Protein 3HN7 (pdb70)

B-factor: mean 16.06, std 9.06, range [2.63, 58.62]

Solvent-accessible surface area: 19377 Å² total

Organism: Psychrobacter arcticus (strain DSM 17307 / VKM B-2377 / 273-4) (NCBI:txid259536)

Structure (mmCIF, N/CA/C/O backbone):
data_3HN7
#
_entry.id   3HN7
#
_cell.length_a   105.452
_cell.length_b   52.755
_cell.length_c   89.986
_cell.angle_alpha   90.000
_cell.angle_beta   98.470
_cell.angle_gamma   90.000
#
_symmetry.space_group_name_H-M   'C 1 2 1'
#
loop_
_entity.id
_entity.type
_entity.pdbx_description
1 polymer 'UDP-N-acetylmuramate-L-alanine ligase'
2 water water
#
loop_
_atom_site.group_PDB
_atom_site.id
_atom_site.type_symbol
_atom_site.label_atom_id
_atom_site.label_alt_id
_atom_site.label_comp_id
_atom_site.label_asym_id
_atom_site.label_entity_id
_atom_site.label_seq_id
_atom_site.pdbx_PDB_ins_code
_atom_site.Cartn_x
_atom_site.Cartn_y
_atom_site.Cartn_z
_atom_site.occupancy
_atom_site.B_iso_or_equiv
_atom_site.auth_seq_id
_atom_site.auth_comp_id
_atom_site.auth_asym_id
_atom_site.auth_atom_id
_atom_site.pdbx_PDB_model_num
ATOM 1 N N . GLY A 1 19 ? 0.528 72.178 38.536 1.00 30.70 0 GLY A N 1
ATOM 2 C CA . GLY A 1 19 ? 1.821 71.670 37.939 1.00 29.19 0 GLY A CA 1
ATOM 3 C C . GLY A 1 19 ? 2.788 70.991 38.931 1.00 28.16 0 GLY A C 1
ATOM 4 O O . GLY A 1 19 ? 3.844 71.543 39.295 1.00 30.33 0 GLY A O 1
ATOM 13 N N . HIS A 1 21 ? 5.463 68.140 40.569 1.00 11.31 2 HIS A N 1
ATOM 14 C CA . HIS A 1 21 ? 6.699 67.494 40.206 1.00 9.76 2 HIS A CA 1
ATOM 15 C C . HIS A 1 21 ? 6.469 65.989 40.448 1.00 9.20 2 HIS A C 1
ATOM 16 O O . HIS A 1 21 ? 6.285 65.546 41.592 1.00 7.62 2 HIS A O 1
ATOM 23 N N . ILE A 1 22 ? 6.488 65.244 39.352 1.00 8.73 3 ILE A N 1
ATOM 24 C CA . ILE A 1 22 ? 6.269 63.825 39.361 1.00 9.70 3 ILE A CA 1
ATOM 25 C C . ILE A 1 22 ? 7.608 63.178 39.060 1.00 9.60 3 ILE A C 1
ATOM 26 O O . ILE A 1 22 ? 8.314 63.596 38.143 1.00 10.03 3 ILE A O 1
ATOM 31 N N . HIS A 1 23 ? 7.961 62.148 39.819 1.00 9.35 4 HIS A N 1
ATOM 32 C CA . HIS A 1 23 ? 9.153 61.355 39.489 1.00 10.49 4 HIS A CA 1
ATOM 33 C C . HIS A 1 23 ? 8.726 59.930 39.125 1.00 10.09 4 HIS A C 1
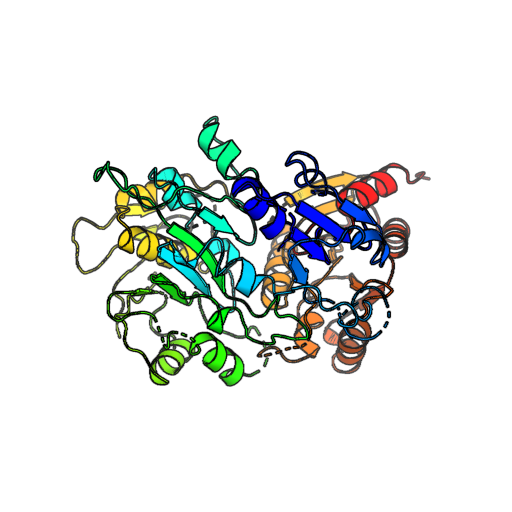ATOM 34 O O . HIS A 1 23 ? 8.014 59.281 39.871 1.00 11.09 4 HIS A O 1
ATOM 41 N N . ILE A 1 24 ? 9.225 59.450 37.989 1.00 8.56 5 ILE A N 1
ATOM 42 C CA . ILE A 1 24 ? 8.851 58.128 37.482 1.00 8.63 5 ILE A CA 1
ATOM 43 C C . ILE A 1 24 ? 10.038 57.192 37.540 1.00 10.71 5 ILE A C 1
ATOM 44 O O . ILE A 1 24 ? 11.072 57.453 36.965 1.00 11.44 5 ILE A O 1
ATOM 49 N N . LEU A 1 25 ? 9.841 56.054 38.210 1.00 9.56 6 LEU A N 1
ATOM 50 C CA . LEU A 1 25 ? 10.821 54.990 38.322 1.00 10.51 6 LEU A CA 1
ATOM 51 C C . LEU A 1 25 ? 10.599 54.000 37.186 1.00 12.52 6 LEU A C 1
ATOM 52 O O . LEU A 1 25 ? 9.494 53.430 37.049 1.00 14.88 6 LEU A O 1
ATOM 57 N N . GLY A 1 26 ? 11.633 53.852 36.370 1.00 8.62 7 GLY A N 1
ATOM 58 C CA . GLY A 1 26 ? 11.610 52.984 35.173 1.00 10.56 7 GLY A CA 1
ATOM 59 C C . GLY A 1 26 ? 11.194 53.750 33.929 1.00 12.29 7 GLY A C 1
ATOM 60 O O . GLY A 1 26 ? 10.553 53.217 33.057 1.00 10.22 7 GLY A O 1
ATOM 61 N N . ILE A 1 27 ? 11.579 55.016 33.864 1.00 9.82 8 ILE A N 1
ATOM 62 C CA . ILE A 1 27 ? 10.968 55.945 32.922 1.00 9.26 8 ILE A CA 1
ATOM 63 C C . ILE A 1 27 ? 11.297 55.721 31.448 1.00 9.34 8 ILE A C 1
ATOM 64 O O . ILE A 1 27 ? 10.586 56.231 30.593 1.00 8.46 8 ILE A O 1
ATOM 69 N N . CYS A 1 28 ? 12.363 54.978 31.121 1.00 11.18 9 CYS A N 1
ATOM 70 C CA A CYS A 1 28 ? 12.715 54.738 29.711 0.50 10.51 9 CYS A CA 1
ATOM 71 C CA B CYS A 1 28 ? 12.721 54.768 29.717 0.50 11.12 9 CYS A CA 1
ATOM 72 C C . CYS A 1 28 ? 11.943 53.606 29.057 1.00 10.46 9 CYS A C 1
ATOM 73 O O . CYS A 1 28 ? 11.974 53.434 27.830 1.00 10.57 9 CYS A O 1
ATOM 78 N N . GLY A 1 29 ? 11.237 52.821 29.837 1.00 10.39 10 GLY A N 1
ATOM 79 C CA . GLY A 1 29 ? 10.415 51.774 29.281 1.00 10.43 10 GLY A CA 1
ATOM 80 C C . GLY A 1 29 ? 9.202 52.383 28.592 1.00 10.48 10 GLY A C 1
ATOM 81 O O . GLY A 1 29 ? 8.774 53.520 28.860 1.00 10.00 10 GLY A O 1
ATOM 82 N N . THR A 1 30 ? 8.619 51.644 27.672 1.00 10.79 11 THR A N 1
ATOM 83 C CA . THR A 1 30 ? 7.526 52.202 26.864 1.00 8.27 11 THR A CA 1
ATOM 84 C C . THR A 1 30 ? 6.335 52.702 27.668 1.00 10.39 11 THR A C 1
ATOM 85 O O . THR A 1 30 ? 5.865 53.837 27.462 1.00 10.42 11 THR A O 1
ATOM 89 N N . PHE A 1 31 ? 5.802 51.860 28.569 1.00 9.03 12 PHE A N 1
ATOM 90 C CA . PHE A 1 31 ? 4.627 52.253 29.312 1.00 10.28 12 PHE A CA 1
ATOM 91 C C . PHE A 1 31 ? 4.891 53.457 30.242 1.00 9.18 12 PHE A C 1
ATOM 92 O O . PHE A 1 31 ? 4.186 54.461 30.204 1.00 7.81 12 PHE A O 1
ATOM 108 N N . GLY A 1 33 ? 7.432 55.575 30.224 1.00 8.76 14 GLY A N 1
ATOM 109 C CA . GLY A 1 33 ? 7.788 56.725 29.401 1.00 7.94 14 GLY A CA 1
ATOM 110 C C . GLY A 1 33 ? 6.577 57.387 28.780 1.00 8.57 14 GLY A C 1
ATOM 111 O O . GLY A 1 33 ? 6.481 58.620 28.708 1.00 7.31 14 GLY A O 1
ATOM 112 N N . SER A 1 34 ? 5.604 56.569 28.362 1.00 8.77 15 SER A N 1
ATOM 113 C CA . SER A 1 34 ? 4.345 57.117 27.854 1.00 9.38 15 SER A CA 1
ATOM 114 C C . SER A 1 34 ? 3.654 57.938 28.921 1.00 9.51 15 SER A C 1
ATOM 115 O O . SER A 1 34 ? 3.155 59.033 28.615 1.00 10.37 15 SER A O 1
ATOM 118 N N . LEU A 1 35 ? 3.669 57.496 30.168 1.00 8.58 16 LEU A N 1
ATOM 119 C CA . LEU A 1 35 ? 3.035 58.264 31.241 1.00 9.65 16 LEU A CA 1
ATOM 120 C C . LEU A 1 35 ? 3.750 59.573 31.443 1.00 9.45 16 LEU A C 1
ATOM 121 O O . LEU A 1 35 ? 3.112 60.610 31.663 1.00 9.34 16 LEU A O 1
ATOM 126 N N . ALA A 1 36 ? 5.091 59.545 31.353 1.00 10.07 17 ALA A N 1
ATOM 127 C CA . ALA A 1 36 ? 5.913 60.734 31.483 1.00 9.25 17 ALA A CA 1
ATOM 128 C C . ALA A 1 36 ? 5.511 61.754 30.416 1.00 11.11 17 ALA A C 1
ATOM 129 O O . ALA A 1 36 ? 5.312 62.943 30.724 1.00 9.38 17 ALA A O 1
ATOM 131 N N . LEU A 1 37 ? 5.404 61.299 29.160 1.00 6.88 18 LEU A N 1
ATOM 132 C CA . LEU A 1 37 ? 4.996 62.202 28.070 1.00 8.44 18 LEU A CA 1
ATOM 133 C C . LEU A 1 37 ? 3.591 62.800 28.264 1.00 9.38 18 LEU A C 1
ATOM 134 O O . LEU A 1 37 ? 3.365 63.986 28.007 1.00 10.41 18 LEU A O 1
ATOM 139 N N . LEU A 1 38 ? 2.642 61.968 28.710 1.00 9.25 19 LEU A N 1
ATOM 140 C CA . LEU A 1 38 ? 1.319 62.451 28.969 1.00 8.08 19 LEU A CA 1
ATOM 141 C C . LEU A 1 38 ? 1.320 63.474 30.124 1.00 9.63 19 LEU A C 1
ATOM 142 O O . LEU A 1 38 ? 0.640 64.486 30.059 1.00 9.83 19 LEU A O 1
ATOM 147 N N . ALA A 1 39 ? 2.120 63.187 31.165 1.00 10.23 20 ALA A N 1
ATOM 148 C CA . ALA A 1 39 ? 2.269 64.065 32.307 1.00 9.57 20 ALA A CA 1
ATOM 149 C C . ALA A 1 39 ? 2.795 65.439 31.900 1.00 8.93 20 ALA A C 1
ATOM 150 O O . ALA A 1 39 ? 2.317 66.503 32.380 1.00 9.78 20 ALA A O 1
ATOM 152 N N . ARG A 1 40 ? 3.789 65.443 31.031 1.00 6.51 21 ARG A N 1
ATOM 153 C CA . ARG A 1 40 ? 4.298 66.718 30.479 1.00 10.24 21 ARG A CA 1
ATOM 154 C C . ARG A 1 40 ? 3.225 67.474 29.714 1.00 9.93 21 ARG A C 1
ATOM 155 O O . ARG A 1 40 ? 3.069 68.714 29.884 1.00 11.62 21 ARG A O 1
ATOM 163 N N . ALA A 1 41 ? 2.465 66.749 28.896 1.00 9.66 22 ALA A N 1
ATOM 164 C CA . ALA A 1 41 ? 1.352 67.359 28.115 1.00 11.34 22 ALA A CA 1
ATOM 165 C C . ALA A 1 41 ? 0.302 67.961 29.053 1.00 12.01 22 ALA A C 1
ATOM 166 O O . ALA A 1 41 ? -0.389 68.939 28.714 1.00 11.10 22 ALA A O 1
ATOM 168 N N . LEU A 1 42 ? 0.175 67.393 30.250 1.00 11.06 23 LEU A N 1
ATOM 169 C CA . LEU A 1 42 ? -0.723 67.926 31.258 1.00 12.30 23 LEU A CA 1
ATOM 170 C C . LEU A 1 42 ? -0.178 69.164 31.951 1.00 12.48 23 LEU A C 1
ATOM 171 O O . LEU A 1 42 ? -0.907 69.832 32.660 1.00 17.91 23 LEU A O 1
ATOM 176 N N . GLY A 1 43 ? 1.109 69.435 31.778 1.00 11.57 24 GLY A N 1
ATOM 177 C CA . GLY A 1 43 ? 1.742 70.580 32.401 1.00 12.50 24 GLY A CA 1
ATOM 178 C C . GLY A 1 43 ? 2.571 70.248 33.623 1.00 10.48 24 GLY A C 1
ATOM 179 O O . GLY A 1 43 ? 3.130 71.157 34.266 1.00 11.27 24 GLY A O 1
ATOM 180 N N . HIS A 1 44 ? 2.704 68.959 33.955 1.00 9.27 25 HIS A N 1
ATOM 181 C CA . HIS A 1 44 ? 3.486 68.586 35.128 1.00 9.22 25 HIS A CA 1
ATOM 182 C C . HIS A 1 44 ? 4.995 68.671 34.834 1.00 11.12 25 HIS A C 1
ATOM 183 O O . HIS A 1 44 ? 5.417 68.481 33.709 1.00 13.68 25 HIS A O 1
ATOM 190 N N . THR A 1 45 ? 5.791 68.916 35.866 1.00 10.58 26 THR A N 1
ATOM 191 C CA . THR A 1 45 ? 7.244 68.778 35.778 1.00 10.99 26 THR A CA 1
ATOM 192 C C . THR A 1 45 ? 7.562 67.294 36.015 1.00 10.11 26 THR A C 1
ATOM 193 O O . THR A 1 45 ? 7.031 66.687 36.959 1.00 11.39 26 THR A O 1
ATOM 197 N N . VAL A 1 46 ? 8.397 66.718 35.164 1.00 9.94 27 VAL A N 1
ATOM 198 C CA . VAL A 1 46 ? 8.616 65.262 35.176 1.00 9.68 27 VAL A CA 1
ATOM 199 C C . VAL A 1 46 ? 10.106 64.931 35.182 1.00 11.01 27 VAL A C 1
ATOM 200 O O . VAL A 1 46 ? 10.897 65.410 34.329 1.00 11.77 27 VAL A O 1
ATOM 204 N N . THR A 1 47 ? 10.504 64.171 36.196 1.00 9.44 28 THR A N 1
ATOM 205 C CA . THR A 1 47 ? 11.853 63.648 36.288 1.00 10.58 28 THR A CA 1
ATOM 206 C C . THR A 1 47 ? 11.731 62.129 36.349 1.00 11.30 28 THR A C 1
ATOM 207 O O . THR A 1 47 ? 10.655 61.581 36.568 1.00 10.51 28 THR A O 1
ATOM 211 N N . GLY A 1 48 ? 12.833 61.437 36.160 1.00 9.94 29 GLY A N 1
ATOM 212 C CA . GLY A 1 48 ? 12.777 59.993 36.234 1.00 10.03 29 GLY A CA 1
ATOM 213 C C . GLY A 1 48 ? 14.109 59.317 36.378 1.00 9.72 29 GLY A C 1
ATOM 214 O O . GLY A 1 48 ? 15.146 59.963 36.240 1.00 11.19 29 GLY A O 1
ATOM 215 N N . SER A 1 49 ? 14.043 58.044 36.760 1.00 8.48 30 SER A N 1
ATOM 216 C CA . SER A 1 49 ? 15.176 57.189 36.903 1.00 8.44 30 SER A CA 1
ATOM 217 C C . SER A 1 49 ? 15.026 55.945 36.017 1.00 10.01 30 SER A C 1
ATOM 218 O O . SER A 1 49 ? 13.927 55.411 35.829 1.00 12.20 30 SER A O 1
ATOM 221 N N . ASP A 1 50 ? 16.145 55.488 35.486 1.00 9.29 31 ASP A N 1
ATOM 222 C CA . ASP A 1 50 ? 16.185 54.198 34.812 1.00 11.00 31 ASP A CA 1
ATOM 223 C C . ASP A 1 50 ? 17.597 53.675 34.888 1.00 12.20 31 ASP A C 1
ATOM 224 O O . ASP A 1 50 ? 18.520 54.432 34.943 1.00 9.24 31 ASP A O 1
ATOM 229 N N . ALA A 1 51 ? 17.778 52.353 34.860 1.00 11.58 32 ALA A N 1
ATOM 230 C CA . ALA A 1 51 ? 19.151 51.836 34.872 1.00 12.87 32 ALA A CA 1
ATOM 231 C C . ALA A 1 51 ? 19.919 52.273 33.666 1.00 12.51 32 ALA A C 1
ATOM 232 O O . ALA A 1 51 ? 21.155 52.412 33.711 1.00 12.98 32 ALA A O 1
ATOM 234 N N . ASN A 1 52 ? 19.217 52.506 32.564 1.00 11.49 33 ASN A N 1
ATOM 235 C CA . ASN A 1 52 ? 19.844 52.981 31.336 1.00 11.02 33 ASN A CA 1
ATOM 236 C C . ASN A 1 52 ? 18.990 54.029 30.679 1.00 10.59 33 ASN A C 1
ATOM 237 O O . ASN A 1 52 ? 17.770 54.039 30.842 1.00 14.71 33 ASN A O 1
ATOM 242 N N . ILE A 1 53 ? 19.654 54.919 29.949 1.00 13.42 34 ILE A N 1
ATOM 243 C CA . ILE A 1 53 ? 18.972 55.953 29.192 1.00 11.40 34 ILE A CA 1
ATOM 244 C C . ILE A 1 53 ? 19.164 55.617 27.722 1.00 12.07 34 ILE A C 1
ATOM 245 O O . ILE A 1 53 ? 20.289 55.694 27.189 1.00 14.76 34 ILE A O 1
ATOM 250 N N . TYR A 1 54 ? 18.092 55.215 27.042 1.00 8.87 35 TYR A N 1
ATOM 251 C CA . TYR A 1 54 ? 18.252 54.670 25.727 1.00 9.85 35 TYR A CA 1
ATOM 252 C C . TYR A 1 54 ? 17.109 55.017 24.769 1.00 9.08 35 TYR A C 1
ATOM 253 O O . TYR A 1 54 ? 15.959 55.248 25.184 1.00 8.78 35 TYR A O 1
ATOM 262 N N . PRO A 1 55 ? 17.446 55.168 23.493 1.00 11.58 36 PRO A N 1
ATOM 263 C CA . PRO A 1 55 ? 16.489 55.526 22.464 1.00 10.10 36 PRO A CA 1
ATOM 264 C C . PRO A 1 55 ? 15.652 54.349 22.077 1.00 9.02 36 PRO A C 1
ATOM 265 O O . PRO A 1 55 ? 16.078 53.205 22.240 1.00 10.03 36 PRO A O 1
ATOM 269 N N . PRO A 1 56 ? 14.464 54.579 21.506 1.00 10.15 37 PRO A N 1
ATOM 270 C CA . PRO A 1 56 ? 13.972 55.884 21.109 1.00 12.20 37 PRO A CA 1
ATOM 271 C C . PRO A 1 56 ? 13.302 56.684 22.197 1.00 14.47 37 PRO A C 1
ATOM 272 O O . PRO A 1 56 ? 13.086 57.907 21.988 1.00 10.83 37 PRO A O 1
ATOM 284 N N . SER A 1 58 ? 14.323 57.698 25.259 1.00 10.85 39 SER A N 1
ATOM 285 C CA . SER A 1 58 ? 15.120 58.780 25.850 1.00 11.41 39 SER A CA 1
ATOM 286 C C . SER A 1 58 ? 14.980 60.062 25.061 1.00 9.69 39 SER A C 1
ATOM 287 O O . SER A 1 58 ? 14.754 61.122 25.628 1.00 12.30 39 SER A O 1
ATOM 290 N N . THR A 1 59 ? 15.045 59.957 23.748 1.00 12.22 40 THR A N 1
ATOM 291 C CA . THR A 1 59 ? 15.005 61.110 22.872 1.00 12.19 40 THR A CA 1
ATOM 292 C C . THR A 1 59 ? 13.664 61.813 22.932 1.00 10.37 40 THR A C 1
ATOM 293 O O . THR A 1 59 ? 13.590 63.068 22.968 1.00 12.21 40 THR A O 1
ATOM 297 N N . GLN A 1 60 ? 12.606 61.008 22.958 1.00 11.16 41 GLN A N 1
ATOM 298 C CA . GLN A 1 60 ? 11.252 61.562 23.060 1.00 11.66 41 GLN A CA 1
ATOM 299 C C . GLN A 1 60 ? 11.078 62.288 24.404 1.00 8.81 41 GLN A C 1
ATOM 300 O O . GLN A 1 60 ? 10.507 63.375 24.482 1.00 11.47 41 GLN A O 1
ATOM 306 N N . LEU A 1 61 ? 11.557 61.672 25.470 1.00 7.66 42 LEU A N 1
ATOM 307 C CA . LEU A 1 61 ? 11.500 62.287 26.805 1.00 8.63 42 LEU A CA 1
ATOM 308 C C . LEU A 1 61 ? 12.266 63.608 26.851 1.00 9.80 42 LEU A C 1
ATOM 309 O O . LEU A 1 61 ? 11.763 64.590 27.373 1.00 10.80 42 LEU A O 1
ATOM 314 N N . GLU A 1 62 ? 13.483 63.602 26.325 1.00 10.58 43 GLU A N 1
ATOM 315 C CA . GLU A 1 62 ? 14.322 64.812 26.338 1.00 14.98 43 GLU A CA 1
ATOM 316 C C . GLU A 1 62 ? 13.662 65.960 25.575 1.00 13.29 43 GLU A C 1
ATOM 317 O O . GLU A 1 62 ? 13.630 67.074 26.060 1.00 13.16 43 GLU A O 1
ATOM 323 N N . GLN A 1 63 ? 13.106 65.658 24.408 1.00 13.79 44 GLN A N 1
ATOM 324 C CA A GLN A 1 63 ? 12.457 66.668 23.574 0.50 13.25 44 GLN A CA 1
ATOM 325 C CA B GLN A 1 63 ? 12.423 66.630 23.548 0.50 13.98 44 GLN A CA 1
ATOM 326 C C . GLN A 1 63 ? 11.213 67.239 24.255 1.00 11.44 44 GLN A C 1
ATOM 327 O O . GLN A 1 63 ? 10.830 68.381 24.000 1.00 12.91 44 GLN A O 1
ATOM 332 N N . ALA A 1 64 ? 10.617 66.461 25.164 1.00 9.80 45 ALA A N 1
ATOM 333 C CA . ALA A 1 64 ? 9.430 66.887 25.882 1.00 9.14 45 ALA A CA 1
ATOM 334 C C . ALA A 1 64 ? 9.790 67.628 27.144 1.00 8.30 45 ALA A C 1
ATOM 335 O O . ALA A 1 64 ? 8.898 68.042 27.860 1.00 12.77 45 ALA A O 1
ATOM 337 N N . GLY A 1 65 ? 11.087 67.743 27.436 1.00 9.42 46 GLY A N 1
ATOM 338 C CA . GLY A 1 65 ? 11.570 68.432 28.598 1.00 13.60 46 GLY A CA 1
ATOM 339 C C . GLY A 1 65 ? 11.557 67.567 29.839 1.00 12.48 46 GLY A C 1
ATOM 340 O O . GLY A 1 65 ? 11.559 68.076 30.942 1.00 11.84 46 GLY A O 1
ATOM 341 N N . VAL A 1 66 ? 11.576 66.237 29.690 1.00 11.43 47 VAL A N 1
ATOM 342 C CA . VAL A 1 66 ? 11.736 65.389 30.836 1.00 13.22 47 VAL A CA 1
ATOM 343 C C . VAL A 1 66 ? 13.230 65.214 31.136 1.00 12.86 47 VAL A C 1
ATOM 344 O O . VAL A 1 66 ? 14.027 65.028 30.229 1.00 19.22 47 VAL A O 1
ATOM 348 N N . THR A 1 67 ? 13.592 65.238 32.406 1.00 14.19 48 THR A N 1
ATOM 349 C CA A THR A 1 67 ? 14.957 65.022 32.911 0.50 14.24 48 THR A CA 1
ATOM 350 C CA B THR A 1 67 ? 14.976 64.959 32.770 0.50 14.29 48 THR A CA 1
ATOM 351 C C . THR A 1 67 ? 15.087 63.571 33.391 1.00 14.47 48 THR A C 1
ATOM 352 O O . THR A 1 67 ? 14.382 63.192 34.318 1.00 17.43 48 THR A O 1
ATOM 359 N N . ILE A 1 68 ? 15.996 62.805 32.826 1.00 12.77 49 ILE A N 1
ATOM 360 C CA . ILE A 1 68 ? 16.229 61.407 33.189 1.00 11.31 49 ILE A CA 1
ATOM 361 C C . ILE A 1 68 ? 17.579 61.261 33.859 1.00 12.37 49 ILE A C 1
ATOM 362 O O . ILE A 1 68 ? 18.596 61.836 33.394 1.00 11.62 49 ILE A O 1
ATOM 367 N N . GLU A 1 69 ? 17.594 60.488 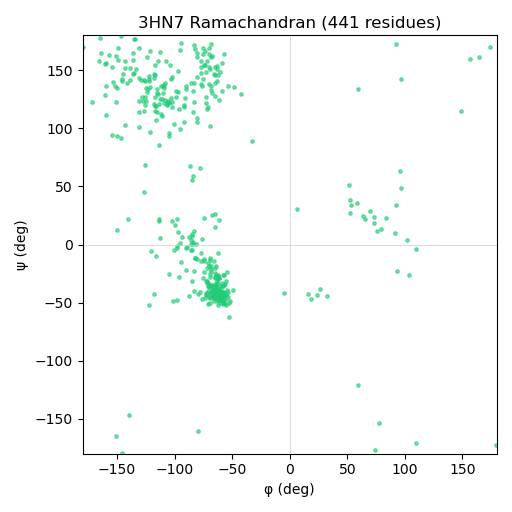34.936 1.00 11.26 50 GLU A N 1
ATOM 368 C CA . GLU A 1 69 ? 18.804 60.122 35.609 1.00 14.02 50 GLU A CA 1
ATOM 369 C C . GLU A 1 69 ? 19.063 58.615 35.618 1.00 13.82 50 GLU A C 1
ATOM 370 O O . GLU A 1 69 ? 18.165 57.822 35.694 1.00 12.24 50 GLU A O 1
ATOM 376 N N . GLU A 1 70 ? 20.334 58.275 35.568 1.00 12.71 51 GLU A N 1
ATOM 377 C CA . GLU A 1 70 ? 20.753 56.911 35.445 1.00 12.00 51 GLU A CA 1
ATOM 378 C C . GLU A 1 70 ? 20.929 56.284 36.818 1.00 9.23 51 GLU A C 1
ATOM 379 O O . GLU A 1 70 ? 21.555 56.873 37.741 1.00 11.82 51 GLU A O 1
ATOM 385 N N . GLY A 1 71 ? 20.439 55.065 36.922 1.00 11.76 52 GLY A N 1
ATOM 386 C CA . GLY A 1 71 ? 20.461 54.308 38.140 1.00 11.15 52 GLY A CA 1
ATOM 387 C C . GLY A 1 71 ? 19.178 54.524 38.913 1.00 13.03 52 GLY A C 1
ATOM 388 O O . GLY A 1 71 ? 18.355 55.348 38.553 1.00 15.32 52 GLY A O 1
ATOM 389 N N . TYR A 1 72 ? 19.013 53.765 39.980 1.00 11.62 53 TYR A N 1
ATOM 390 C CA . TYR A 1 72 ? 17.866 53.903 40.891 1.00 10.46 53 TYR A CA 1
ATOM 391 C C . TYR A 1 72 ? 18.434 54.383 42.213 1.00 12.81 53 TYR A C 1
ATOM 392 O O . TYR A 1 72 ? 18.752 53.590 43.071 1.00 12.75 53 TYR A O 1
ATOM 401 N N . LEU A 1 73 ? 18.603 55.704 42.333 1.00 10.76 54 LEU A N 1
ATOM 402 C CA . LEU A 1 73 ? 19.386 56.271 43.425 1.00 12.21 54 LEU A CA 1
ATOM 403 C C . LEU A 1 73 ? 18.507 57.154 44.280 1.00 10.15 54 LEU A C 1
ATOM 404 O O . LEU A 1 73 ? 17.639 57.878 43.787 1.00 10.85 54 LEU A O 1
ATOM 409 N N . ILE A 1 74 ? 18.771 57.115 45.574 1.00 9.81 55 ILE A N 1
ATOM 410 C CA . ILE A 1 74 ? 18.116 58.024 46.529 1.00 6.39 55 ILE A CA 1
ATOM 411 C C . ILE A 1 74 ? 18.259 59.522 46.116 1.00 9.06 55 ILE A C 1
ATOM 412 O O . ILE A 1 74 ? 17.300 60.276 46.239 1.00 9.01 55 ILE A O 1
ATOM 417 N N . ALA A 1 75 ? 19.428 59.929 45.627 1.00 8.80 56 ALA A N 1
ATOM 418 C CA . ALA A 1 75 ? 19.659 61.303 45.246 1.00 10.56 56 ALA A CA 1
ATOM 419 C C . ALA A 1 75 ? 18.636 61.748 44.210 1.00 12.41 56 ALA A C 1
ATOM 420 O O . ALA A 1 75 ? 18.354 62.918 44.107 1.00 9.35 56 ALA A O 1
ATOM 422 N N . HIS A 1 76 ? 18.077 60.828 43.434 1.00 10.70 57 HIS A N 1
ATOM 423 C CA . HIS A 1 76 ? 17.086 61.240 42.432 1.00 10.63 57 HIS A CA 1
ATOM 424 C C . HIS A 1 76 ? 15.799 61.733 43.056 1.00 12.89 57 HIS A C 1
ATOM 425 O O . HIS A 1 76 ? 15.023 62.402 42.403 1.00 12.63 57 HIS A O 1
ATOM 432 N N . LEU A 1 77 ? 15.546 61.396 44.320 1.00 10.01 58 LEU A N 1
ATOM 433 C CA . LEU A 1 77 ? 14.342 61.830 44.993 1.00 8.01 58 LEU A CA 1
ATOM 434 C C . LEU A 1 77 ? 14.660 62.997 45.938 1.00 8.94 58 LEU A C 1
ATOM 435 O O . LEU A 1 77 ? 13.900 63.254 46.845 1.00 10.62 58 LEU A O 1
ATOM 440 N N . GLN A 1 78 ? 15.775 63.680 45.701 1.00 9.81 59 GLN A N 1
ATOM 441 C CA . GLN A 1 78 ? 16.196 64.869 46.476 1.00 9.99 59 GLN A CA 1
ATOM 442 C C . GLN A 1 78 ? 16.457 66.007 45.491 1.00 13.66 59 GLN A C 1
ATOM 443 O O . GLN A 1 78 ? 17.384 65.927 44.679 1.00 12.58 59 GLN A O 1
ATOM 449 N N . PRO A 1 79 ? 15.652 67.073 45.551 1.00 10.53 60 PRO A N 1
ATOM 450 C CA . PRO A 1 79 ? 14.560 67.313 46.465 1.00 13.83 60 PRO A CA 1
ATOM 451 C C . PRO A 1 79 ? 13.386 66.372 46.222 1.00 10.67 60 PRO A C 1
ATOM 452 O O . PRO A 1 79 ? 13.247 65.793 45.142 1.00 11.88 60 PRO A O 1
ATOM 456 N N . ALA A 1 80 ? 12.551 66.270 47.236 1.00 9.61 61 ALA A N 1
ATOM 457 C CA . ALA A 1 80 ? 11.350 65.438 47.223 1.00 9.78 61 ALA A CA 1
ATOM 458 C C . ALA A 1 80 ? 10.374 65.870 46.139 1.00 10.16 61 ALA A C 1
ATOM 459 O O . ALA A 1 80 ? 9.981 67.068 46.071 1.00 10.42 61 ALA A O 1
ATOM 461 N N . PRO A 1 81 ? 10.015 64.937 45.272 1.00 10.60 62 PRO A N 1
ATOM 462 C CA . PRO A 1 81 ? 8.940 65.236 44.328 1.00 10.83 62 PRO A CA 1
ATOM 463 C C . PRO A 1 81 ? 7.600 65.186 45.026 1.00 9.84 62 PRO A C 1
ATOM 464 O O . PRO A 1 81 ? 7.468 64.665 46.148 1.00 12.55 62 PRO A O 1
ATOM 468 N N . ASP A 1 82 ? 6.574 65.662 44.338 1.00 9.24 63 ASP A N 1
ATOM 469 C CA . ASP A 1 82 ? 5.212 65.618 44.878 1.00 8.66 63 ASP A CA 1
ATOM 470 C C . ASP A 1 82 ? 4.624 64.240 44.816 1.00 7.62 63 ASP A C 1
ATOM 471 O O . ASP A 1 82 ? 3.765 63.882 45.637 1.00 11.22 63 ASP A O 1
ATOM 476 N N . LEU A 1 83 ? 5.069 63.462 43.828 1.00 9.78 64 LEU A N 1
ATOM 477 C CA . LEU A 1 83 ? 4.555 62.125 43.663 1.00 9.02 64 LEU A CA 1
ATOM 478 C C . LEU A 1 83 ? 5.571 61.227 42.966 1.00 9.69 64 LEU A C 1
ATOM 479 O O . LEU A 1 83 ? 6.249 61.671 42.059 1.00 8.27 64 LEU A O 1
ATOM 484 N N . VAL A 1 84 ? 5.686 59.983 43.423 1.00 8.97 65 VAL A N 1
ATOM 485 C CA . VAL A 1 84 ? 6.513 58.993 42.761 1.00 9.12 65 VAL A CA 1
ATOM 486 C C . VAL A 1 84 ? 5.605 57.983 42.082 1.00 10.47 65 VAL A C 1
ATOM 487 O O . VAL A 1 84 ? 4.746 57.425 42.742 1.00 10.73 65 VAL A O 1
ATOM 491 N N . VAL A 1 85 ? 5.784 57.789 40.778 1.00 9.52 66 VAL A N 1
ATOM 492 C CA . VAL A 1 85 ? 4.998 56.826 39.995 1.00 8.02 66 VAL A CA 1
ATOM 493 C C . VAL A 1 85 ? 5.939 55.613 39.811 1.00 9.33 66 VAL A C 1
ATOM 494 O O . VAL A 1 85 ? 7.008 55.715 39.231 1.00 10.56 66 VAL A O 1
ATOM 498 N N . VAL A 1 86 ? 5.523 54.484 40.330 1.00 8.48 67 VAL A N 1
ATOM 499 C CA . VAL A 1 86 ? 6.399 53.319 40.522 1.00 8.34 67 VAL A CA 1
ATOM 500 C C . VAL A 1 86 ? 6.100 52.223 39.523 1.00 10.80 67 VAL A C 1
ATOM 501 O O . VAL A 1 86 ? 5.005 51.679 39.517 1.00 12.54 67 VAL A O 1
ATOM 505 N N . GLY A 1 87 ? 7.106 51.891 38.749 1.00 11.66 68 GLY A N 1
ATOM 506 C CA . GLY A 1 87 ? 7.031 50.837 37.764 1.00 13.28 68 GLY A CA 1
ATOM 507 C C . GLY A 1 87 ? 7.041 49.430 38.389 1.00 12.49 68 GLY A C 1
ATOM 508 O O . GLY A 1 87 ? 7.415 49.210 39.573 1.00 9.08 68 GLY A O 1
ATOM 509 N N . ASN A 1 88 ? 6.693 48.467 37.570 1.00 10.58 69 ASN A N 1
ATOM 510 C CA . ASN A 1 88 ? 6.510 47.069 38.011 1.00 9.10 69 ASN A CA 1
ATOM 511 C C . ASN A 1 88 ? 7.762 46.377 38.541 1.00 8.61 69 ASN A C 1
ATOM 512 O O . ASN A 1 88 ? 7.645 45.437 39.364 1.00 10.55 69 ASN A O 1
ATOM 517 N N . ALA A 1 89 ? 8.923 46.814 38.092 1.00 9.61 70 ALA A N 1
ATOM 518 C CA . ALA A 1 89 ? 10.198 46.158 38.462 1.00 9.34 70 ALA A CA 1
ATOM 519 C C . ALA A 1 89 ? 10.661 46.539 39.844 1.00 11.18 70 ALA A C 1
ATOM 520 O O . ALA A 1 89 ? 11.527 45.881 40.405 1.00 12.22 70 ALA A O 1
ATOM 530 N N . LYS A 1 91 ? 10.944 46.973 43.754 1.00 9.08 72 LYS A N 1
ATOM 531 C CA . LYS A 1 91 ? 10.628 46.037 44.834 1.00 11.22 72 LYS A CA 1
ATOM 532 C C . LYS A 1 91 ? 11.262 46.505 46.138 1.00 10.54 72 LYS A C 1
ATOM 533 O O . LYS A 1 91 ? 12.220 47.291 46.164 1.00 10.99 72 LYS A O 1
ATOM 539 N N . ARG A 1 92 ? 10.751 45.984 47.231 1.00 10.89 73 ARG A N 1
ATOM 540 C CA . ARG A 1 92 ? 11.393 46.258 48.487 1.00 9.99 73 ARG A CA 1
ATOM 541 C C . ARG A 1 92 ? 12.786 45.706 48.548 1.00 8.61 73 ARG A C 1
ATOM 542 O O . ARG A 1 92 ? 13.143 44.730 47.858 1.00 11.59 73 ARG A O 1
ATOM 550 N N . GLY A 1 93 ? 13.574 46.363 49.382 1.00 10.27 74 GLY A N 1
ATOM 551 C CA . GLY A 1 93 ? 14.997 46.032 49.516 1.00 10.54 74 GLY A CA 1
ATOM 552 C C . GLY A 1 93 ? 15.883 46.926 48.652 1.00 10.83 74 GLY A C 1
ATOM 553 O O . GLY A 1 93 ? 17.091 47.033 48.886 1.00 12.36 74 GLY A O 1
ATOM 562 N N . ASP A 1 95 ? 17.401 50.370 47.594 1.00 9.78 76 ASP A N 1
ATOM 563 C CA . ASP A 1 95 ? 17.641 51.602 48.352 1.00 10.29 76 ASP A CA 1
ATOM 564 C C . ASP A 1 95 ? 16.602 52.709 48.139 1.00 8.10 76 ASP A C 1
ATOM 565 O O . ASP A 1 95 ? 16.118 53.286 49.095 1.00 8.64 76 ASP A O 1
ATOM 570 N N . VAL A 1 96 ? 16.285 53.000 46.888 1.00 7.63 77 VAL A N 1
ATOM 571 C CA . VAL A 1 96 ? 15.411 54.105 46.557 1.00 8.23 77 VAL A CA 1
ATOM 572 C C . VAL A 1 96 ? 14.035 53.818 47.084 1.00 7.73 77 VAL A C 1
ATOM 573 O O . VAL A 1 96 ? 13.381 54.732 47.586 1.00 8.26 77 VAL A O 1
ATOM 577 N N . ILE A 1 97 ? 13.596 52.547 47.033 1.00 6.56 78 ILE A N 1
ATOM 578 C CA . ILE A 1 97 ? 12.265 52.209 47.549 1.00 8.89 78 ILE A CA 1
ATOM 579 C C . ILE A 1 97 ? 12.171 52.280 49.089 1.00 7.06 78 ILE A C 1
ATOM 580 O O . ILE A 1 97 ? 11.182 52.791 49.657 1.00 6.93 78 ILE A O 1
ATOM 585 N N . GLU A 1 98 ? 13.207 51.820 49.760 1.00 5.80 79 GLU A N 1
ATOM 586 C CA . GLU A 1 98 ? 13.230 51.859 51.224 1.00 6.81 79 GLU A CA 1
ATOM 587 C C . GLU A 1 98 ? 13.273 53.299 51.689 1.00 7.45 79 GLU A C 1
ATOM 588 O O . GLU A 1 98 ? 12.620 53.638 52.666 1.00 9.49 79 GLU A O 1
ATOM 594 N N . TYR A 1 99 ? 14.007 54.158 50.960 1.00 7.34 80 TYR A N 1
ATOM 595 C CA . TYR A 1 99 ? 14.044 55.558 51.264 1.00 7.84 80 TYR A CA 1
ATOM 596 C C . TYR A 1 99 ? 12.652 56.190 51.059 1.00 8.81 80 TYR A C 1
ATOM 597 O O . TYR A 1 99 ? 12.164 56.971 51.896 1.00 7.72 80 TYR A O 1
ATOM 614 N N . LEU A 1 101 ? 9.711 54.798 51.210 1.00 8.08 82 LEU A N 1
ATOM 615 C CA . LEU A 1 101 ? 8.817 54.395 52.287 1.00 8.24 82 LEU A CA 1
ATOM 616 C C . LEU A 1 101 ? 9.177 55.025 53.631 1.00 6.79 82 LEU A C 1
ATOM 617 O O . LEU A 1 101 ? 8.288 55.457 54.377 1.00 8.97 82 LEU A O 1
ATOM 622 N N . ASP A 1 102 ? 10.472 55.077 53.964 1.00 6.60 83 ASP A N 1
ATOM 623 C CA . ASP A 1 102 ? 10.874 55.651 55.251 1.00 9.41 83 ASP A CA 1
ATOM 624 C C . ASP A 1 102 ? 10.477 57.108 55.348 1.00 8.98 83 ASP A C 1
ATOM 625 O O . ASP A 1 102 ? 10.006 57.577 56.427 1.00 9.28 83 ASP A O 1
ATOM 630 N N . THR A 1 103 ? 10.659 57.854 54.246 1.00 7.88 84 THR A N 1
ATOM 631 C CA . THR A 1 103 ? 10.411 59.296 54.274 1.00 8.92 84 THR A CA 1
ATOM 632 C C . THR A 1 103 ? 8.965 59.688 54.022 1.00 10.91 84 THR A C 1
ATOM 633 O O . THR A 1 103 ? 8.608 60.841 54.126 1.00 11.79 84 THR A O 1
ATOM 637 N N . GLY A 1 104 ? 8.114 58.719 53.707 1.00 11.39 85 GLY A N 1
ATOM 638 C CA . GLY A 1 104 ? 6.699 59.007 53.547 1.00 10.49 85 GLY A CA 1
ATOM 639 C C . GLY A 1 104 ? 6.350 59.827 52.316 1.00 10.64 85 GLY A C 1
ATOM 640 O O . GLY A 1 104 ? 5.341 60.512 52.301 1.00 11.66 85 GLY A O 1
ATOM 641 N N . LEU A 1 105 ? 7.144 59.713 51.256 1.00 10.15 86 LEU A N 1
ATOM 642 C CA . LEU A 1 105 ? 6.726 60.327 49.989 1.00 11.17 86 LEU A CA 1
ATOM 643 C C . LEU A 1 105 ? 5.439 59.689 49.482 1.00 11.28 86 LEU A C 1
ATOM 644 O O . LEU A 1 105 ? 5.146 58.487 49.746 1.00 11.70 86 LEU A O 1
ATOM 649 N N . ARG A 1 106 ? 4.657 60.475 48.742 1.00 12.21 87 ARG A N 1
ATOM 650 C CA . ARG A 1 106 ? 3.464 59.972 48.091 1.00 9.64 87 ARG A CA 1
ATOM 651 C C . ARG A 1 106 ? 3.879 59.172 46.858 1.00 13.01 87 ARG A C 1
ATOM 652 O O . ARG A 1 106 ? 4.742 59.605 46.081 1.00 8.77 87 ARG A O 1
ATOM 656 N N . TYR A 1 107 ? 3.251 58.009 46.669 1.00 9.11 88 TYR A N 1
ATOM 657 C CA . TYR A 1 107 ? 3.556 57.159 45.538 1.00 9.69 88 TYR A CA 1
ATOM 658 C C . TYR A 1 107 ? 2.280 56.500 45.025 1.00 9.88 88 TYR A C 1
ATOM 659 O O . TYR A 1 107 ? 1.290 56.371 45.751 1.00 11.80 88 TYR A O 1
ATOM 668 N N . THR A 1 108 ? 2.329 56.096 43.777 1.00 9.12 89 THR A N 1
ATOM 669 C CA . THR A 1 108 ? 1.180 55.441 43.143 1.00 9.80 89 THR A CA 1
ATOM 670 C C . THR A 1 108 ? 1.672 54.595 41.978 1.00 11.77 89 THR A C 1
ATOM 671 O O . THR A 1 108 ? 2.799 54.758 41.497 1.00 11.68 89 THR A O 1
ATOM 675 N N . SER A 1 109 ? 0.820 53.687 41.530 1.00 9.54 90 SER A N 1
ATOM 676 C CA . SER A 1 109 ? 1.162 52.859 40.351 1.00 11.75 90 SER A CA 1
ATOM 677 C C . SER A 1 109 ? 0.899 53.648 39.080 1.00 11.05 90 SER A C 1
ATOM 678 O O . SER A 1 109 ? 0.149 54.623 39.071 1.00 12.46 90 SER A O 1
ATOM 681 N N . GLY A 1 110 ? 1.506 53.187 37.998 1.00 10.02 91 GLY A N 1
ATOM 682 C CA . GLY A 1 110 ? 1.281 53.760 36.698 1.00 9.54 91 GLY A CA 1
ATOM 683 C C . GLY A 1 110 ? -0.174 53.777 36.284 1.00 7.81 91 GLY A C 1
ATOM 684 O O . GLY A 1 110 ? -0.712 54.820 35.860 1.00 9.86 91 GLY A O 1
ATOM 685 N N . PRO A 1 111 ? -0.858 52.621 36.396 1.00 8.95 92 PRO A N 1
ATOM 686 C CA . PRO A 1 111 ? -2.261 52.632 35.976 1.00 9.17 92 PRO A CA 1
ATOM 687 C C . PRO A 1 111 ? -3.155 53.547 36.826 1.00 11.16 92 PRO A C 1
ATOM 688 O O . PRO A 1 111 ? -4.077 54.148 36.289 1.00 10.09 92 PRO A O 1
ATOM 692 N N . GLN A 1 112 ? -2.881 53.680 38.137 1.00 9.91 93 GLN A N 1
ATOM 693 C CA . GLN A 1 112 ? -3.712 54.549 38.979 1.00 10.74 93 GLN A CA 1
ATOM 694 C C . GLN A 1 112 ? -3.468 56.021 38.586 1.00 8.98 93 GLN A C 1
ATOM 695 O O . GLN A 1 112 ? -4.392 56.791 38.455 1.00 11.21 93 GLN A O 1
ATOM 701 N N . PHE A 1 113 ? -2.224 56.368 38.352 1.00 10.19 94 PHE A N 1
ATOM 702 C CA . PHE A 1 113 ? -1.866 57.701 37.889 1.00 11.74 94 PHE A CA 1
ATOM 703 C C . PHE A 1 113 ? -2.585 58.058 36.582 1.00 12.19 94 PHE A C 1
ATOM 704 O O . PHE A 1 113 ? -3.138 59.170 36.435 1.00 10.69 94 PHE A O 1
ATOM 712 N N . LEU A 1 114 ? -2.541 57.122 35.644 1.00 10.85 95 LEU A N 1
ATOM 713 C CA . LEU A 1 114 ? -3.164 57.341 34.338 1.00 10.30 95 LEU A CA 1
ATOM 714 C C . LEU A 1 114 ? -4.674 57.457 34.528 1.00 9.66 95 LEU A C 1
ATOM 715 O O . LEU A 1 114 ? -5.308 58.331 33.951 1.00 11.02 95 LEU A O 1
ATOM 720 N N . SER A 1 115 ? -5.254 56.611 35.374 1.00 8.62 96 SER A N 1
ATOM 721 C CA A SER A 1 115 ? -6.677 56.626 35.639 0.50 11.26 96 SER A CA 1
ATOM 722 C CA B SER A 1 115 ? -6.701 56.638 35.608 0.50 11.78 96 SER A CA 1
ATOM 723 C C . SER A 1 115 ? -7.152 57.952 36.224 1.00 13.16 96 SER A C 1
ATOM 724 O O . SER A 1 115 ? -8.187 58.528 35.804 1.00 13.03 96 SER A O 1
ATOM 729 N N . GLU A 1 116 ? -6.399 58.452 37.178 1.00 10.62 97 GLU A N 1
ATOM 730 C CA . GLU A 1 116 ? -6.775 59.693 37.847 1.00 14.13 97 GLU A CA 1
ATOM 731 C C . GLU A 1 116 ? -6.483 60.956 37.062 1.00 11.17 97 GLU A C 1
ATOM 732 O O . GLU A 1 116 ? -7.269 61.863 37.092 1.00 16.31 97 GLU A O 1
ATOM 738 N N . GLN A 1 117 ? -5.350 61.020 36.405 1.00 9.37 98 GLN A N 1
ATOM 739 C CA . GLN A 1 117 ? -4.913 62.203 35.673 1.00 12.81 98 GLN A CA 1
ATOM 740 C C . GLN A 1 117 ? -5.455 62.311 34.257 1.00 12.63 98 GLN A C 1
ATOM 741 O O . GLN A 1 117 ? -5.612 63.414 33.776 1.00 12.66 98 GLN A O 1
ATOM 747 N N . VAL A 1 118 ? -5.694 61.192 33.579 1.00 11.82 99 VAL A N 1
ATOM 748 C CA . VAL A 1 118 ? -6.098 61.256 32.172 1.00 12.68 99 VAL A CA 1
ATOM 749 C C . VAL A 1 118 ? -7.432 60.569 31.934 1.00 12.35 99 VAL A C 1
ATOM 750 O O . VAL A 1 118 ? -8.338 61.166 31.390 1.00 11.25 99 VAL A O 1
ATOM 754 N N . LEU A 1 119 ? -7.587 59.323 32.383 1.00 12.05 100 LEU A N 1
ATOM 755 C CA . LEU A 1 119 ? -8.775 58.573 31.970 1.00 11.41 100 LEU A CA 1
ATOM 756 C C . LEU A 1 119 ? -10.154 58.996 32.536 1.00 11.86 100 LEU A C 1
ATOM 757 O O . LEU A 1 119 ? -11.182 58.798 31.898 1.00 11.45 100 LEU A O 1
ATOM 762 N N . GLN A 1 120 ? -10.182 59.413 33.793 1.00 14.82 101 GLN A N 1
ATOM 763 C CA . GLN A 1 120 ? -11.408 59.679 34.535 1.00 18.15 101 GLN A CA 1
ATOM 764 C C . GLN A 1 120 ? -12.385 60.570 33.756 1.00 17.26 101 GLN A C 1
ATOM 765 O O . GLN A 1 120 ? -13.589 60.367 33.826 1.00 20.15 101 GLN A O 1
ATOM 771 N N . SER A 1 121 ? -11.832 61.550 33.061 1.00 16.84 102 SER A N 1
ATOM 772 C CA . SER A 1 121 ? -12.626 62.535 32.349 1.00 18.72 102 SER A CA 1
ATOM 773 C C . SER A 1 121 ? -12.949 62.143 30.903 1.00 17.42 102 SER A C 1
ATOM 774 O O . SER A 1 121 ? -13.685 62.855 30.239 1.00 20.12 102 SER A O 1
ATOM 777 N N . ARG A 1 122 ? -12.433 61.017 30.436 1.00 13.74 103 ARG A N 1
ATOM 778 C CA . ARG A 1 122 ? -12.611 60.600 29.044 1.00 12.07 103 ARG A CA 1
ATOM 779 C C . ARG A 1 122 ? -13.569 59.440 28.898 1.00 12.89 103 ARG A C 1
ATOM 780 O O . ARG A 1 122 ? -13.767 58.662 29.849 1.00 12.12 103 ARG A O 1
ATOM 788 N N . HIS A 1 123 ? -14.117 59.309 27.686 1.00 9.73 104 HIS A N 1
ATOM 789 C CA . HIS A 1 123 ? -14.771 58.073 27.276 1.00 10.49 104 HIS A CA 1
ATOM 790 C C . HIS A 1 123 ? -13.630 57.128 26.845 1.00 11.23 104 HIS A C 1
ATOM 791 O O . HIS A 1 123 ? -13.022 57.292 25.791 1.00 9.53 104 HIS A O 1
ATOM 798 N N . VAL A 1 124 ? -13.325 56.143 27.666 1.00 10.01 105 VAL A N 1
ATOM 799 C CA . VAL A 1 124 ? -12.227 55.247 27.371 1.00 10.60 105 VAL A CA 1
ATOM 800 C C . VAL A 1 124 ? -12.700 54.042 26.559 1.00 9.97 105 VAL A C 1
ATOM 801 O O . VAL A 1 124 ? -13.775 53.472 26.814 1.00 10.96 105 VAL A O 1
ATOM 805 N N . ILE A 1 125 ? -11.933 53.725 25.510 1.00 9.69 106 ILE A N 1
ATOM 806 C CA . ILE A 1 125 ? -12.126 52.521 24.727 1.00 8.26 106 ILE A CA 1
ATOM 807 C C . ILE A 1 125 ? -10.914 51.634 25.008 1.00 10.54 106 ILE A C 1
ATOM 808 O O . ILE A 1 125 ? -9.784 51.976 24.664 1.00 10.59 106 ILE A O 1
ATOM 813 N N . ALA A 1 126 ? -11.185 50.522 25.687 1.00 9.23 107 ALA A N 1
ATOM 814 C CA . ALA A 1 126 ? -10.153 49.569 26.097 1.00 10.06 107 ALA A CA 1
ATOM 815 C C . ALA A 1 126 ? -10.265 48.326 25.265 1.00 8.88 107 ALA A C 1
ATOM 816 O O . ALA A 1 126 ? -11.380 47.848 24.972 1.00 11.63 107 ALA A O 1
ATOM 818 N N . VAL A 1 127 ? -9.110 47.807 24.867 1.00 8.29 108 VAL A N 1
ATOM 819 C CA . VAL A 1 127 ? -9.015 46.599 24.074 1.00 9.71 108 VAL A CA 1
ATOM 820 C C . VAL A 1 127 ? -8.272 45.540 24.857 1.00 10.52 108 VAL A C 1
ATOM 821 O O . VAL A 1 127 ? -7.105 45.763 25.267 1.00 9.46 108 VAL A O 1
ATOM 825 N N . ALA A 1 128 ? -8.966 44.425 25.106 1.00 10.51 109 ALA A N 1
ATOM 826 C CA . ALA A 1 128 ? -8.405 43.241 25.756 1.00 10.10 109 ALA A CA 1
ATOM 827 C C . ALA A 1 128 ? -8.372 42.115 24.724 1.00 10.60 109 ALA A C 1
ATOM 828 O O . ALA A 1 128 ? -8.991 42.227 23.665 1.00 11.24 109 ALA A O 1
ATOM 830 N N . GLY A 1 129 ? -7.634 41.037 24.992 1.00 9.11 110 GLY A N 1
ATOM 831 C CA . GLY A 1 129 ? -7.566 39.911 24.096 1.00 9.49 110 GLY A CA 1
ATOM 832 C C . GLY A 1 129 ? -6.320 39.133 24.293 1.00 10.99 110 GLY A C 1
ATOM 833 O O . GLY A 1 129 ? -5.313 39.671 24.819 1.00 12.46 110 GLY A O 1
ATOM 834 N N . THR A 1 130 ? -6.324 37.873 23.852 1.00 9.85 111 THR A N 1
ATOM 835 C CA . THR A 1 130 ? -5.088 37.107 23.934 1.00 9.75 111 THR A CA 1
ATOM 836 C C . THR A 1 130 ? -4.151 37.373 22.742 1.00 13.00 111 THR A C 1
ATOM 837 O O . THR A 1 130 ? -2.941 37.118 22.838 1.00 11.90 111 THR A O 1
ATOM 841 N N . HIS A 1 131 ? -4.713 37.836 21.623 1.00 12.44 112 HIS A N 1
ATOM 842 C CA . HIS A 1 131 ? -3.936 38.085 20.418 1.00 12.55 112 HIS A CA 1
ATOM 843 C C . HIS A 1 131 ? -4.323 39.419 19.780 1.00 12.21 112 HIS A C 1
ATOM 844 O O . HIS A 1 131 ? -5.492 39.836 19.778 1.00 12.22 112 HIS A O 1
ATOM 851 N N . GLY A 1 132 ? -3.332 40.062 19.184 1.00 12.44 113 GLY A N 1
ATOM 852 C CA . GLY A 1 132 ? -3.542 41.244 18.364 1.00 13.01 113 GLY A CA 1
ATOM 853 C C . GLY A 1 132 ? -4.082 42.507 18.961 1.00 12.70 113 GLY A C 1
ATOM 854 O O . GLY A 1 132 ? -4.633 43.310 18.250 1.00 12.01 113 GLY A O 1
ATOM 855 N N . LYS A 1 133 ? -3.905 42.723 20.262 1.00 10.81 114 LYS A N 1
ATOM 856 C CA . LYS A 1 133 ? -4.438 43.903 20.861 1.00 12.01 114 LYS A CA 1
ATOM 857 C C . LYS A 1 133 ? -3.894 45.155 20.216 1.00 10.43 114 LYS A C 1
ATOM 858 O O . LYS A 1 133 ? -4.657 46.099 20.042 1.00 12.43 114 LYS A O 1
ATOM 864 N N . THR A 1 134 ? -2.596 45.197 19.928 1.00 9.90 115 THR A N 1
ATOM 865 C CA . THR A 1 134 ? -2.012 46.442 19.379 1.00 11.35 115 THR A CA 1
ATOM 866 C C . THR A 1 134 ? -2.425 46.674 17.923 1.00 10.72 115 THR A C 1
ATOM 867 O O . THR A 1 134 ? -2.470 47.813 17.462 1.00 11.96 115 THR A O 1
ATOM 871 N N . THR A 1 135 ? -2.620 45.577 17.193 1.00 12.56 116 THR A N 1
ATOM 872 C CA . THR A 1 135 ? -3.138 45.682 15.830 1.00 11.68 116 THR A CA 1
ATOM 873 C C . THR A 1 135 ? -4.494 46.420 15.911 1.00 11.05 116 THR A C 1
ATOM 874 O O . THR A 1 135 ? -4.709 47.375 15.210 1.00 11.06 116 THR A O 1
ATOM 878 N N . THR A 1 136 ? -5.387 45.989 16.785 1.00 10.80 117 THR A N 1
ATOM 879 C CA . THR A 1 136 ? -6.686 46.577 16.905 1.00 10.18 117 THR A CA 1
ATOM 880 C C . THR A 1 136 ? -6.632 48.013 17.393 1.00 9.38 117 THR A C 1
ATOM 881 O O . THR A 1 136 ? -7.324 48.876 16.834 1.00 10.40 117 THR A O 1
ATOM 885 N N . THR A 1 137 ? -5.805 48.317 18.419 1.00 10.61 118 THR A N 1
ATOM 886 C CA . THR A 1 137 ? -5.733 49.686 18.900 1.00 8.39 118 THR A CA 1
ATOM 887 C C . THR A 1 137 ? -5.097 50.643 17.890 1.00 9.99 118 THR A C 1
ATOM 888 O O . THR A 1 137 ? -5.539 51.755 17.802 1.00 9.83 118 THR A O 1
ATOM 892 N N . THR A 1 138 ? -4.101 50.212 17.100 1.00 8.21 119 THR A N 1
ATOM 893 C CA . THR A 1 138 ? -3.512 51.097 16.106 1.00 10.76 119 THR A CA 1
ATOM 894 C C . THR A 1 138 ? -4.526 51.402 14.991 1.00 10.80 119 THR A C 1
ATOM 895 O O . THR A 1 138 ? -4.679 52.544 14.543 1.00 11.18 119 THR A O 1
ATOM 907 N N . LEU A 1 140 ? -7.817 51.280 15.383 1.00 9.87 121 LEU A N 1
ATOM 908 C CA . LEU A 1 140 ? -8.864 52.130 15.924 1.00 8.25 121 LEU A CA 1
ATOM 909 C C . LEU A 1 140 ? -8.390 53.557 16.033 1.00 12.23 121 LEU A C 1
ATOM 910 O O . LEU A 1 140 ? -9.114 54.467 15.648 1.00 11.58 121 LEU A O 1
ATOM 915 N N . ALA A 1 141 ? -7.190 53.794 16.576 1.00 8.48 122 ALA A N 1
ATOM 916 C CA . ALA A 1 141 ? -6.722 55.170 16.723 1.00 10.00 122 ALA A CA 1
ATOM 917 C C . ALA A 1 141 ? -6.607 55.826 15.352 1.00 10.44 122 ALA A C 1
ATOM 918 O O . ALA A 1 141 ? -6.913 57.001 15.219 1.00 10.38 122 ALA A O 1
ATOM 920 N N . TRP A 1 142 ? -6.145 55.061 14.354 1.00 7.81 123 TRP A N 1
ATOM 921 C CA . TRP A 1 142 ? -6.074 55.543 12.974 1.00 7.97 123 TRP A CA 1
ATOM 922 C C . TRP A 1 142 ? -7.452 55.976 12.439 1.00 10.47 123 TRP A C 1
ATOM 923 O O . TRP A 1 142 ? -7.577 57.087 11.919 1.00 11.55 123 TRP A O 1
ATOM 934 N N . ILE A 1 143 ? -8.461 55.129 12.636 1.00 9.45 124 ILE A N 1
ATOM 935 C CA . ILE A 1 143 ? -9.808 55.410 12.189 1.00 9.22 124 ILE A CA 1
ATOM 936 C C . ILE A 1 143 ? -10.264 56.700 12.853 1.00 11.81 124 ILE A C 1
ATOM 937 O O . ILE A 1 143 ? -10.802 57.571 12.180 1.00 9.57 124 ILE A O 1
ATOM 942 N N . LEU A 1 144 ? -10.058 56.837 14.164 1.00 10.51 125 LEU A N 1
ATOM 943 C CA . LEU A 1 144 ? -10.603 58.013 14.844 1.00 8.06 125 LEU A CA 1
ATOM 944 C C . LEU A 1 144 ? -9.998 59.299 14.307 1.00 9.14 125 LEU A C 1
ATOM 945 O O . LEU A 1 144 ? -10.744 60.243 14.022 1.00 9.98 125 LEU A O 1
ATOM 950 N N . HIS A 1 145 ? -8.665 59.324 14.155 1.00 8.38 126 HIS A N 1
ATOM 951 C CA . HIS A 1 145 ? -7.993 60.528 13.694 1.00 11.52 126 HIS A CA 1
ATOM 952 C C . HIS A 1 145 ? -8.274 60.813 12.223 1.00 11.04 126 HIS A C 1
ATOM 953 O O . HIS A 1 145 ? -8.460 61.976 11.836 1.00 11.63 126 HIS A O 1
ATOM 960 N N . TYR A 1 146 ? -8.378 59.762 11.409 1.00 11.82 127 TYR A N 1
ATOM 961 C CA . TYR A 1 146 ? -8.792 59.910 10.027 1.00 12.62 127 TYR A CA 1
ATOM 962 C C . TYR A 1 146 ? -10.174 60.576 9.964 1.00 12.88 127 TYR A C 1
ATOM 963 O O . TYR A 1 146 ? -10.415 61.405 9.093 1.00 14.31 127 TYR A O 1
ATOM 972 N N . ALA A 1 147 ? -11.039 60.258 10.922 1.00 10.94 128 ALA A N 1
ATOM 973 C CA . ALA A 1 147 ? -12.412 60.738 10.964 1.00 12.52 128 ALA A CA 1
ATOM 974 C C . ALA A 1 147 ? -12.493 62.111 11.646 1.00 13.46 128 ALA A C 1
ATOM 975 O O . ALA A 1 147 ? -13.587 62.640 11.814 1.00 16.03 128 ALA A O 1
ATOM 977 N N . GLY A 1 148 ? -11.342 62.689 12.021 1.00 10.69 129 GLY A N 1
ATOM 978 C CA . GLY A 1 148 ? -11.283 63.993 12.665 1.00 11.93 129 GLY A CA 1
ATOM 979 C C . GLY A 1 148 ? -11.600 64.026 14.157 1.00 14.24 129 GLY A C 1
ATOM 980 O O . GLY A 1 148 ? -11.857 65.106 14.691 1.00 14.95 129 GLY A O 1
ATOM 981 N N . ILE A 1 149 ? -11.628 62.864 14.815 1.00 11.48 130 ILE A N 1
ATOM 982 C CA . ILE A 1 149 ? -11.892 62.749 16.262 1.00 12.92 130 ILE A CA 1
ATOM 983 C C . ILE A 1 149 ? -10.519 62.793 16.958 1.00 14.07 130 ILE A C 1
ATOM 984 O O . ILE A 1 149 ? -9.674 61.927 16.733 1.00 12.59 130 ILE A O 1
ATOM 989 N N . ASP A 1 150 ? -10.318 63.805 17.807 1.00 13.24 131 ASP A N 1
ATOM 990 C CA . ASP A 1 150 ? -9.010 64.045 18.440 1.00 11.56 131 ASP A CA 1
ATOM 991 C C . ASP A 1 150 ? -8.810 63.183 19.691 1.00 12.26 131 ASP A C 1
ATOM 992 O O . ASP A 1 150 ? -8.621 63.692 20.800 1.00 10.70 131 ASP A O 1
ATOM 997 N N . ALA A 1 151 ? -8.879 61.874 19.490 1.00 11.80 132 ALA A N 1
ATOM 998 C CA . ALA A 1 151 ? -8.820 60.923 20.552 1.00 11.15 132 ALA A CA 1
ATOM 999 C C . ALA A 1 151 ? -7.411 60.861 21.157 1.00 9.94 132 ALA A C 1
ATOM 1000 O O . ALA A 1 151 ? -6.444 60.797 20.436 1.00 11.63 132 ALA A O 1
ATOM 1002 N N . GLY A 1 152 ? -7.335 60.789 22.483 1.00 10.05 133 GLY A N 1
ATOM 1003 C CA . GLY A 1 152 ? -6.068 60.436 23.159 1.00 7.82 133 GLY A CA 1
ATOM 1004 C C . GLY A 1 152 ? -5.849 58.939 23.005 1.00 8.98 133 GLY A C 1
ATOM 1005 O O . GLY A 1 152 ? -6.767 58.181 22.702 1.00 10.04 133 GLY A O 1
ATOM 1006 N N . PHE A 1 153 ? -4.598 58.527 23.256 1.00 8.09 134 PHE A N 1
ATOM 1007 C CA . PHE A 1 153 ? -4.256 57.120 23.290 1.00 7.42 134 PHE A CA 1
ATOM 1008 C C . PHE A 1 153 ? -2.957 56.838 24.022 1.00 9.24 134 PHE A C 1
ATOM 1009 O O . PHE A 1 153 ? -2.106 57.713 24.164 1.00 10.44 134 PHE A O 1
ATOM 1017 N N . LEU A 1 154 ? -2.856 55.602 24.523 1.00 10.43 135 LEU A N 1
ATOM 1018 C CA . LEU A 1 154 ? -1.601 55.043 25.040 1.00 7.34 135 LEU A CA 1
ATOM 1019 C C . LEU A 1 154 ? -1.711 53.596 24.600 1.00 10.76 135 LEU A C 1
ATOM 1020 O O . LEU A 1 154 ? -2.471 52.857 25.184 1.00 10.46 135 LEU A O 1
ATOM 1025 N N . ILE A 1 155 ? -0.986 53.254 23.533 1.00 9.90 136 ILE A N 1
ATOM 1026 C CA . ILE A 1 155 ? -1.090 51.969 22.893 1.00 11.42 136 ILE A CA 1
ATOM 1027 C C . ILE A 1 155 ? 0.301 51.415 22.619 1.00 11.25 136 ILE A C 1
ATOM 1028 O O . ILE A 1 155 ? 1.335 52.075 22.878 1.00 12.33 136 ILE A O 1
ATOM 1033 N N . GLY A 1 156 ? 0.316 50.196 22.095 1.00 11.38 137 GLY A N 1
ATOM 1034 C CA . GLY A 1 156 ? 1.510 49.433 21.994 1.00 10.99 137 GLY A CA 1
ATOM 1035 C C . GLY A 1 156 ? 2.398 49.685 20.794 1.00 14.16 137 GLY A C 1
ATOM 1036 O O . GLY A 1 156 ? 3.457 49.028 20.625 1.00 13.38 137 GLY A O 1
ATOM 1037 N N . GLY A 1 157 ? 1.970 50.603 19.947 1.00 10.62 138 GLY A N 1
ATOM 1038 C CA . GLY A 1 157 ? 2.677 50.984 18.750 1.00 11.86 138 GLY A CA 1
ATOM 1039 C C . GLY A 1 157 ? 1.952 52.043 17.962 1.00 12.38 138 GLY A C 1
ATOM 1040 O O . GLY A 1 157 ? 0.964 52.616 18.425 1.00 11.33 138 GLY A O 1
ATOM 1041 N N . VAL A 1 158 ? 2.457 52.339 16.775 1.00 11.96 139 VAL A N 1
ATOM 1042 C CA . VAL A 1 158 ? 1.842 53.363 15.943 1.00 11.80 139 VAL A CA 1
ATOM 1043 C C . VAL A 1 158 ? 1.677 52.918 14.499 1.00 13.71 139 VAL A C 1
ATOM 1044 O O . VAL A 1 158 ? 2.467 52.110 13.998 1.00 11.24 139 VAL A O 1
ATOM 1048 N N . PRO A 1 159 ? 0.655 53.464 13.832 1.00 14.37 140 PRO A N 1
ATOM 1049 C CA . PRO A 1 159 ? 0.566 53.177 12.399 1.00 15.20 140 PRO A CA 1
ATOM 1050 C C . PRO A 1 159 ? 1.674 53.871 11.625 1.00 15.46 140 PRO A C 1
ATOM 1051 O O . PRO A 1 159 ? 2.176 54.932 12.020 1.00 15.95 140 PRO A O 1
ATOM 1055 N N . LEU A 1 160 ? 2.049 53.284 10.489 1.00 15.36 141 LEU A N 1
ATOM 1056 C CA . LEU A 1 160 ? 2.904 53.977 9.522 1.00 15.90 141 LEU A CA 1
ATOM 1057 C C . LEU A 1 160 ? 2.056 55.096 8.951 1.00 17.72 141 LEU A C 1
ATOM 1058 O O . LEU A 1 160 ? 0.859 54.889 8.679 1.00 16.38 141 LEU A O 1
ATOM 1063 N N . VAL A 1 161 ? 2.623 56.287 8.811 1.00 17.57 142 VAL A N 1
ATOM 1064 C CA . VAL A 1 161 ? 1.917 57.393 8.172 1.00 18.93 142 VAL A CA 1
ATOM 1065 C C . VAL A 1 161 ? 2.669 57.778 6.889 1.00 23.10 142 VAL A C 1
ATOM 1066 O O . VAL A 1 161 ? 3.742 58.366 6.956 1.00 22.97 142 VAL A O 1
ATOM 1070 N N . ASN A 1 162 ? 2.068 57.416 5.749 1.00 28.07 143 ASN A N 1
ATOM 1071 C CA . ASN A 1 162 ? 2.659 57.589 4.408 1.00 34.49 143 ASN A CA 1
ATOM 1072 C C . ASN A 1 162 ? 2.231 58.862 3.730 1.00 37.03 143 ASN A C 1
ATOM 1073 O O . ASN A 1 162 ? 2.822 59.259 2.725 1.00 41.53 143 ASN A O 1
ATOM 1078 N N . THR A 1 163 ? 1.179 59.488 4.243 1.00 40.59 144 THR A N 1
ATOM 1079 C CA . THR A 1 163 ? 0.653 60.687 3.615 1.00 43.00 144 THR A CA 1
ATOM 1080 C C . THR A 1 163 ? 1.505 61.870 4.022 1.00 43.40 144 THR A C 1
ATOM 1081 O O . THR A 1 163 ? 2.289 61.807 4.977 1.00 44.45 144 THR A O 1
ATOM 1085 N N . THR A 1 164 ? 1.321 62.948 3.274 1.00 42.30 145 THR A N 1
ATOM 1086 C CA . THR A 1 164 ? 1.961 64.217 3.534 1.00 41.62 145 THR A CA 1
ATOM 1087 C C . THR A 1 164 ? 1.134 65.009 4.575 1.00 41.53 145 THR A C 1
ATOM 1088 O O . THR A 1 164 ? 1.415 66.176 4.823 1.00 40.27 145 THR A O 1
ATOM 1092 N N . ASP A 1 165 ? 0.108 64.374 5.160 1.00 40.88 146 ASP A N 1
ATOM 1093 C CA . ASP A 1 165 ? -0.713 64.985 6.221 1.00 39.30 146 ASP A CA 1
ATOM 1094 C C . ASP A 1 165 ? 0.124 65.136 7.488 1.00 38.33 146 ASP A C 1
ATOM 1095 O O . ASP A 1 165 ? 0.327 64.174 8.232 1.00 35.27 146 ASP A O 1
ATOM 1100 N N . THR A 1 166 ? 0.582 66.358 7.739 1.00 35.43 147 THR A N 1
ATOM 1101 C CA . THR A 1 166 ? 1.464 66.627 8.851 1.00 33.90 147 THR A CA 1
ATOM 1102 C C . THR A 1 166 ? 0.745 66.538 10.201 1.00 31.10 147 THR A C 1
ATOM 1103 O O . THR A 1 166 ? 1.404 66.366 11.213 1.00 32.47 147 THR A O 1
ATOM 1107 N N . ASN A 1 167 ? -0.586 66.644 10.220 1.00 30.67 148 ASN A N 1
ATOM 1108 C CA . ASN A 1 167 ? -1.322 66.454 11.474 1.00 27.05 148 ASN A CA 1
ATOM 1109 C C . ASN A 1 167 ? -1.244 64.974 11.879 1.00 25.36 148 ASN A C 1
ATOM 1110 O O . ASN A 1 167 ? -0.912 64.661 13.028 1.00 20.34 148 ASN A O 1
ATOM 1115 N N . LEU A 1 168 ? -1.561 64.079 10.950 1.00 22.69 149 LEU A N 1
ATOM 1116 C CA . LEU A 1 168 ? -1.528 62.660 11.268 1.00 20.24 149 LEU A CA 1
ATOM 1117 C C . LEU A 1 168 ? -0.086 62.237 11.605 1.00 18.29 149 LEU A C 1
ATOM 1118 O O . LEU A 1 168 ? 0.112 61.448 12.529 1.00 17.34 149 LEU A O 1
ATOM 1123 N N . GLN A 1 169 ? 0.902 62.794 10.898 1.00 18.97 150 GLN A N 1
ATOM 1124 C CA . GLN A 1 169 ? 2.324 62.558 11.200 1.00 21.00 150 GLN A CA 1
ATOM 1125 C C . GLN A 1 169 ? 2.675 62.889 12.638 1.00 20.55 150 GLN A C 1
ATOM 1126 O O . GLN A 1 169 ? 3.345 62.103 13.308 1.00 18.48 150 GLN A O 1
ATOM 1132 N N . GLN A 1 170 ? 2.219 64.052 13.114 1.00 17.80 151 GLN A N 1
ATOM 1133 C CA . GLN A 1 170 ? 2.509 64.489 14.474 1.00 18.03 151 GLN A CA 1
ATOM 1134 C C . GLN A 1 170 ? 1.729 63.662 15.515 1.00 15.28 151 GLN A C 1
ATOM 1135 O O . GLN A 1 170 ? 2.268 63.248 16.559 1.00 14.49 151 GLN A O 1
ATOM 1138 N N . VAL A 1 171 ? 0.463 63.407 15.235 1.00 13.94 152 VAL A N 1
ATOM 1139 C CA . VAL A 1 171 ? -0.349 62.627 16.182 1.00 11.98 152 VAL A CA 1
ATOM 1140 C C . VAL A 1 171 ? 0.291 61.267 16.455 1.00 14.14 152 VAL A C 1
ATOM 1141 O O . VAL A 1 171 ? 0.322 60.777 17.612 1.00 13.20 152 VAL A O 1
ATOM 1145 N N . PHE A 1 172 ? 0.804 60.656 15.392 1.00 10.18 153 PHE A N 1
ATOM 1146 C CA . PHE A 1 172 ? 1.401 59.308 15.483 1.00 11.40 153 PHE A CA 1
ATOM 1147 C C . PHE A 1 172 ? 2.925 59.297 15.595 1.00 14.55 153 PHE A C 1
ATOM 1148 O O . PHE A 1 172 ? 3.576 58.302 15.323 1.00 14.32 153 PHE A O 1
ATOM 1156 N N . ALA A 1 173 ? 3.471 60.422 16.039 1.00 14.91 154 ALA A N 1
ATOM 1157 C CA . ALA A 1 173 ? 4.912 60.497 16.300 1.00 15.78 154 ALA A CA 1
ATOM 1158 C C . ALA A 1 173 ? 5.304 59.658 17.490 1.00 17.03 154 ALA A C 1
ATOM 1159 O O . ALA A 1 173 ? 6.458 59.244 17.576 1.00 17.75 154 ALA A O 1
ATOM 1161 N N . HIS A 1 174 ? 4.357 59.419 18.404 1.00 14.37 155 HIS A N 1
ATOM 1162 C CA . HIS A 1 174 ? 4.575 58.637 19.628 1.00 15.69 155 HIS A CA 1
ATOM 1163 C C . HIS A 1 174 ? 3.394 57.701 19.822 1.00 11.75 155 HIS A C 1
ATOM 1164 O O . HIS A 1 174 ? 2.317 57.937 19.294 1.00 9.95 155 HIS A O 1
ATOM 1171 N N . SER A 1 175 ? 3.609 56.646 20.596 1.00 11.85 156 SER A N 1
ATOM 1172 C CA . SER A 1 175 ? 2.554 55.692 20.922 1.00 14.24 156 SER A CA 1
ATOM 1173 C C . SER A 1 175 ? 1.659 56.157 22.102 1.00 11.94 156 SER A C 1
ATOM 1174 O O . SER A 1 175 ? 0.872 55.394 22.615 1.00 10.99 156 SER A O 1
ATOM 1177 N N . SER A 1 176 ? 1.818 57.423 22.474 1.00 9.93 157 SER A N 1
ATOM 1178 C CA . SER A 1 176 ? 0.960 58.124 23.438 1.00 10.37 157 SER A CA 1
ATOM 1179 C C . SER A 1 176 ? 0.657 59.494 22.844 1.00 11.89 157 SER A C 1
ATOM 1180 O O . SER A 1 176 ? 1.465 60.062 22.096 1.00 12.07 157 SER A O 1
ATOM 1183 N N . TYR A 1 177 ? -0.533 59.966 23.165 1.00 9.40 158 TYR A N 1
ATOM 1184 C CA . TYR A 1 177 ? -1.056 61.246 22.688 1.00 11.07 158 TYR A CA 1
ATOM 1185 C C . TYR A 1 177 ? -2.180 61.672 23.617 1.00 10.49 158 TY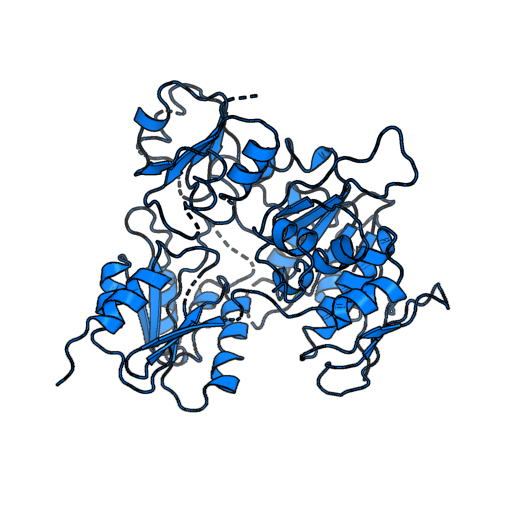R A C 1
ATOM 1186 O O . TYR A 1 177 ? -3.090 60.912 23.914 1.00 10.29 158 TYR A O 1
ATOM 1195 N N . LEU A 1 178 ? -2.131 62.892 24.114 1.00 10.02 159 LEU A N 1
ATOM 1196 C CA . LEU A 1 178 ? -3.126 63.271 25.128 1.00 9.70 159 LEU A CA 1
ATOM 1197 C C . LEU A 1 178 ? -4.540 63.474 24.551 1.00 10.83 159 LEU A C 1
ATOM 1198 O O . LEU A 1 178 ? -5.511 63.041 25.131 1.00 10.46 159 LEU A O 1
ATOM 1203 N N . GLY A 1 179 ? -4.624 64.146 23.422 1.00 11.27 160 GLY A N 1
ATOM 1204 C CA . GLY A 1 179 ? -5.909 64.440 22.813 1.00 12.26 160 GLY A CA 1
ATOM 1205 C C . GLY A 1 179 ? -6.588 65.532 23.626 1.00 15.52 160 GLY A C 1
ATOM 1206 O O . GLY A 1 179 ? -6.030 66.017 24.633 1.00 14.29 160 GLY A O 1
ATOM 1207 N N . THR A 1 180 ? -7.814 65.876 23.227 1.00 15.31 161 THR A N 1
ATOM 1208 C CA . THR A 1 180 ? -8.599 66.911 23.886 1.00 14.06 161 THR A CA 1
ATOM 1209 C C . THR A 1 180 ? -9.711 66.400 24.765 1.00 14.04 161 THR A C 1
ATOM 1210 O O . THR A 1 180 ? -10.212 65.308 24.578 1.00 15.74 161 THR A O 1
ATOM 1214 N N . GLU A 1 181 ? -10.078 67.222 25.765 1.00 15.61 162 GLU A N 1
ATOM 1215 C CA . GLU A 1 181 ? -11.252 66.978 26.601 1.00 16.68 162 GLU A CA 1
ATOM 1216 C C . GLU A 1 181 ? -12.571 67.257 25.893 1.00 16.20 162 GLU A C 1
ATOM 1217 O O . GLU A 1 181 ? -12.642 68.137 25.046 1.00 20.66 162 GLU A O 1
ATOM 1223 N N . LYS A 1 182 ? -13.641 66.604 26.334 1.00 15.65 163 LYS A N 1
ATOM 1224 C CA . LYS A 1 182 ? -14.978 66.849 25.812 1.00 19.39 163 LYS A CA 1
ATOM 1225 C C . LYS A 1 182 ? -15.176 68.372 25.820 1.00 24.67 163 LYS A C 1
ATOM 1226 O O . LYS A 1 182 ? -14.817 69.055 26.789 1.00 21.74 163 LYS A O 1
ATOM 1232 N N . ASP A 1 183 ? -15.724 68.891 24.727 1.00 26.75 164 ASP A N 1
ATOM 1233 C CA . ASP A 1 183 ? -15.765 70.332 24.498 1.00 28.93 164 ASP A CA 1
ATOM 1234 C C . ASP A 1 183 ? -16.992 70.919 25.217 1.00 32.39 164 ASP A C 1
ATOM 1235 O O . ASP A 1 183 ? -18.143 70.617 24.852 1.00 30.51 164 ASP A O 1
ATOM 1240 N N . ASP A 1 184 ? -16.721 71.751 26.233 1.00 34.46 165 ASP A N 1
ATOM 1241 C CA . ASP A 1 184 ? -17.754 72.363 27.096 1.00 34.29 165 ASP A CA 1
ATOM 1242 C C . ASP A 1 184 ? -18.711 73.337 26.395 1.00 35.84 165 ASP A C 1
ATOM 1243 O O . ASP A 1 184 ? -19.835 73.541 26.872 1.00 37.18 165 ASP A O 1
ATOM 1245 N N . SER A 1 185 ? -18.286 73.932 25.276 1.00 33.89 166 SER A N 1
ATOM 1246 C CA . SER A 1 185 ? -19.084 74.971 24.575 1.00 34.22 166 SER A CA 1
ATOM 1247 C C . SER A 1 185 ? -19.517 74.613 23.122 1.00 31.21 166 SER A C 1
ATOM 1248 O O . SER A 1 185 ? -20.697 74.830 22.734 1.00 32.39 166 SER A O 1
ATOM 1251 N N . ASP A 1 186 ? -18.598 74.028 22.343 1.00 24.23 167 ASP A N 1
ATOM 1252 C CA . ASP A 1 186 ? -18.858 73.749 20.930 1.00 21.75 167 ASP A CA 1
ATOM 1253 C C . ASP A 1 186 ? -19.360 72.298 20.735 1.00 18.75 167 ASP A C 1
ATOM 1254 O O . ASP A 1 186 ? -18.590 71.320 20.684 1.00 14.94 167 ASP A O 1
ATOM 1259 N N . ASN A 1 187 ? -20.676 72.194 20.614 1.00 15.21 168 ASN A N 1
ATOM 1260 C CA . ASN A 1 187 ? -21.348 70.921 20.503 1.00 13.61 168 ASN A CA 1
ATOM 1261 C C . ASN A 1 187 ? -21.079 70.208 19.172 1.00 14.02 168 ASN A C 1
ATOM 1262 O O . ASN A 1 187 ? -21.385 69.028 19.046 1.00 14.58 168 ASN A O 1
ATOM 1267 N N . SER A 1 188 ? -20.485 70.909 18.192 1.00 13.28 169 SER A N 1
ATOM 1268 C CA . SER A 1 188 ? -20.196 70.309 16.907 1.00 14.30 169 SER A CA 1
ATOM 1269 C C . SER A 1 188 ? -18.932 69.483 16.972 1.00 13.17 169 SER A C 1
ATOM 1270 O O . SER A 1 188 ? -18.669 68.711 16.058 1.00 15.05 169 SER A O 1
ATOM 1273 N N . VAL A 1 189 ? -18.154 69.621 18.052 1.00 9.37 170 VAL A N 1
ATOM 1274 C CA . VAL A 1 189 ? -16.907 68.863 18.201 1.00 12.86 170 VAL A CA 1
ATOM 1275 C C . VAL A 1 189 ? -17.174 67.528 18.930 1.00 12.77 170 VAL A C 1
ATOM 1276 O O . VAL A 1 189 ? -17.792 67.520 19.985 1.00 14.89 170 VAL A O 1
ATOM 1280 N N . ASN A 1 190 ? -16.755 66.416 18.333 1.00 11.12 171 ASN A N 1
ATOM 1281 C CA . ASN A 1 190 ? -16.877 65.093 18.928 1.00 10.42 171 ASN A CA 1
ATOM 1282 C C . ASN A 1 190 ? -15.512 64.658 19.415 1.00 13.34 171 ASN A C 1
ATOM 1283 O O . ASN A 1 190 ? -14.683 64.194 18.642 1.00 14.53 171 ASN A O 1
ATOM 1288 N N . THR A 1 191 ? -15.267 64.890 20.693 1.00 10.65 172 THR A N 1
ATOM 1289 C CA . THR A 1 191 ? -13.969 64.567 21.289 1.00 11.86 172 THR A CA 1
ATOM 1290 C C . THR A 1 191 ? -14.129 64.112 22.742 1.00 12.87 172 THR A C 1
ATOM 1291 O O . THR A 1 191 ? -15.262 64.030 23.262 1.00 14.22 172 THR A O 1
ATOM 1295 N N . GLY A 1 192 ? -13.011 63.809 23.387 1.00 13.02 173 GLY A N 1
ATOM 1296 C CA . GLY A 1 192 ? -12.972 63.389 24.781 1.00 12.32 173 GLY A CA 1
ATOM 1297 C C . GLY A 1 192 ? -12.921 61.872 24.906 1.00 12.26 173 GLY A C 1
ATOM 1298 O O . GLY A 1 192 ? -13.670 61.289 25.710 1.00 12.18 173 GLY A O 1
ATOM 1299 N N . TYR A 1 193 ? -12.017 61.260 24.143 1.00 10.23 174 TYR A N 1
ATOM 1300 C CA . TYR A 1 193 ? -11.870 59.788 24.116 1.00 9.23 174 TYR A CA 1
ATOM 1301 C C . TYR A 1 193 ? -10.458 59.412 24.461 1.00 9.71 174 TYR A C 1
ATOM 1302 O O . TYR A 1 193 ? -9.540 60.209 24.358 1.00 11.53 174 TYR A O 1
ATOM 1311 N N . PHE A 1 194 ? -10.237 58.159 24.845 1.00 9.95 175 PHE A N 1
ATOM 1312 C CA . PHE A 1 194 ? -8.881 57.715 25.095 1.00 8.38 175 PHE A CA 1
ATOM 1313 C C . PHE A 1 194 ? -8.853 56.218 24.777 1.00 10.32 175 PHE A C 1
ATOM 1314 O O . PHE A 1 194 ? -9.619 55.450 25.370 1.00 12.29 175 PHE A O 1
ATOM 1322 N N . VAL A 1 195 ? -7.981 55.798 23.856 1.00 9.19 176 VAL A N 1
ATOM 1323 C CA . VAL A 1 195 ? -7.822 54.401 23.450 1.00 9.81 176 VAL A CA 1
ATOM 1324 C C . VAL A 1 195 ? -6.682 53.763 24.195 1.00 7.95 176 VAL A C 1
ATOM 1325 O O . VAL A 1 195 ? -5.600 54.323 24.299 1.00 8.80 176 VAL A O 1
ATOM 1329 N N . ILE A 1 196 ? -6.926 52.585 24.768 1.00 9.38 177 ILE A N 1
ATOM 1330 C CA . ILE A 1 196 ? -5.911 51.966 25.623 1.00 8.90 177 ILE A CA 1
ATOM 1331 C C . ILE A 1 196 ? -6.007 50.438 25.549 1.00 9.30 177 ILE A C 1
ATOM 1332 O O . ILE A 1 196 ? -7.030 49.894 25.140 1.00 9.00 177 ILE A O 1
ATOM 1337 N N . GLU A 1 197 ? -4.915 49.774 25.898 1.00 10.70 178 GLU A N 1
ATOM 1338 C CA . GLU A 1 197 ? -4.854 48.302 25.954 1.00 10.17 178 GLU A CA 1
ATOM 1339 C C . GLU A 1 197 ? -5.032 47.849 27.394 1.00 11.19 178 GLU A C 1
ATOM 1340 O O . GLU A 1 197 ? -4.377 48.357 28.312 1.00 11.09 178 GLU A O 1
ATOM 1346 N N . ALA A 1 198 ? -5.908 46.877 27.591 1.00 9.67 179 ALA A N 1
ATOM 1347 C CA . ALA A 1 198 ? -6.067 46.224 28.880 1.00 11.41 179 ALA A CA 1
ATOM 1348 C C . ALA A 1 198 ? -5.231 44.953 28.824 1.00 12.84 179 ALA A C 1
ATOM 1349 O O . ALA A 1 198 ? -5.476 44.083 28.042 1.00 12.71 179 ALA A O 1
ATOM 1351 N N . ASP A 1 199 ? -4.220 44.882 29.687 1.00 12.12 180 ASP A N 1
ATOM 1352 C CA . ASP A 1 199 ? -3.335 43.772 29.765 1.00 10.61 180 ASP A CA 1
ATOM 1353 C C . ASP A 1 199 ? -2.885 43.571 31.216 1.00 11.61 180 ASP A C 1
ATOM 1354 O O . ASP A 1 199 ? -3.299 44.311 32.149 1.00 11.92 180 ASP A O 1
ATOM 1359 N N . GLU A 1 200 ? -2.067 42.557 31.400 1.00 10.74 181 GLU A N 1
ATOM 1360 C CA . GLU A 1 200 ? -1.652 42.125 32.718 1.00 10.26 181 GLU A CA 1
ATOM 1361 C C . GLU A 1 200 ? -0.414 42.824 33.320 1.00 12.14 181 GLU A C 1
ATOM 1362 O O . GLU A 1 200 ? 0.095 42.433 34.387 1.00 12.89 181 GLU A O 1
ATOM 1368 N N . TYR A 1 201 ? 0.073 43.837 32.629 1.00 8.83 182 TYR A N 1
ATOM 1369 C CA . TYR A 1 201 ? 1.320 44.506 33.011 1.00 8.65 182 TYR A CA 1
ATOM 1370 C C . TYR A 1 201 ? 1.111 45.750 33.862 1.00 11.24 182 TYR A C 1
ATOM 1371 O O . TYR A 1 201 ? 0.004 46.269 33.984 1.00 10.29 182 TYR A O 1
ATOM 1380 N N . ASP A 1 202 ? 2.223 46.197 34.433 1.00 8.66 183 ASP A N 1
ATOM 1381 C CA . ASP A 1 202 ? 2.365 47.512 35.076 1.00 10.29 183 ASP A CA 1
ATOM 1382 C C . ASP A 1 202 ? 1.701 47.723 36.419 1.00 11.70 183 ASP A C 1
ATOM 1383 O O . ASP A 1 202 ? 1.535 48.880 36.821 1.00 10.04 183 ASP A O 1
ATOM 1388 N N . SER A 1 203 ? 1.361 46.630 37.100 1.00 10.31 184 SER A N 1
ATOM 1389 C CA . SER A 1 203 ? 0.956 46.743 38.532 1.00 10.86 184 SER A CA 1
ATOM 1390 C C . SER A 1 203 ? 2.261 47.157 39.311 1.00 8.84 184 SER A C 1
ATOM 1391 O O . SER A 1 203 ? 3.354 47.107 38.759 1.00 9.18 184 SER A O 1
ATOM 1394 N N . ALA A 1 204 ? 2.152 47.472 40.596 1.00 9.36 185 ALA A N 1
ATOM 1395 C CA . ALA A 1 204 ? 3.303 47.764 41.407 1.00 8.17 185 ALA A CA 1
ATOM 1396 C C . ALA A 1 204 ? 3.256 46.976 42.699 1.00 7.08 185 ALA A C 1
ATOM 1397 O O . ALA A 1 204 ? 2.234 46.395 43.057 1.00 9.16 185 ALA A O 1
ATOM 1399 N N . PHE A 1 205 ? 4.359 46.994 43.426 1.00 7.40 186 PHE A N 1
ATOM 1400 C CA . PHE A 1 205 ? 4.519 46.124 44.540 1.00 7.25 186 PHE A CA 1
ATOM 1401 C C . PHE A 1 205 ? 3.519 46.339 45.658 1.00 8.88 186 PHE A C 1
ATOM 1402 O O . PHE A 1 205 ? 3.143 45.377 46.328 1.00 9.86 186 PHE A O 1
ATOM 1410 N N . PHE A 1 206 ? 3.016 47.576 45.746 1.00 8.14 187 PHE A N 1
ATOM 1411 C CA . PHE A 1 206 ? 2.071 48.030 46.784 1.00 9.20 187 PHE A CA 1
ATOM 1412 C C . PHE A 1 206 ? 0.627 48.074 46.261 1.00 10.28 187 PHE A C 1
ATOM 1413 O O . PHE A 1 206 ? -0.306 48.347 47.017 1.00 11.53 187 PHE A O 1
ATOM 1421 N N . ASP A 1 207 ? 0.434 47.814 44.974 1.00 9.82 188 ASP A N 1
ATOM 1422 C CA . ASP A 1 207 ? -0.936 47.860 44.357 1.00 7.80 188 ASP A CA 1
ATOM 1423 C C . ASP A 1 207 ? -0.972 46.874 43.218 1.00 9.42 188 ASP A C 1
ATOM 1424 O O . ASP A 1 207 ? -0.561 47.182 42.094 1.00 12.09 188 ASP A O 1
ATOM 1429 N N . LYS A 1 208 ? -1.417 45.671 43.546 1.00 8.44 189 LYS A N 1
ATOM 1430 C CA . LYS A 1 208 ? -1.415 44.545 42.607 1.00 11.20 189 LYS A CA 1
ATOM 1431 C C . LYS A 1 208 ? -2.640 44.509 41.699 1.00 10.18 189 LYS A C 1
ATOM 1432 O O . LYS A 1 208 ? -2.816 43.553 40.960 1.00 12.93 189 LYS A O 1
ATOM 1438 N N . ARG A 1 209 ? -3.464 45.563 41.717 1.00 11.37 190 ARG A N 1
ATOM 1439 C CA . ARG A 1 209 ? -4.643 45.581 40.869 1.00 10.08 190 ARG A CA 1
ATOM 1440 C C . ARG A 1 209 ? -4.200 45.597 39.408 1.00 11.42 190 ARG A C 1
ATOM 1441 O O . ARG A 1 209 ? -3.286 46.324 39.033 1.00 12.69 190 ARG A O 1
ATOM 1449 N N . SER A 1 210 ? -4.898 44.834 38.587 1.00 10.06 191 SER A N 1
ATOM 1450 C CA . SER A 1 210 ? -4.604 44.817 37.179 1.00 10.96 191 SER A CA 1
ATOM 1451 C C . SER A 1 210 ? -5.292 46.007 36.494 1.00 11.88 191 SER A C 1
ATOM 1452 O O . SER A 1 210 ? -6.195 46.683 37.039 1.00 9.88 191 SER A O 1
ATOM 1455 N N . LYS A 1 211 ? -4.906 46.247 35.245 1.00 11.45 192 LYS A N 1
ATOM 1456 C CA . LYS A 1 211 ? -5.546 47.249 34.411 1.00 9.92 192 LYS A CA 1
ATOM 1457 C C . LYS A 1 211 ? -7.028 46.900 34.178 1.00 8.49 192 LYS A C 1
ATOM 1458 O O . LYS A 1 211 ? -7.862 47.799 33.973 1.00 9.24 192 LYS A O 1
ATOM 1464 N N . PHE A 1 212 ? -7.372 45.616 34.233 1.00 9.39 193 PHE A N 1
ATOM 1465 C CA . PHE A 1 212 ? -8.770 45.205 34.054 1.00 9.53 193 PHE A CA 1
ATOM 1466 C C . PHE A 1 212 ? -9.637 45.787 35.184 1.00 10.96 193 PHE A C 1
ATOM 1467 O O . PHE A 1 212 ? -10.837 45.980 35.026 1.00 11.66 193 PHE A O 1
ATOM 1475 N N . VAL A 1 213 ? -9.033 45.986 36.350 1.00 10.46 194 VAL A N 1
ATOM 1476 C CA . VAL A 1 213 ? -9.701 46.611 37.486 1.00 10.73 194 VAL A CA 1
ATOM 1477 C C . VAL A 1 213 ? -9.607 48.136 37.484 1.00 13.68 194 VAL A C 1
ATOM 1478 O O . VAL A 1 213 ? -10.607 48.823 37.801 1.00 12.07 194 VAL A O 1
ATOM 1482 N N . HIS A 1 214 ? -8.414 48.663 37.188 1.00 10.77 195 HIS A N 1
ATOM 1483 C CA . HIS A 1 214 ? -8.178 50.112 37.145 1.00 11.16 195 HIS A CA 1
ATOM 1484 C C . HIS A 1 214 ? -9.005 50.871 36.084 1.00 14.34 195 HIS A C 1
ATOM 1485 O O . HIS A 1 214 ? -9.632 51.878 36.410 1.00 14.19 195 HIS A O 1
ATOM 1492 N N . TYR A 1 215 ? -8.950 50.395 34.847 1.00 11.83 196 TYR A N 1
ATOM 1493 C CA . TYR A 1 215 ? -9.577 51.070 33.723 1.00 11.72 196 TYR A CA 1
ATOM 1494 C C . TYR A 1 215 ? -11.087 50.879 33.735 1.00 11.57 196 TYR A C 1
ATOM 1495 O O . TYR A 1 215 ? -11.596 49.871 34.167 1.00 13.73 196 TYR A O 1
ATOM 1504 N N . ARG A 1 216 ? -11.791 51.943 33.353 1.00 10.34 197 ARG A N 1
ATOM 1505 C CA . ARG A 1 216 ? -13.266 51.921 33.342 1.00 10.33 197 ARG A CA 1
ATOM 1506 C C . ARG A 1 216 ? -13.779 52.332 31.951 1.00 7.99 197 ARG A C 1
ATOM 1507 O O . ARG A 1 216 ? -14.443 53.406 31.797 1.00 10.00 197 ARG A O 1
ATOM 1515 N N . PRO A 1 217 ? -13.549 51.468 30.934 1.00 9.81 198 PRO A N 1
ATOM 1516 C CA . PRO A 1 217 ? -13.982 51.846 29.620 1.00 8.27 198 PRO A CA 1
ATOM 1517 C C . PRO A 1 217 ? -15.498 51.948 29.515 1.00 10.17 198 PRO A C 1
ATOM 1518 O O . PRO A 1 217 ? -16.246 51.161 30.152 1.00 11.15 198 PRO A O 1
ATOM 1522 N N . ARG A 1 218 ? -15.957 52.871 28.686 1.00 10.65 199 ARG A N 1
ATOM 1523 C CA . ARG A 1 218 ? -17.370 52.856 28.250 1.00 9.33 199 ARG A CA 1
ATOM 1524 C C . ARG A 1 218 ? -17.570 52.027 26.973 1.00 12.53 199 ARG A C 1
ATOM 1525 O O . ARG A 1 218 ? -18.694 51.627 26.685 1.00 13.92 199 ARG A O 1
ATOM 1533 N N . THR A 1 219 ? -16.517 51.824 26.183 1.00 11.13 200 THR A N 1
ATOM 1534 C CA . THR A 1 219 ? -16.571 50.893 25.047 1.00 10.20 200 THR A CA 1
ATOM 1535 C C . THR A 1 219 ? -15.417 49.920 25.265 1.00 10.97 200 THR A C 1
ATOM 1536 O O . THR A 1 219 ? -14.278 50.345 25.428 1.00 12.88 200 THR A O 1
ATOM 1540 N N . ALA A 1 220 ? -15.701 48.622 25.314 1.00 10.09 201 ALA A N 1
ATOM 1541 C CA . ALA A 1 220 ? -14.649 47.627 25.474 1.00 10.66 201 ALA A CA 1
ATOM 1542 C C . ALA A 1 220 ? -14.688 46.624 24.327 1.00 11.81 201 ALA A C 1
ATOM 1543 O O . ALA A 1 220 ? -15.741 46.084 24.020 1.00 12.15 201 ALA A O 1
ATOM 1545 N N . ILE A 1 221 ? -13.523 46.327 23.764 1.00 10.90 202 ILE A N 1
ATOM 1546 C CA . ILE A 1 221 ? -13.344 45.271 22.811 1.00 10.32 202 ILE A CA 1
ATOM 1547 C C . ILE A 1 221 ? -12.700 44.087 23.491 1.00 10.23 202 ILE A C 1
ATOM 1548 O O . ILE A 1 221 ? -11.664 44.235 24.118 1.00 10.43 202 ILE A O 1
ATOM 1553 N N . LEU A 1 222 ? -13.309 42.906 23.390 1.00 9.27 203 LEU A N 1
ATOM 1554 C CA . LEU A 1 222 ? -12.658 41.624 23.736 1.00 9.26 203 LEU A CA 1
ATOM 1555 C C . LEU A 1 222 ? -12.245 41.047 22.369 1.00 13.15 203 LEU A C 1
ATOM 1556 O O . LEU A 1 222 ? -13.067 40.543 21.635 1.00 11.61 203 LEU A O 1
ATOM 1561 N N . ASN A 1 223 ? -10.965 41.125 22.031 1.00 11.32 204 ASN A N 1
ATOM 1562 C CA . ASN A 1 223 ? -10.521 40.857 20.642 1.00 12.39 204 ASN A CA 1
ATOM 1563 C C . ASN A 1 223 ? -10.691 39.392 20.287 1.00 12.24 204 ASN A C 1
ATOM 1564 O O . ASN A 1 223 ? -11.031 39.027 19.128 1.00 16.10 204 ASN A O 1
ATOM 1569 N N . ASN A 1 224 ? -10.471 38.539 21.285 1.00 12.20 205 ASN A N 1
ATOM 1570 C CA . ASN A 1 224 ? -10.432 37.088 21.140 1.00 10.81 205 ASN A CA 1
ATOM 1571 C C . ASN A 1 224 ? -10.007 36.513 22.481 1.00 12.11 205 ASN A C 1
ATOM 1572 O O . ASN A 1 224 ? -9.645 37.262 23.413 1.00 12.73 205 ASN A O 1
ATOM 1577 N N . LEU A 1 225 ? -10.107 35.209 22.627 1.00 13.28 206 LEU A N 1
ATOM 1578 C CA . LEU A 1 225 ? -9.648 34.543 23.827 1.00 13.45 206 LEU A CA 1
ATOM 1579 C C . LEU A 1 225 ? -9.303 33.113 23.429 1.00 16.53 206 LEU A C 1
ATOM 1580 O O . LEU A 1 225 ? -10.152 32.219 23.423 1.00 15.55 206 LEU A O 1
ATOM 1585 N N . GLU A 1 226 ? -8.030 32.901 23.123 1.00 19.20 207 GLU A N 1
ATOM 1586 C CA . GLU A 1 226 ? -7.562 31.542 22.740 1.00 22.79 207 GLU A CA 1
ATOM 1587 C C . GLU A 1 226 ? -6.122 31.279 23.144 1.00 25.93 207 GLU A C 1
ATOM 1588 O O . GLU A 1 226 ? -5.390 32.183 23.559 1.00 25.50 207 GLU A O 1
ATOM 1594 N N . PHE A 1 227 ? -5.722 30.019 23.030 1.00 29.26 208 PHE A N 1
ATOM 1595 C CA . PHE A 1 227 ? -4.378 29.574 23.433 1.00 31.06 208 PHE A CA 1
ATOM 1596 C C . PHE A 1 227 ? -3.694 28.948 22.223 1.00 30.57 208 PHE A C 1
ATOM 1597 O O . PHE A 1 227 ? -4.332 28.238 21.440 1.00 30.02 208 PHE A O 1
ATOM 1599 N N . ASP A 1 228 ? -2.401 29.209 22.069 1.00 32.42 209 ASP A N 1
ATOM 1600 C CA . ASP A 1 228 ? -1.638 28.579 20.997 1.00 33.04 209 ASP A CA 1
ATOM 1601 C C . ASP A 1 228 ? -1.402 27.111 21.409 1.00 34.66 209 ASP A C 1
ATOM 1602 O O . ASP A 1 228 ? -0.746 26.377 20.696 1.00 39.02 209 ASP A O 1
ATOM 1607 N N . ASP A 1 235 ? -4.336 28.262 31.402 1.00 31.05 216 ASP A N 1
ATOM 1608 C CA . ASP A 1 235 ? -5.385 28.521 32.380 1.00 28.90 216 ASP A CA 1
ATOM 1609 C C . ASP A 1 235 ? -6.436 29.499 31.792 1.00 25.18 216 ASP A C 1
ATOM 1610 O O . ASP A 1 235 ? -6.337 30.758 31.882 1.00 22.24 216 ASP A O 1
ATOM 1615 N N . LEU A 1 236 ? -7.419 28.886 31.152 1.00 23.39 217 LEU A N 1
ATOM 1616 C CA . LEU A 1 236 ? -8.556 29.603 30.567 1.00 22.70 217 LEU A CA 1
ATOM 1617 C C . LEU A 1 236 ? -9.274 30.427 31.625 1.00 20.49 217 LEU A C 1
ATOM 1618 O O . LEU A 1 236 ? -9.654 31.598 31.387 1.00 16.97 217 LEU A O 1
ATOM 1623 N N . ASP A 1 237 ? -9.496 29.827 32.797 1.00 23.09 218 ASP A N 1
ATOM 1624 C CA . ASP A 1 237 ? -10.244 30.534 33.824 1.00 23.30 218 ASP A CA 1
ATOM 1625 C C . ASP A 1 237 ? -9.555 31.785 34.319 1.00 21.36 218 ASP A C 1
ATOM 1626 O O . ASP A 1 237 ? -10.229 32.789 34.639 1.00 18.12 218 ASP A O 1
ATOM 1631 N N . ALA A 1 238 ? -8.235 31.764 34.402 1.00 18.43 219 ALA A N 1
ATOM 1632 C CA . ALA A 1 238 ? -7.529 32.954 34.843 1.00 19.70 219 ALA A CA 1
ATOM 1633 C C . ALA A 1 238 ? -7.743 34.104 33.866 1.00 16.96 219 ALA A C 1
ATOM 1634 O O . ALA A 1 238 ? -7.905 35.249 34.289 1.00 16.75 219 ALA A O 1
ATOM 1636 N N . ILE A 1 239 ? -7.724 33.806 32.568 1.00 15.06 220 ILE A N 1
ATOM 1637 C CA . ILE A 1 239 ? -7.908 34.851 31.534 1.00 12.82 220 ILE A CA 1
ATOM 1638 C C . ILE A 1 239 ? -9.363 35.362 31.531 1.00 13.05 220 ILE A C 1
ATOM 1639 O O . ILE A 1 239 ? -9.619 36.581 31.582 1.00 10.60 220 ILE A O 1
ATOM 1644 N N . GLN A 1 240 ? -10.301 34.426 31.587 1.00 11.50 221 GLN A N 1
ATOM 1645 C CA . GLN A 1 240 ? -11.719 34.779 31.673 1.00 13.31 221 GLN A CA 1
ATOM 1646 C C . GLN A 1 240 ? -12.008 35.634 32.902 1.00 13.26 221 GLN A C 1
ATOM 1647 O O . GLN A 1 240 ? -12.759 36.574 32.801 1.00 11.00 221 GLN A O 1
ATOM 1653 N N . THR A 1 241 ? -11.403 35.311 34.047 1.00 12.87 222 THR A N 1
ATOM 1654 C CA . THR A 1 241 ? -11.585 36.099 35.261 1.00 11.57 222 THR A CA 1
ATOM 1655 C C . THR A 1 241 ? -11.086 37.489 35.085 1.00 15.24 222 THR A C 1
ATOM 1656 O O . THR A 1 241 ? -11.784 38.425 35.445 1.00 13.45 222 THR A O 1
ATOM 1660 N N . GLN A 1 242 ? -9.928 37.660 34.463 1.00 13.19 223 GLN A N 1
ATOM 1661 C CA . GLN A 1 242 ? -9.403 38.984 34.298 1.00 16.89 223 GLN A CA 1
ATOM 1662 C C . GLN A 1 242 ? -10.289 39.795 33.354 1.00 14.64 223 GLN A C 1
ATOM 1663 O O . GLN A 1 242 ? -10.600 40.955 33.625 1.00 14.10 223 GLN A O 1
ATOM 1669 N N . PHE A 1 243 ? -10.680 39.204 32.226 1.00 13.20 224 PHE A N 1
ATOM 1670 C CA . PHE A 1 243 ? -11.567 39.915 31.296 1.00 12.32 224 PHE A CA 1
ATOM 1671 C C . PHE A 1 243 ? -12.884 40.327 32.008 1.00 13.57 224 PHE A C 1
ATOM 1672 O O . PHE A 1 243 ? -13.369 41.457 31.853 1.00 12.43 224 PHE A O 1
ATOM 1680 N N . HIS A 1 244 ? -13.428 39.393 32.791 1.00 12.71 225 HIS A N 1
ATOM 1681 C CA . HIS A 1 244 ? -14.638 39.618 33.626 1.00 12.24 225 HIS A CA 1
ATOM 1682 C C . HIS A 1 244 ? -14.485 40.829 34.559 1.00 12.07 225 HIS A C 1
ATOM 1683 O O . HIS A 1 244 ? -15.434 41.593 34.764 1.00 9.95 225 HIS A O 1
ATOM 1690 N N . HIS A 1 245 ? -13.300 41.038 35.140 1.00 10.24 226 HIS A N 1
ATOM 1691 C CA . HIS A 1 245 ? -13.107 42.161 36.024 1.00 12.00 226 HIS A CA 1
ATOM 1692 C C . HIS A 1 245 ? -13.332 43.491 35.312 1.00 11.32 226 HIS A C 1
ATOM 1693 O O . HIS A 1 245 ? -13.782 44.462 35.941 1.00 10.62 226 HIS A O 1
ATOM 1708 N N . VAL A 1 247 ? -15.281 43.651 32.224 1.00 9.55 228 VAL A N 1
ATOM 1709 C CA . VAL A 1 247 ? -16.655 43.579 31.708 1.00 9.85 228 VAL A CA 1
ATOM 1710 C C . VAL A 1 247 ? -17.725 43.928 32.769 1.00 11.32 228 VAL A C 1
ATOM 1711 O O . VAL A 1 247 ? -18.696 44.705 32.516 1.00 11.29 228 VAL A O 1
ATOM 1715 N N . ARG A 1 248 ? -17.522 43.389 33.964 1.00 12.09 229 ARG A N 1
ATOM 1716 C CA A ARG A 1 248 ? -18.482 43.524 35.057 0.50 11.31 229 ARG A CA 1
ATOM 1717 C CA B ARG A 1 248 ? -18.454 43.521 35.088 0.50 11.13 229 ARG A CA 1
ATOM 1718 C C . ARG A 1 248 ? -18.657 44.948 35.568 1.00 12.49 229 ARG A C 1
ATOM 1719 O O . ARG A 1 248 ? -19.577 45.207 36.349 1.00 11.62 229 ARG A O 1
ATOM 1742 N N . ILE A 1 250 ? -18.579 47.829 33.309 1.00 8.66 231 ILE A N 1
ATOM 1743 C CA . ILE A 1 250 ? -18.928 48.748 32.237 1.00 10.65 231 ILE A CA 1
ATOM 1744 C C . ILE A 1 250 ? -20.370 49.260 32.489 1.00 9.63 231 ILE A C 1
ATOM 1745 O O . ILE A 1 250 ? -21.240 48.493 32.859 1.00 9.27 231 ILE A O 1
ATOM 1750 N N . PRO A 1 251 ? -20.606 50.577 32.368 1.00 7.23 232 PRO A N 1
ATOM 1751 C CA . PRO A 1 251 ? -21.961 51.032 32.584 1.00 8.98 232 PRO A CA 1
ATOM 1752 C C . PRO A 1 251 ? -22.983 50.369 31.680 1.00 12.17 232 PRO A C 1
ATOM 1753 O O . PRO A 1 251 ? -22.650 49.836 30.582 1.00 8.45 232 PRO A O 1
ATOM 1757 N N . SER A 1 252 ? -24.229 50.532 32.089 1.00 10.90 233 SER A N 1
ATOM 1758 C CA . SER A 1 252 ? -25.348 49.898 31.374 1.00 10.30 233 SER A CA 1
ATOM 1759 C C . SER A 1 252 ? -25.548 50.516 29.983 1.00 9.41 233 SER A C 1
ATOM 1760 O O . SER A 1 252 ? -26.106 49.861 29.116 1.00 11.02 233 SER A O 1
ATOM 1763 N N . THR A 1 253 ? -25.071 51.747 29.797 1.00 9.74 234 THR A N 1
ATOM 1764 C CA . THR A 1 253 ? -25.169 52.484 28.556 1.00 8.70 234 THR A CA 1
ATOM 1765 C C . THR A 1 253 ? -23.915 52.356 27.692 1.00 12.43 234 THR A C 1
ATOM 1766 O O . THR A 1 253 ? -23.829 52.970 26.625 1.00 13.94 234 THR A O 1
ATOM 1770 N N . GLY A 1 254 ? -22.919 51.574 28.153 1.00 11.49 235 GLY A N 1
ATOM 1771 C CA . GLY A 1 254 ? -21.731 51.318 27.351 1.00 11.75 235 GLY A CA 1
ATOM 1772 C C . GLY A 1 254 ? -21.922 50.248 26.284 1.00 11.34 235 GLY A C 1
ATOM 1773 O O . GLY A 1 254 ? -23.041 49.912 25.907 1.00 12.06 235 GLY A O 1
ATOM 1774 N N . LYS A 1 255 ? -20.805 49.695 25.799 1.00 9.33 236 LYS A N 1
ATOM 1775 C CA . LYS A 1 255 ? -20.823 48.677 24.750 1.00 8.38 236 LYS A CA 1
ATOM 1776 C C . LYS A 1 255 ? -19.633 47.749 24.893 1.00 9.14 236 LYS A C 1
ATOM 1777 O O . LYS A 1 255 ? -18.526 48.200 25.142 1.00 11.33 236 LYS A O 1
ATOM 1783 N N . ILE A 1 256 ? -19.914 46.471 24.766 1.00 8.26 237 ILE A N 1
ATOM 1784 C CA . ILE A 1 256 ? -18.904 45.387 24.676 1.00 8.22 237 ILE A CA 1
ATOM 1785 C C . ILE A 1 256 ? -18.981 44.874 23.226 1.00 10.81 237 ILE A C 1
ATOM 1786 O O . ILE A 1 256 ? -20.046 44.603 22.691 1.00 11.59 237 ILE A O 1
ATOM 1791 N N . ILE A 1 257 ? -17.821 44.781 22.612 1.00 9.08 238 ILE A N 1
ATOM 1792 C CA . ILE A 1 257 ? -17.685 44.378 21.203 1.00 8.83 238 ILE A CA 1
ATOM 1793 C C . ILE A 1 257 ? -16.718 43.218 21.164 1.00 9.89 238 ILE A C 1
ATOM 1794 O O . ILE A 1 257 ? -15.625 43.294 21.726 1.00 10.05 238 ILE A O 1
ATOM 1807 N N . PRO A 1 259 ? -15.942 39.048 19.014 1.00 10.20 240 PRO A N 1
ATOM 1808 C CA . PRO A 1 259 ? -16.401 38.061 18.018 1.00 11.86 240 PRO A CA 1
ATOM 1809 C C . PRO A 1 259 ? -17.508 37.134 18.517 1.00 13.43 240 PRO A C 1
ATOM 1810 O O . PRO A 1 259 ? -17.577 36.759 19.713 1.00 12.09 240 PRO A O 1
ATOM 1814 N N . ALA A 1 260 ? -18.401 36.807 17.583 1.00 10.79 241 ALA A N 1
ATOM 1815 C CA . ALA A 1 260 ? -19.435 35.797 17.768 1.00 11.32 241 ALA A CA 1
ATOM 1816 C C . ALA A 1 260 ? -18.842 34.387 17.831 1.00 11.22 241 ALA A C 1
ATOM 1817 O O . ALA A 1 260 ? -17.671 34.180 17.558 1.00 14.30 241 ALA A O 1
ATOM 1819 N N . ALA A 1 261 ? -19.689 33.427 18.216 1.00 13.75 242 ALA A N 1
ATOM 1820 C CA . ALA A 1 261 ? -19.388 31.998 18.185 1.00 16.42 242 ALA A CA 1
ATOM 1821 C C . ALA A 1 261 ? -18.108 31.616 18.896 1.00 16.50 242 ALA A C 1
ATOM 1822 O O . ALA A 1 261 ? -17.409 30.695 18.450 1.00 16.47 242 ALA A O 1
ATOM 1824 N N . THR A 1 262 ? -17.782 32.337 19.985 1.00 14.91 243 THR A N 1
ATOM 1825 C CA . THR A 1 262 ? -16.533 32.085 20.693 1.00 16.13 243 THR A CA 1
ATOM 1826 C C . THR A 1 262 ? -16.905 31.731 22.106 1.00 12.98 243 THR A C 1
ATOM 1827 O O . THR A 1 262 ? -17.144 32.619 22.950 1.00 12.31 243 THR A O 1
ATOM 1831 N N . ILE A 1 263 ? -16.973 30.437 22.373 1.00 12.83 244 ILE A N 1
ATOM 1832 C CA . ILE A 1 263 ? -17.470 30.021 23.682 1.00 13.22 244 ILE A CA 1
ATOM 1833 C C . ILE A 1 263 ? -16.668 30.557 24.859 1.00 12.08 244 ILE A C 1
ATOM 1834 O O . ILE A 1 263 ? -17.222 30.844 25.917 1.00 12.31 244 ILE A O 1
ATOM 1839 N N . SER A 1 264 ? -15.359 30.709 24.681 1.00 10.59 245 SER A N 1
ATOM 1840 C CA . SER A 1 264 ? -14.530 31.206 25.769 1.00 11.41 245 SER A CA 1
ATOM 1841 C C . SER A 1 264 ? -14.945 32.643 26.141 1.00 11.75 245 SER A C 1
ATOM 1842 O O . SER A 1 264 ? -14.790 33.064 27.294 1.00 11.77 245 SER A O 1
ATOM 1845 N N . LEU A 1 265 ? -15.424 33.409 25.151 1.00 12.61 246 LEU A N 1
ATOM 1846 C CA . LEU A 1 265 ? -15.892 34.776 25.417 1.00 10.72 246 LEU A CA 1
ATOM 1847 C C . LEU A 1 265 ? -17.350 34.761 25.931 1.00 12.69 246 LEU A C 1
ATOM 1848 O O . LEU A 1 265 ? -17.689 35.502 26.832 1.00 10.68 246 LEU A O 1
ATOM 1853 N N . GLU A 1 266 ? -18.215 33.919 25.378 1.00 11.75 247 GLU A N 1
ATOM 1854 C CA . GLU A 1 266 ? -19.577 33.843 25.908 1.00 12.11 247 GLU A CA 1
ATOM 1855 C C . GLU A 1 266 ? -19.566 33.465 27.392 1.00 13.43 247 GLU A C 1
ATOM 1856 O O . GLU A 1 266 ? -20.282 34.059 28.190 1.00 12.36 247 GLU A O 1
ATOM 1862 N N . ASP A 1 267 ? -18.699 32.511 27.754 1.00 12.21 248 ASP A N 1
ATOM 1863 C CA . ASP A 1 267 ? -18.535 32.112 29.143 1.00 14.99 248 ASP A CA 1
ATOM 1864 C C . ASP A 1 267 ? -17.969 33.212 30.047 1.00 13.55 248 ASP A C 1
ATOM 1865 O O . ASP A 1 267 ? -18.241 33.226 31.258 1.00 15.51 248 ASP A O 1
ATOM 1870 N N . THR A 1 268 ? -17.181 34.135 29.472 1.00 12.70 249 THR A N 1
ATOM 1871 C CA . THR A 1 268 ? -16.675 35.302 30.186 1.00 12.11 249 THR A CA 1
ATOM 1872 C C . THR A 1 268 ? -17.838 36.219 30.568 1.00 11.14 249 THR A C 1
ATOM 1873 O O . THR A 1 268 ? -18.014 36.575 31.734 1.00 11.65 249 THR A O 1
ATOM 1877 N N . LEU A 1 269 ? -18.698 36.502 29.589 1.00 13.60 250 LEU A N 1
ATOM 1878 C CA . LEU A 1 269 ? -19.909 37.333 29.820 1.00 12.59 250 LEU A CA 1
ATOM 1879 C C . LEU A 1 269 ? -20.829 36.719 30.850 1.00 14.18 250 LEU A C 1
ATOM 1880 O O . LEU A 1 269 ? -21.438 37.424 31.670 1.00 13.41 250 LEU A O 1
ATOM 1885 N N . ALA A 1 270 ? -20.945 35.402 30.838 1.00 12.20 251 ALA A N 1
ATOM 1886 C CA . ALA A 1 270 ? -21.855 34.692 31.729 1.00 12.79 251 ALA A CA 1
ATOM 1887 C C . ALA A 1 270 ? -21.496 34.837 33.205 1.00 13.70 251 ALA A C 1
ATOM 1888 O O . ALA A 1 270 ? -22.342 34.635 34.060 1.00 14.95 251 ALA A O 1
ATOM 1890 N N . LYS A 1 271 ? -20.267 35.224 33.491 1.00 15.17 252 LYS A N 1
ATOM 1891 C CA . LYS A 1 271 ? -19.876 35.499 34.857 1.00 16.12 252 LYS A CA 1
ATOM 1892 C C . LYS A 1 271 ? -20.544 36.730 35.411 1.00 17.08 252 LYS A C 1
ATOM 1893 O O . LYS A 1 271 ? -20.618 36.904 36.628 1.00 15.62 252 LYS A O 1
ATOM 1899 N N . GLY A 1 272 ? -21.014 37.611 34.538 1.00 18.45 253 GLY A N 1
ATOM 1900 C CA . GLY A 1 272 ? -21.712 38.831 35.016 1.00 18.00 253 GLY A CA 1
ATOM 1901 C C . GLY A 1 272 ? -21.510 39.987 34.074 1.00 14.57 253 GLY A C 1
ATOM 1902 O O . GLY A 1 272 ? -20.378 40.448 33.868 1.00 17.89 253 GLY A O 1
ATOM 1903 N N . VAL A 1 273 ? -22.616 40.418 33.457 1.00 13.14 254 VAL A N 1
ATOM 1904 C CA . VAL A 1 273 ? -22.604 41.491 32.499 1.00 10.41 254 VAL A CA 1
ATOM 1905 C C . VAL A 1 273 ? -23.911 42.306 32.597 1.00 12.10 254 VAL A C 1
ATOM 1906 O O . VAL A 1 273 ? -24.974 41.749 32.846 1.00 11.11 254 VAL A O 1
ATOM 1910 N N . TRP A 1 274 ? -23.766 43.622 32.434 1.00 10.21 255 TRP A N 1
ATOM 1911 C CA A TRP A 1 274 ? -24.817 44.592 32.559 0.50 12.00 255 TRP A CA 1
ATOM 1912 C CA B TRP A 1 274 ? -24.874 44.569 32.528 0.50 12.30 255 TRP A CA 1
ATOM 1913 C C . TRP A 1 274 ? -24.916 45.516 31.331 1.00 11.85 255 TRP A C 1
ATOM 1914 O O . TRP A 1 274 ? -25.640 46.542 31.360 1.00 12.46 255 TRP A O 1
ATOM 1935 N N . THR A 1 275 ? -24.185 45.183 30.272 1.00 9.82 256 THR A N 1
ATOM 1936 C CA . THR A 1 275 ? -23.980 46.086 29.154 1.00 10.80 256 THR A CA 1
ATOM 1937 C C . THR A 1 275 ? -24.302 45.401 27.834 1.00 8.73 256 THR A C 1
ATOM 1938 O O . THR A 1 275 ? -24.027 44.204 27.682 1.00 11.17 256 THR A O 1
ATOM 1942 N N . PRO A 1 276 ? -24.919 46.122 26.893 1.00 9.35 257 PRO A N 1
ATOM 1943 C CA . PRO A 1 276 ? -25.226 45.521 25.589 1.00 11.01 257 PRO A CA 1
ATOM 1944 C C . PRO A 1 276 ? -23.965 45.098 24.826 1.00 12.03 257 PRO A C 1
ATOM 1945 O O . PRO A 1 276 ? -22.927 45.774 24.921 1.00 10.15 257 PRO A O 1
ATOM 1949 N N . ILE A 1 277 ? -24.093 43.997 24.084 1.00 10.68 258 ILE A N 1
ATOM 1950 C CA . ILE A 1 277 ? -23.022 43.390 23.308 1.00 10.34 258 ILE A CA 1
ATOM 1951 C C . ILE A 1 277 ? -23.263 43.553 21.800 1.00 10.19 258 ILE A C 1
ATOM 1952 O O . ILE A 1 277 ? -24.422 43.424 21.324 1.00 12.74 258 ILE A O 1
ATOM 1957 N N . TRP A 1 278 ? -22.213 43.904 21.081 1.00 9.89 259 TRP A N 1
ATOM 1958 C CA . TRP A 1 278 ? -22.181 43.794 19.613 1.00 9.28 259 TRP A CA 1
ATOM 1959 C C . TRP A 1 278 ? -21.229 42.675 19.281 1.00 12.83 259 TRP A C 1
ATOM 1960 O O . TRP A 1 278 ? -20.049 42.681 19.668 1.00 12.64 259 TRP A O 1
ATOM 1971 N N . ARG A 1 279 ? -21.735 41.683 18.580 1.00 10.16 260 ARG A N 1
ATOM 1972 C CA . ARG A 1 279 ? -20.906 40.545 18.173 1.00 10.88 260 ARG A CA 1
ATOM 1973 C C . ARG A 1 279 ? -20.495 40.629 16.720 1.00 12.32 260 ARG A C 1
ATOM 1974 O O . ARG A 1 279 ? -21.270 41.068 15.885 1.00 12.93 260 ARG A O 1
ATOM 1982 N N . THR A 1 280 ? -19.273 40.192 16.411 1.00 12.92 261 THR A N 1
ATOM 1983 C CA . THR A 1 280 ? -18.698 40.382 15.087 1.00 11.67 261 THR A CA 1
ATOM 1984 C C . THR A 1 280 ? -18.443 39.024 14.437 1.00 12.66 261 THR A C 1
ATOM 1985 O O . THR A 1 280 ? -18.168 38.057 15.122 1.00 14.25 261 THR A O 1
ATOM 1989 N N . SER A 1 281 ? -18.592 38.920 13.107 1.00 13.60 262 SER A N 1
ATOM 1990 C CA A SER A 1 281 ? -18.342 37.668 12.398 0.34 13.62 262 SER A CA 1
ATOM 1991 C CA B SER A 1 281 ? -18.299 37.670 12.410 0.33 14.59 262 SER A CA 1
ATOM 1992 C CA C SER A 1 281 ? -18.331 37.665 12.386 0.33 14.26 262 SER A CA 1
ATOM 1993 C C . SER A 1 281 ? -17.678 37.965 11.055 1.00 14.98 262 SER A C 1
ATOM 1994 O O . SER A 1 281 ? -18.069 38.881 10.380 1.00 13.53 262 SER A O 1
ATOM 2001 N N . VAL A 1 282 ? -16.702 37.158 10.689 1.00 16.86 263 VAL A N 1
ATOM 2002 C CA . VAL A 1 282 ? -16.036 37.244 9.384 1.00 17.67 263 VAL A CA 1
ATOM 2003 C C . VAL A 1 282 ? -16.583 36.067 8.617 1.00 20.82 263 VAL A C 1
ATOM 2004 O O . VAL A 1 282 ? -16.534 34.914 9.092 1.00 23.07 263 VAL A O 1
ATOM 2008 N N . ILE A 1 283 ? -17.174 36.346 7.461 1.00 20.02 264 ILE A N 1
ATOM 2009 C CA . ILE A 1 283 ? -17.785 35.279 6.686 1.00 22.05 264 ILE A CA 1
ATOM 2010 C C . ILE A 1 283 ? -17.171 35.193 5.278 1.00 23.87 264 ILE A C 1
ATOM 2011 O O . ILE A 1 283 ? -16.785 36.216 4.659 1.00 19.25 264 ILE A O 1
ATOM 2016 N N . ASP A 1 284 ? -17.026 33.946 4.836 1.00 26.86 265 ASP A N 1
ATOM 2017 C CA . ASP A 1 284 ? -16.364 33.585 3.568 1.00 31.50 265 ASP A CA 1
ATOM 2018 C C . ASP A 1 284 ? -17.351 32.851 2.698 1.00 32.63 265 ASP A C 1
ATOM 2019 O O . ASP A 1 284 ? -17.967 33.459 1.823 1.00 38.14 265 ASP A O 1
ATOM 2021 N N . ASN A 1 304 ? -27.392 35.256 20.271 1.00 37.26 285 ASN A N 1
ATOM 2022 C CA . ASN A 1 304 ? -25.952 35.480 20.197 1.00 34.50 285 ASN A CA 1
ATOM 2023 C C . ASN A 1 304 ? -25.385 35.396 18.757 1.00 32.45 285 ASN A C 1
ATOM 2024 O O . ASN A 1 304 ? -24.230 35.010 18.565 1.00 27.07 285 ASN A O 1
ATOM 2029 N N . SER A 1 305 ? -26.190 35.749 17.754 1.00 30.48 286 SER A N 1
ATOM 2030 C CA . SER A 1 305 ? -25.702 35.781 16.351 1.00 31.25 286 SER A CA 1
ATOM 2031 C C . SER A 1 305 ? -25.006 37.132 16.144 1.00 26.46 286 SER A C 1
ATOM 2032 O O . SER A 1 305 ? -25.108 38.026 16.992 1.00 25.78 286 SER A O 1
ATOM 2035 N N . SER A 1 306 ? -24.342 37.316 15.014 1.00 22.93 287 SER A N 1
ATOM 2036 C CA . SER A 1 306 ? -23.583 38.542 14.842 1.00 18.96 287 SER A CA 1
ATOM 2037 C C . SER A 1 306 ? -24.429 39.764 14.500 1.00 17.44 287 SER A C 1
ATOM 2038 O O . SER A 1 306 ? -25.452 39.701 13.805 1.00 20.11 287 SER A O 1
ATOM 2041 N N . ASP A 1 307 ? -23.957 40.891 14.986 1.00 15.69 288 ASP A N 1
ATOM 2042 C CA . ASP A 1 307 ? -24.476 42.193 14.663 1.00 13.16 288 ASP A CA 1
ATOM 2043 C C . ASP A 1 307 ? -23.682 42.868 13.549 1.00 14.36 288 ASP A C 1
ATOM 2044 O O . ASP A 1 307 ? -24.204 43.733 12.839 1.00 13.96 288 ASP A O 1
ATOM 2049 N N . TRP A 1 308 ? -22.402 42.518 13.451 1.00 12.86 289 TRP A N 1
ATOM 2050 C CA . TRP A 1 308 ? -21.478 43.099 12.477 1.00 10.45 289 TRP A CA 1
ATOM 2051 C C . TRP A 1 308 ? -20.869 41.948 11.685 1.00 12.58 289 TRP A C 1
ATOM 2052 O O . TRP A 1 308 ? -20.526 40.939 12.281 1.00 13.18 289 TRP A O 1
ATOM 2063 N N . GLN A 1 309 ? -20.794 42.069 10.348 1.00 10.27 290 GLN A N 1
ATOM 2064 C CA . GLN A 1 309 ? -20.167 41.052 9.511 1.00 11.20 290 GLN A CA 1
ATOM 2065 C C . GLN A 1 309 ? -19.177 41.662 8.537 1.00 12.97 290 GLN A C 1
ATOM 2066 O O . GLN A 1 309 ? -19.395 42.738 7.993 1.00 13.78 290 GLN A O 1
ATOM 2072 N N . ALA A 1 310 ? -18.098 40.941 8.313 1.00 11.52 291 ALA A N 1
ATOM 2073 C CA . ALA A 1 310 ? -17.121 41.301 7.263 1.00 14.22 291 ALA A CA 1
ATOM 2074 C C . ALA A 1 310 ? -17.267 40.160 6.282 1.00 12.80 291 ALA A C 1
ATOM 2075 O O . ALA A 1 310 ? -17.119 39.008 6.671 1.00 16.53 291 ALA A O 1
ATOM 2077 N N . GLU A 1 311 ? -17.625 40.432 5.035 1.00 10.89 292 GLU A N 1
ATOM 2078 C CA . GLU A 1 311 ? -17.738 39.359 4.064 1.00 13.11 292 GLU A CA 1
ATOM 2079 C C . GLU A 1 311 ? -16.528 39.437 3.140 1.00 11.88 292 GLU A C 1
ATOM 2080 O O . GLU A 1 311 ? -16.298 40.467 2.496 1.00 11.59 292 GLU A O 1
ATOM 2086 N N . LEU A 1 312 ? -15.748 38.367 3.068 1.00 12.60 293 LEU A N 1
ATOM 2087 C CA . LEU A 1 312 ? -14.536 38.402 2.259 1.00 12.40 293 LEU A CA 1
ATOM 2088 C C . LEU A 1 312 ? -14.860 38.489 0.781 1.00 12.35 293 LEU A C 1
ATOM 2089 O O . LEU A 1 312 ? -15.724 37.763 0.281 1.00 11.61 293 LEU A O 1
ATOM 2094 N N . ILE A 1 313 ? -14.166 39.405 0.107 1.00 12.55 294 ILE A N 1
ATOM 2095 C CA . ILE A 1 313 ? -14.144 39.524 -1.354 1.00 11.93 294 ILE A CA 1
ATOM 2096 C C . ILE A 1 313 ? -12.893 38.828 -1.860 1.00 14.85 294 ILE A C 1
ATOM 2097 O O . ILE A 1 313 ? -12.965 38.090 -2.836 1.00 14.59 294 ILE A O 1
ATOM 2102 N N . SER A 1 314 ? -11.731 39.118 -1.249 1.00 12.17 295 SER A N 1
ATOM 2103 C CA A SER A 1 314 ? -10.499 38.384 -1.542 0.50 11.97 295 SER A CA 1
ATOM 2104 C CA B SER A 1 314 ? -10.482 38.406 -1.536 0.50 11.60 295 SER A CA 1
ATOM 2105 C C . SER A 1 314 ? -10.253 37.421 -0.384 1.00 11.98 295 SER A C 1
ATOM 2106 O O . SER A 1 314 ? -10.319 37.820 0.794 1.00 11.35 295 SER A O 1
ATOM 2111 N N . ALA A 1 315 ? -10.017 36.157 -0.713 1.00 7.94 296 ALA A N 1
ATOM 2112 C CA . ALA A 1 315 ? -9.849 35.080 0.265 1.00 10.91 296 ALA A CA 1
ATOM 2113 C C . ALA A 1 315 ? -8.745 35.379 1.285 1.00 13.37 296 ALA A C 1
ATOM 2114 O O . ALA A 1 315 ? -8.841 34.970 2.458 1.00 13.72 296 ALA A O 1
ATOM 2116 N N . ASP A 1 316 ? -7.725 36.108 0.844 1.00 12.55 297 ASP A N 1
ATOM 2117 C CA . ASP A 1 316 ? -6.619 36.468 1.723 1.00 14.99 297 ASP A CA 1
ATOM 2118 C C . ASP A 1 316 ? -6.925 37.595 2.712 1.00 10.60 297 ASP A C 1
ATOM 2119 O O . ASP A 1 316 ? -6.026 38.050 3.429 1.00 16.06 297 ASP A O 1
ATOM 2124 N N . GLY A 1 317 ? -8.160 38.056 2.752 1.00 10.90 298 GLY A N 1
ATOM 2125 C CA . GLY A 1 317 ? -8.550 39.133 3.694 1.00 12.30 298 GLY A CA 1
ATOM 2126 C C . GLY A 1 317 ? -8.083 40.515 3.269 1.00 10.84 298 GLY A C 1
ATOM 2127 O O . GLY A 1 317 ? -8.186 41.465 4.061 1.00 10.77 298 GLY A O 1
ATOM 2128 N N . SER A 1 318 ? -7.606 40.680 2.027 1.00 12.48 299 SER A N 1
ATOM 2129 C CA . SER A 1 318 ? -7.180 42.027 1.581 1.00 10.10 299 SER A CA 1
ATOM 2130 C C . SER A 1 318 ? -8.323 42.916 1.108 1.00 9.92 299 SER A C 1
ATOM 2131 O O . SER A 1 318 ? -8.134 44.116 0.919 1.00 10.13 299 SER A O 1
ATOM 2134 N N . GLN A 1 319 ? -9.495 42.316 0.923 1.00 9.40 300 GLN A N 1
ATOM 2135 C CA A GLN A 1 319 ? -10.695 43.018 0.464 0.50 8.94 300 GLN A CA 1
ATOM 2136 C CA B GLN A 1 319 ? -10.669 43.030 0.449 0.50 8.87 300 GLN A CA 1
ATOM 2137 C C . GLN A 1 319 ? -11.904 42.386 1.077 1.00 7.03 300 GLN A C 1
ATOM 2138 O O . GLN A 1 319 ? -12.076 41.177 1.009 1.00 10.52 300 GLN A O 1
ATOM 2149 N N . PHE A 1 320 ? -12.751 43.201 1.702 1.00 10.61 301 PHE A N 1
ATOM 2150 C CA . PHE A 1 320 ? -13.941 42.684 2.326 1.00 11.93 301 PHE A CA 1
ATOM 2151 C C . PHE A 1 320 ? -14.974 43.778 2.520 1.00 11.53 301 PHE A C 1
ATOM 2152 O O . PHE A 1 320 ? -14.625 44.940 2.581 1.00 13.49 301 PHE A O 1
ATOM 2160 N N . THR A 1 321 ? -16.243 43.383 2.610 1.00 10.59 302 THR A N 1
ATOM 2161 C CA . THR A 1 321 ? -17.316 44.340 2.847 1.00 11.11 302 THR A CA 1
ATOM 2162 C C . THR A 1 321 ? -17.726 44.235 4.316 1.00 13.81 302 THR A C 1
ATOM 2163 O O . THR A 1 321 ? -17.756 43.152 4.879 1.00 16.60 302 THR A O 1
ATOM 2167 N N . VAL A 1 322 ? -18.034 45.365 4.912 1.00 12.30 303 VAL A N 1
ATOM 2168 C CA . VAL A 1 322 ? -18.438 45.434 6.305 1.00 11.42 303 VAL A CA 1
ATOM 2169 C C . VAL A 1 322 ? -19.871 45.915 6.362 1.00 10.92 303 VAL A C 1
ATOM 2170 O O . VAL A 1 322 ? -20.241 46.854 5.678 1.00 15.61 303 VAL A O 1
ATOM 2174 N N . SER A 1 323 ? -20.668 45.238 7.177 1.00 11.64 304 SER A N 1
ATOM 2175 C CA A SER A 1 323 ? -22.059 45.632 7.387 0.50 10.85 304 SER A CA 1
ATOM 2176 C CA B SER A 1 323 ? -22.081 45.573 7.363 0.50 10.86 304 SER A CA 1
ATOM 2177 C C . SER A 1 323 ? -22.481 45.509 8.848 1.00 11.52 304 SER A C 1
ATOM 2178 O O . SER A 1 323 ? -22.009 44.654 9.582 1.00 11.43 304 SER A O 1
ATOM 2183 N N . PHE A 1 324 ? -23.367 46.427 9.258 1.00 13.30 305 PHE A N 1
ATOM 2184 C CA . PHE A 1 324 ? -23.971 46.426 10.587 1.00 12.99 305 PHE A CA 1
ATOM 2185 C C . PHE A 1 324 ? -25.469 46.154 10.367 1.00 13.17 305 PHE A C 1
ATOM 2186 O O . PHE A 1 324 ? -26.087 46.837 9.593 1.00 14.85 305 PHE A O 1
ATOM 2194 N N . ASN A 1 325 ? -26.035 45.185 11.086 1.00 16.10 306 ASN A N 1
ATOM 2195 C CA . ASN A 1 325 ? -27.414 44.737 10.907 1.00 18.53 306 ASN A CA 1
ATOM 2196 C C . ASN A 1 325 ? -28.494 45.776 11.142 1.00 23.30 306 ASN A C 1
ATOM 2197 O O . ASN A 1 325 ? -29.558 45.687 10.556 1.00 26.92 306 ASN A O 1
ATOM 2202 N N . ASP A 1 326 ? -28.245 46.743 12.002 1.00 24.71 307 ASP A N 1
ATOM 2203 C CA . ASP A 1 326 ? -29.280 47.680 12.421 1.00 29.59 307 ASP A CA 1
ATOM 2204 C C . ASP A 1 326 ? -29.233 49.021 11.695 1.00 33.01 307 ASP A C 1
ATOM 2205 O O . ASP A 1 326 ? -29.833 50.011 12.145 1.00 36.12 307 ASP A O 1
ATOM 2210 N N . ASN A 1 327 ? -28.528 49.067 10.576 1.00 32.43 308 ASN A N 1
ATOM 2211 C CA . ASN A 1 327 ? -28.442 50.297 9.816 1.00 33.33 308 ASN A CA 1
ATOM 2212 C C . ASN A 1 327 ? -28.036 49.943 8.406 1.00 33.72 308 ASN A C 1
ATOM 2213 O O . ASN A 1 327 ? -26.897 49.517 8.184 1.00 33.94 308 ASN A O 1
ATOM 2218 N N . LYS A 1 328 ? -28.967 50.126 7.465 1.00 33.56 309 LYS A N 1
ATOM 2219 C CA . LYS A 1 328 ? -28.780 49.720 6.065 1.00 32.99 309 LYS A CA 1
ATOM 2220 C C . LYS A 1 328 ? -27.665 50.514 5.375 1.00 35.41 309 LYS A C 1
ATOM 2221 O O . LYS A 1 328 ? -27.009 50.007 4.454 1.00 38.25 309 LYS A O 1
ATOM 2223 N N . GLU A 1 329 ? -27.445 51.751 5.819 1.00 33.46 310 GLU A N 1
ATOM 2224 C CA . GLU A 1 329 ? -26.370 52.581 5.266 1.00 31.08 310 GLU A CA 1
ATOM 2225 C C . GLU A 1 329 ? -25.026 52.267 5.883 1.00 29.22 310 GLU A C 1
ATOM 2226 O O . GLU A 1 329 ? -24.008 52.762 5.416 1.00 27.03 310 GLU A O 1
ATOM 2228 N N . ALA A 1 330 ? -25.009 51.488 6.964 1.00 27.12 311 ALA A N 1
ATOM 2229 C CA . ALA A 1 330 ? -23.778 51.235 7.702 1.00 24.93 311 ALA A CA 1
ATOM 2230 C C . ALA A 1 330 ? -23.102 50.032 7.018 1.00 25.15 311 ALA A C 1
ATOM 2231 O O . ALA A 1 330 ? -23.024 48.937 7.602 1.00 19.63 311 ALA A O 1
ATOM 2233 N N . THR A 1 331 ? -22.640 50.266 5.777 1.00 23.94 312 THR A N 1
ATOM 2234 C CA . THR A 1 331 ? -21.993 49.235 4.961 1.00 24.79 312 THR A CA 1
ATOM 2235 C C . THR A 1 331 ? -20.977 49.854 3.976 1.00 23.10 312 THR A C 1
ATOM 2236 O O . THR A 1 331 ? -21.243 50.872 3.362 1.00 25.31 312 THR A O 1
ATOM 2240 N N . ALA A 1 332 ? -19.808 49.250 3.837 1.00 17.45 313 ALA A N 1
ATOM 2241 C CA . ALA A 1 332 ? -18.776 49.810 2.975 1.00 13.93 313 ALA A CA 1
ATOM 2242 C C . ALA A 1 332 ? -17.709 48.770 2.695 1.00 14.75 313 ALA A C 1
ATOM 2243 O O . ALA A 1 332 ? -17.761 47.680 3.229 1.00 14.79 313 ALA A O 1
ATOM 2245 N N . LEU A 1 333 ? -16.741 49.161 1.879 1.00 11.23 314 LEU A N 1
ATOM 2246 C CA . LEU A 1 333 ? -15.687 48.248 1.460 1.00 12.32 314 LEU A CA 1
ATOM 2247 C C . LEU A 1 333 ? -14.355 48.620 2.098 1.00 10.74 314 LEU A C 1
ATOM 2248 O O . LEU A 1 333 ? -13.947 49.787 2.073 1.00 11.98 314 LEU A O 1
ATOM 2253 N N . VAL A 1 334 ? -13.627 47.609 2.556 1.00 11.12 315 VAL A N 1
ATOM 2254 C CA . VAL A 1 334 ? -12.214 47.762 2.887 1.00 9.89 315 VAL A CA 1
ATOM 2255 C C . VAL A 1 334 ? -11.396 47.092 1.802 1.00 12.10 315 VAL A C 1
ATOM 2256 O O . VAL A 1 334 ? -11.609 45.913 1.483 1.00 10.03 315 VAL A O 1
ATOM 2260 N N . ASN A 1 335 ? -10.517 47.882 1.195 1.00 12.88 316 ASN A N 1
ATOM 2261 C CA . ASN A 1 335 ? -9.598 47.435 0.202 1.00 12.05 316 ASN A CA 1
ATOM 2262 C C . ASN A 1 335 ? -8.251 47.979 0.634 1.00 10.56 316 ASN A C 1
ATOM 2263 O O . ASN A 1 335 ? -7.961 49.193 0.468 1.00 12.43 316 ASN A O 1
ATOM 2268 N N . TRP A 1 336 ? -7.442 47.109 1.245 1.00 12.33 317 TRP A N 1
ATOM 2269 C CA . TRP A 1 336 ? -6.187 47.506 1.909 1.00 11.27 317 TRP A CA 1
ATOM 2270 C C . TRP A 1 336 ? -5.002 46.612 1.611 1.00 14.24 317 TRP A C 1
ATOM 2271 O O . TRP A 1 336 ? -5.126 45.616 0.925 1.00 13.52 317 TRP A O 1
ATOM 2282 N N . SER A 1 337 ? -3.840 46.987 2.142 1.00 16.35 318 SER A N 1
ATOM 2283 C CA A SER A 1 337 ? -2.618 46.228 1.892 0.50 17.77 318 SER A CA 1
ATOM 2284 C CA B SER A 1 337 ? -2.604 46.260 1.913 0.50 18.66 318 SER A CA 1
ATOM 2285 C C . SER A 1 337 ? -2.298 45.259 3.021 1.00 19.97 318 SER A C 1
ATOM 2286 O O . SER A 1 337 ? -1.221 44.675 3.052 1.00 21.92 318 SER A O 1
ATOM 2299 N N . SER A 1 339 ? -3.340 41.611 5.112 1.00 16.15 320 SER A N 1
ATOM 2300 C CA . SER A 1 339 ? -3.925 40.317 4.812 1.00 16.25 320 SER A CA 1
ATOM 2301 C C . SER A 1 339 ? -4.036 39.449 6.057 1.00 16.36 320 SER A C 1
ATOM 2302 O O . SER A 1 339 ? -3.481 39.773 7.135 1.00 15.36 320 SER A O 1
ATOM 2305 N N . GLY A 1 340 ? -4.753 38.335 5.907 1.00 14.79 321 GLY A N 1
ATOM 2306 C CA . GLY A 1 340 ? -4.970 37.389 6.992 1.00 14.09 321 GLY A CA 1
ATOM 2307 C C . GLY A 1 340 ? -6.285 37.566 7.727 1.00 12.98 321 GLY A C 1
ATOM 2308 O O . GLY A 1 340 ? -6.755 38.701 7.945 1.00 12.63 321 GLY A O 1
ATOM 2309 N N . LEU A 1 341 ? -6.895 36.437 8.111 1.00 13.20 322 LEU A N 1
ATOM 2310 C CA . LEU A 1 341 ? -8.201 36.445 8.802 1.00 14.69 322 LEU A CA 1
ATOM 2311 C C . LEU A 1 341 ? -8.171 37.218 10.150 1.00 15.54 322 LEU A C 1
ATOM 2312 O O . LEU A 1 341 ? -9.118 37.953 10.488 1.00 14.40 322 LEU A O 1
ATOM 2317 N N . HIS A 1 342 ? -7.049 37.134 10.861 1.00 13.89 323 HIS A N 1
ATOM 2318 C CA A HIS A 1 342 ? -6.869 37.847 12.121 0.40 14.43 323 HIS A CA 1
ATOM 2319 C CA B HIS A 1 342 ? -6.894 37.845 12.149 0.60 15.76 323 HIS A CA 1
ATOM 2320 C C . HIS A 1 342 ? -7.025 39.338 11.912 1.00 12.31 323 HIS A C 1
ATOM 2321 O O . HIS A 1 342 ? -7.707 40.025 12.682 1.00 13.61 323 HIS A O 1
ATOM 2334 N N . ASN A 1 343 ? -6.389 39.848 10.860 1.00 11.85 324 ASN A N 1
ATOM 2335 C CA . ASN A 1 343 ? -6.497 41.290 10.563 1.00 8.70 324 ASN A CA 1
ATOM 2336 C C . ASN A 1 343 ? -7.916 41.739 10.181 1.00 9.16 324 ASN A C 1
ATOM 2337 O O . ASN A 1 343 ? -8.299 42.873 10.529 1.00 11.19 324 ASN A O 1
ATOM 2342 N N . VAL A 1 344 ? -8.674 40.883 9.497 1.00 10.90 325 VAL A N 1
ATOM 2343 C CA . VAL A 1 344 ? -10.065 41.194 9.190 1.00 9.60 325 VAL A CA 1
ATOM 2344 C C . VAL A 1 344 ? -10.851 41.280 10.490 1.00 10.38 325 VAL A C 1
ATOM 2345 O O . VAL A 1 344 ? -11.655 42.218 10.690 1.00 9.76 325 VAL A O 1
ATOM 2349 N N . ASN A 1 345 ? -10.637 40.316 11.364 1.00 10.12 326 ASN A N 1
ATOM 2350 C CA . ASN A 1 345 ? -11.296 40.347 12.688 1.00 10.95 326 ASN A CA 1
ATOM 2351 C C . ASN A 1 345 ? -10.967 41.587 13.491 1.00 10.38 326 ASN A C 1
ATOM 2352 O O . ASN A 1 345 ? -11.876 42.197 14.096 1.00 9.75 326 ASN A O 1
ATOM 2357 N N . ASN A 1 346 ? -9.684 41.965 13.504 1.00 9.29 327 ASN A N 1
ATOM 2358 C CA . ASN A 1 346 ? -9.248 43.185 14.167 1.00 10.66 327 ASN A CA 1
ATOM 2359 C C . ASN A 1 346 ? -9.890 44.430 13.583 1.00 11.30 327 ASN A C 1
ATOM 2360 O O . ASN A 1 346 ? -10.327 45.343 14.314 1.00 11.13 327 ASN A O 1
ATOM 2365 N N . ALA A 1 347 ? -9.976 44.502 12.266 1.00 9.93 328 ALA A N 1
ATOM 2366 C CA . ALA A 1 347 ? -10.622 45.608 11.585 1.00 9.90 328 ALA A CA 1
ATOM 2367 C C . ALA A 1 347 ? -12.087 45.710 11.990 1.00 9.87 328 ALA A C 1
ATOM 2368 O O . ALA A 1 347 ? -12.606 46.792 12.275 1.00 10.47 328 ALA A O 1
ATOM 2370 N N . LEU A 1 348 ? -12.753 44.560 12.044 1.00 8.85 329 LEU A N 1
ATOM 2371 C CA . LEU A 1 348 ? -14.221 44.578 12.285 1.00 10.68 329 LEU A CA 1
ATOM 2372 C C . LEU A 1 348 ? -14.548 45.122 13.704 1.00 9.09 329 LEU A C 1
ATOM 2373 O O . LEU A 1 348 ? -15.452 45.954 13.865 1.00 8.21 329 LEU A O 1
ATOM 2378 N N . VAL A 1 349 ? -13.803 44.684 14.725 1.00 8.96 330 VAL A N 1
ATOM 2379 C CA . VAL A 1 349 ? -14.020 45.191 16.097 1.00 11.24 330 VAL A CA 1
ATOM 2380 C C . VAL A 1 349 ? -13.631 46.669 16.188 1.00 9.63 330 VAL A C 1
ATOM 2381 O O . VAL A 1 349 ? -14.326 47.437 16.874 1.00 12.02 330 VAL A O 1
ATOM 2385 N N . ALA A 1 350 ? -12.584 47.102 15.457 1.00 9.49 331 ALA A N 1
ATOM 2386 C CA . ALA A 1 350 ? -12.193 48.528 15.473 1.00 9.25 331 ALA A CA 1
ATOM 2387 C C . ALA A 1 350 ? -13.296 49.393 14.827 1.00 9.46 331 ALA A C 1
ATOM 2388 O O . ALA A 1 350 ? -13.655 50.456 15.344 1.00 11.09 331 ALA A O 1
ATOM 2390 N N . ILE A 1 351 ? -13.820 48.947 13.693 1.00 9.35 332 ILE A N 1
ATOM 2391 C CA . ILE A 1 351 ? -14.852 49.660 12.977 1.00 8.72 332 ILE A CA 1
ATOM 2392 C C . ILE A 1 351 ? -16.109 49.795 13.858 1.00 10.21 332 ILE A C 1
ATOM 2393 O O . ILE A 1 351 ? -16.683 50.880 13.965 1.00 10.19 332 ILE A O 1
ATOM 2398 N N . ALA A 1 352 ? -16.508 48.689 14.483 1.00 9.41 333 ALA A N 1
ATOM 2399 C CA . ALA A 1 352 ? -17.678 48.689 15.373 1.00 8.54 333 ALA A CA 1
ATOM 2400 C C . ALA A 1 352 ? -17.481 49.670 16.557 1.00 9.63 333 ALA A C 1
ATOM 2401 O O . ALA A 1 352 ? -18.396 50.415 16.913 1.00 9.99 333 ALA A O 1
ATOM 2403 N N . ALA A 1 353 ? -16.272 49.702 17.138 1.00 8.23 334 ALA A N 1
ATOM 2404 C CA . ALA A 1 353 ? -16.000 50.560 18.268 1.00 8.07 334 ALA A CA 1
ATOM 2405 C C . ALA A 1 353 ? -16.064 52.016 17.787 1.00 10.64 334 ALA A C 1
ATOM 2406 O O . ALA A 1 353 ? -16.599 52.882 18.439 1.00 10.04 334 ALA A O 1
ATOM 2408 N N . ALA A 1 354 ? -15.539 52.274 16.613 1.00 9.70 335 ALA A N 1
ATOM 2409 C CA . ALA A 1 354 ? -15.560 53.638 16.096 1.00 7.02 335 ALA A CA 1
ATOM 2410 C C . ALA A 1 354 ? -16.990 54.070 15.788 1.00 8.81 335 ALA A C 1
ATOM 2411 O O . ALA A 1 354 ? -17.348 55.205 16.025 1.00 11.59 335 ALA A O 1
ATOM 2413 N N . TYR A 1 355 ? -17.798 53.148 15.286 1.00 11.66 336 TYR A N 1
ATOM 2414 C CA . TYR A 1 355 ? -19.213 53.441 15.009 1.00 9.96 336 TYR A CA 1
ATOM 2415 C C . TYR A 1 355 ? -19.946 53.788 16.299 1.00 10.46 336 TYR A C 1
ATOM 2416 O O . TYR A 1 355 ? -20.764 54.697 16.324 1.00 9.85 336 TYR A O 1
ATOM 2425 N N . ASN A 1 356 ? -19.598 53.113 17.386 1.00 10.44 337 ASN A N 1
ATOM 2426 C CA . ASN A 1 356 ? -20.198 53.394 18.694 1.00 8.75 337 ASN A CA 1
ATOM 2427 C C . ASN A 1 356 ? -19.993 54.844 19.144 1.00 10.03 337 ASN A C 1
ATOM 2428 O O . ASN A 1 356 ? -20.789 55.378 19.960 1.00 12.20 337 ASN A O 1
ATOM 2433 N N . ILE A 1 357 ? -18.927 55.484 18.660 1.00 10.10 338 ILE A N 1
ATOM 2434 C CA . ILE A 1 357 ? -18.634 56.884 18.999 1.00 9.30 338 ILE A CA 1
ATOM 2435 C C . ILE A 1 357 ? -18.744 57.840 17.832 1.00 10.81 338 ILE A C 1
ATOM 2436 O O . ILE A 1 357 ? -18.207 58.956 17.853 1.00 11.05 338 ILE A O 1
ATOM 2441 N N . GLY A 1 358 ? -19.491 57.431 16.812 1.00 11.22 339 GLY A N 1
ATOM 2442 C CA . GLY A 1 358 ? -19.919 58.357 15.782 1.00 12.15 339 GLY A CA 1
ATOM 2443 C C . GLY A 1 358 ? -19.320 58.243 14.406 1.00 12.51 339 GLY A C 1
ATOM 2444 O O . GLY A 1 358 ? -19.717 58.965 13.511 1.00 13.34 339 GLY A O 1
ATOM 2445 N N . VAL A 1 359 ? -18.363 57.350 14.211 1.00 10.41 340 VAL A N 1
ATOM 2446 C CA . VAL A 1 359 ? -17.723 57.251 12.919 1.00 9.68 340 VAL A CA 1
ATOM 2447 C C . VAL A 1 359 ? -18.569 56.391 11.990 1.00 11.30 340 VAL A C 1
ATOM 2448 O O . VAL A 1 359 ? -18.854 55.223 12.312 1.00 10.11 340 VAL A O 1
ATOM 2452 N N . SER A 1 360 ? -18.975 56.944 10.846 1.00 13.16 341 SER A N 1
ATOM 2453 C CA . SER A 1 360 ? -19.731 56.145 9.859 1.00 13.99 341 SER A CA 1
ATOM 2454 C C . SER A 1 360 ? -18.917 54.943 9.352 1.00 12.37 341 SER A C 1
ATOM 2455 O O . SER A 1 360 ? -17.690 54.964 9.291 1.00 10.89 341 SER A O 1
ATOM 2458 N N . VAL A 1 361 ? -19.624 53.876 9.038 1.00 11.48 342 VAL A N 1
ATOM 2459 C CA . VAL A 1 361 ? -18.958 52.687 8.428 1.00 12.60 342 VAL A CA 1
ATOM 2460 C C . VAL A 1 361 ? -18.201 53.114 7.185 1.00 12.35 342 VAL A C 1
ATOM 2461 O O . VAL A 1 361 ? -17.074 52.691 6.980 1.00 10.84 342 VAL A O 1
ATOM 2465 N N . LYS A 1 362 ? -18.816 53.956 6.350 1.00 12.31 343 LYS A N 1
ATOM 2466 C CA . LYS A 1 362 ? -18.119 54.480 5.161 1.00 14.37 343 LYS A CA 1
ATOM 2467 C C . LYS A 1 362 ? -16.762 55.122 5.504 1.00 13.48 343 LYS A C 1
ATOM 2468 O O . LYS A 1 362 ? -15.736 54.804 4.880 1.00 10.64 343 LYS A O 1
ATOM 2474 N N . THR A 1 363 ? -16.737 56.034 6.488 1.00 12.29 344 THR A N 1
ATOM 2475 C CA . THR A 1 363 ? -15.492 56.700 6.875 1.00 11.48 344 THR A CA 1
ATOM 2476 C C . THR A 1 363 ? -14.470 55.726 7.461 1.00 9.06 344 THR A C 1
ATOM 2477 O O . THR A 1 363 ? -13.315 55.784 7.123 1.00 11.51 344 THR A O 1
ATOM 2481 N N . ALA A 1 364 ? -14.912 54.846 8.352 1.00 10.35 345 ALA A N 1
ATOM 2482 C CA . ALA A 1 364 ? -14.048 53.857 8.971 1.00 9.15 345 ALA A CA 1
ATOM 2483 C C . ALA A 1 364 ? -13.400 52.936 7.933 1.00 7.65 345 ALA A C 1
ATOM 2484 O O . ALA A 1 364 ? -12.199 52.624 8.012 1.00 9.98 345 ALA A O 1
ATOM 2486 N N . CYS A 1 365 ? -14.193 52.518 6.965 1.00 9.26 346 CYS A N 1
ATOM 2487 C CA . CYS A 1 365 ? -13.692 51.679 5.899 1.00 10.60 346 CYS A CA 1
ATOM 2488 C C . CYS A 1 365 ? -12.761 52.459 4.968 1.00 10.04 346 CYS A C 1
ATOM 2489 O O . CYS A 1 365 ? -11.773 51.889 4.484 1.00 13.16 346 CYS A O 1
ATOM 2492 N N . ALA A 1 366 ? -13.034 53.750 4.718 1.00 10.11 347 ALA A N 1
ATOM 2493 C CA . ALA A 1 366 ? -12.080 54.556 3.984 1.00 9.02 347 ALA A CA 1
ATOM 2494 C C . ALA A 1 366 ? -10.738 54.661 4.739 1.00 8.70 347 ALA A C 1
ATOM 2495 O O . ALA A 1 366 ? -9.649 54.585 4.175 1.00 12.93 347 ALA A O 1
ATOM 2497 N N . ALA A 1 367 ? -10.830 54.871 6.040 1.00 11.24 348 ALA A N 1
ATOM 2498 C CA . ALA A 1 367 ? -9.657 54.983 6.888 1.00 8.71 348 ALA A CA 1
ATOM 2499 C C . ALA A 1 367 ? -8.816 53.711 6.801 1.00 10.50 348 ALA A C 1
ATOM 2500 O O . ALA A 1 367 ? -7.616 53.744 6.606 1.00 12.25 348 ALA A O 1
ATOM 2502 N N . LEU A 1 368 ? -9.447 52.573 6.944 1.00 10.42 349 LEU A N 1
ATOM 2503 C CA . LEU A 1 368 ? -8.685 51.302 6.887 1.00 9.01 349 LEU A CA 1
ATOM 2504 C C . LEU A 1 368 ? -8.186 50.977 5.481 1.00 10.48 349 LEU A C 1
ATOM 2505 O O . LEU A 1 368 ? -7.131 50.379 5.331 1.00 10.92 349 LEU A O 1
ATOM 2510 N N . SER A 1 369 ? -8.936 51.348 4.454 1.00 10.20 350 SER A N 1
ATOM 2511 C CA . SER A 1 369 ? -8.385 51.205 3.108 1.00 11.20 350 SER A CA 1
ATOM 2512 C C . SER A 1 369 ? -7.066 51.974 2.943 1.00 12.06 350 SER A C 1
ATOM 2513 O O . SER A 1 369 ? -6.168 51.531 2.196 1.00 12.68 350 SER A O 1
ATOM 2516 N N . ALA A 1 370 ? -6.957 53.128 3.612 1.00 12.44 351 ALA A N 1
ATOM 2517 C CA . ALA A 1 370 ? -5.719 53.938 3.603 1.00 12.73 351 ALA A CA 1
ATOM 2518 C C . ALA A 1 370 ? -4.667 53.530 4.658 1.00 14.85 351 ALA A C 1
ATOM 2519 O O . ALA A 1 370 ? -3.613 54.126 4.725 1.00 16.52 351 ALA A O 1
ATOM 2521 N N . PHE A 1 371 ? -4.929 52.503 5.463 1.00 11.76 352 PHE A N 1
ATOM 2522 C CA . PHE A 1 371 ? -4.028 52.111 6.561 1.00 11.35 352 PHE A CA 1
ATOM 2523 C C . PHE A 1 371 ? -2.764 51.490 5.988 1.00 15.71 352 PHE A C 1
ATOM 2524 O O . PHE A 1 371 ? -2.797 50.476 5.299 1.00 19.14 352 PHE A O 1
ATOM 2532 N N . ALA A 1 372 ? -1.647 52.132 6.275 1.00 12.68 353 ALA A N 1
ATOM 2533 C CA . ALA A 1 372 ? -0.369 51.793 5.654 1.00 16.54 353 ALA A CA 1
ATOM 2534 C C . ALA A 1 372 ? 0.362 50.655 6.352 1.00 17.72 353 ALA A C 1
ATOM 2535 O O . ALA A 1 372 ? 1.410 50.225 5.867 1.00 21.71 353 ALA A O 1
ATOM 2537 N N . GLY A 1 373 ? -0.168 50.172 7.462 1.00 14.81 354 GLY A N 1
ATOM 2538 C CA . GLY A 1 373 ? 0.490 49.146 8.301 1.00 15.07 354 GLY A CA 1
ATOM 2539 C C . GLY A 1 373 ? 0.980 49.724 9.626 1.00 12.86 354 GLY A C 1
ATOM 2540 O O . GLY A 1 373 ? 0.667 50.832 9.976 1.00 11.70 354 GLY A O 1
ATOM 2541 N N . ILE A 1 374 ? 1.751 48.940 10.386 1.00 11.20 355 ILE A N 1
ATOM 2542 C CA . ILE A 1 374 ? 2.183 49.311 11.719 1.00 11.38 355 ILE A CA 1
ATOM 2543 C C . ILE A 1 374 ? 3.692 49.334 11.815 1.00 11.91 355 ILE A C 1
ATOM 2544 O O . ILE A 1 374 ? 4.383 48.439 11.286 1.00 10.44 355 ILE A O 1
ATOM 2549 N N . LYS A 1 375 ? 4.244 50.366 12.442 1.00 10.93 356 LYS A N 1
ATOM 2550 C CA . LYS A 1 375 ? 5.699 50.433 12.668 1.00 12.13 356 LYS A CA 1
ATOM 2551 C C . LYS A 1 375 ? 6.110 49.288 13.610 1.00 9.42 356 LYS A C 1
ATOM 2552 O O . LYS A 1 375 ? 5.339 48.838 14.480 1.00 12.15 356 LYS A O 1
ATOM 2558 N N . ARG A 1 376 ? 7.340 48.858 13.480 1.00 8.68 357 ARG A N 1
ATOM 2559 C CA . ARG A 1 376 ? 7.893 47.786 14.293 1.00 10.03 357 ARG A CA 1
ATOM 2560 C C . ARG A 1 376 ? 7.100 46.476 14.170 1.00 11.86 357 ARG A C 1
ATOM 2561 O O . ARG A 1 376 ? 6.932 45.725 15.130 1.00 8.17 357 ARG A O 1
ATOM 2569 N N . ARG A 1 377 ? 6.592 46.220 12.976 1.00 11.43 358 ARG A N 1
ATOM 2570 C CA . ARG A 1 377 ? 6.034 44.910 12.655 1.00 12.59 358 ARG A CA 1
ATOM 2571 C C . ARG A 1 377 ? 6.935 44.282 11.591 1.00 16.28 358 ARG A C 1
ATOM 2572 O O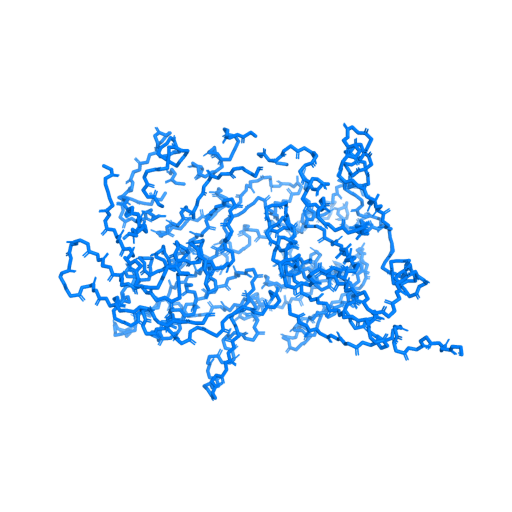 . ARG A 1 377 ? 6.814 44.576 10.373 1.00 12.04 358 ARG A O 1
ATOM 2588 N N . GLU A 1 379 ? 9.919 45.047 10.921 1.00 11.00 360 GLU A N 1
ATOM 2589 C CA . GLU A 1 379 ? 10.428 46.196 10.182 1.00 11.83 360 GLU A CA 1
ATOM 2590 C C . GLU A 1 379 ? 11.904 46.028 9.937 1.00 12.33 360 GLU A C 1
ATOM 2591 O O . GLU A 1 379 ? 12.669 45.908 10.885 1.00 11.55 360 GLU A O 1
ATOM 2597 N N . LEU A 1 380 ? 12.314 46.049 8.665 1.00 10.88 361 LEU A N 1
ATOM 2598 C CA . LEU A 1 380 ? 13.701 45.929 8.311 1.00 9.98 361 LEU A CA 1
ATOM 2599 C C . LEU A 1 380 ? 14.381 47.220 8.681 1.00 13.53 361 LEU A C 1
ATOM 2600 O O . LEU A 1 380 ? 13.989 48.288 8.184 1.00 14.82 361 LEU A O 1
ATOM 2605 N N . ILE A 1 381 ? 15.393 47.124 9.529 1.00 11.34 362 ILE A N 1
ATOM 2606 C CA . ILE A 1 381 ? 16.181 48.280 9.989 1.00 11.74 362 ILE A CA 1
ATOM 2607 C C . ILE A 1 381 ? 17.636 48.228 9.563 1.00 13.65 362 ILE A C 1
ATOM 2608 O O . ILE A 1 381 ? 18.373 49.215 9.711 1.00 13.71 362 ILE A O 1
ATOM 2613 N N . GLY A 1 382 ? 18.067 47.096 9.020 1.00 13.99 363 GLY A N 1
ATOM 2614 C CA . GLY A 1 382 ? 19.434 46.987 8.506 1.00 15.03 363 GLY A CA 1
ATOM 2615 C C . GLY A 1 382 ? 19.701 45.798 7.636 1.00 11.98 363 GLY A C 1
ATOM 2616 O O . GLY A 1 382 ? 19.002 44.777 7.697 1.00 12.25 363 GLY A O 1
ATOM 2617 N N . ASP A 1 383 ? 20.751 45.934 6.809 1.00 11.37 364 ASP A N 1
ATOM 2618 C CA . ASP A 1 383 ? 21.231 44.865 5.961 1.00 12.19 364 ASP A CA 1
ATOM 2619 C C . ASP A 1 383 ? 22.720 45.126 5.922 1.00 15.04 364 ASP A C 1
ATOM 2620 O O . ASP A 1 383 ? 23.182 45.894 5.094 1.00 13.58 364 ASP A O 1
ATOM 2625 N N . VAL A 1 384 ? 23.439 44.501 6.854 1.00 15.01 365 VAL A N 1
ATOM 2626 C CA . VAL A 1 384 ? 24.865 44.757 7.080 1.00 14.14 365 VAL A CA 1
ATOM 2627 C C . VAL A 1 384 ? 25.687 43.501 6.815 1.00 14.96 365 VAL A C 1
ATOM 2628 O O . VAL A 1 384 ? 25.457 42.472 7.403 1.00 14.48 365 VAL A O 1
ATOM 2632 N N . ASN A 1 385 ? 26.625 43.569 5.872 1.00 19.43 366 ASN A N 1
ATOM 2633 C CA . ASN A 1 385 ? 27.425 42.385 5.523 1.00 21.53 366 ASN A CA 1
ATOM 2634 C C . ASN A 1 385 ? 26.489 41.197 5.202 1.00 19.47 366 ASN A C 1
ATOM 2635 O O . ASN A 1 385 ? 26.744 40.050 5.602 1.00 15.89 366 ASN A O 1
ATOM 2640 N N . ASP A 1 386 ? 25.372 41.494 4.534 1.00 16.35 367 ASP A N 1
ATOM 2641 C CA . ASP A 1 386 ? 24.385 40.494 4.150 1.00 16.33 367 ASP A CA 1
ATOM 2642 C C . ASP A 1 386 ? 23.667 39.814 5.331 1.00 15.35 367 ASP A C 1
ATOM 2643 O O . ASP A 1 386 ? 23.111 38.715 5.208 1.00 16.42 367 ASP A O 1
ATOM 2648 N N . ILE A 1 387 ? 23.671 40.483 6.477 1.00 12.02 368 ILE A N 1
ATOM 2649 C CA . ILE A 1 387 ? 22.882 40.039 7.614 1.00 11.62 368 ILE A CA 1
ATOM 2650 C C . ILE A 1 387 ? 21.701 40.974 7.749 1.00 11.59 368 ILE A C 1
ATOM 2651 O O . ILE A 1 387 ? 21.862 42.194 7.882 1.00 10.80 368 ILE A O 1
ATOM 2656 N N . LEU A 1 388 ? 20.512 40.414 7.671 1.00 8.04 369 LEU A N 1
ATOM 2657 C CA . LEU A 1 388 ? 19.271 41.213 7.766 1.00 8.65 369 LEU A CA 1
ATOM 2658 C C . LEU A 1 388 ? 18.931 41.443 9.220 1.00 10.31 369 LEU A C 1
ATOM 2659 O O . LEU A 1 388 ? 19.018 40.517 10.014 1.00 11.23 369 LEU A O 1
ATOM 2664 N N . VAL A 1 389 ? 18.496 42.653 9.561 1.00 8.99 370 VAL A N 1
ATOM 2665 C CA . VAL A 1 389 ? 18.105 42.942 10.960 1.00 9.70 370 VAL A CA 1
ATOM 2666 C C . VAL A 1 389 ? 16.707 43.536 10.965 1.00 8.68 370 VAL A C 1
ATOM 2667 O O . VAL A 1 389 ? 16.477 44.531 10.270 1.00 10.59 370 VAL A O 1
ATOM 2671 N N . PHE A 1 390 ? 15.789 42.915 11.700 1.00 9.25 371 PHE A N 1
ATOM 2672 C CA . PHE A 1 390 ? 14.407 43.360 11.761 1.00 9.63 371 PHE A CA 1
ATOM 2673 C C . PHE A 1 390 ? 14.092 43.774 13.200 1.00 10.18 371 PHE A C 1
ATOM 2674 O O . PHE A 1 390 ? 14.691 43.279 14.176 1.00 9.97 371 PHE A O 1
ATOM 2682 N N . ASP A 1 391 ? 13.109 44.660 13.321 1.00 9.43 372 ASP A N 1
ATOM 2683 C CA . ASP A 1 391 ? 12.647 45.174 14.622 1.00 9.59 372 ASP A CA 1
ATOM 2684 C C . ASP A 1 391 ? 11.145 44.916 14.742 1.00 10.26 372 ASP A C 1
ATOM 2685 O O . ASP A 1 391 ? 10.362 45.221 13.819 1.00 12.40 372 ASP A O 1
ATOM 2690 N N . ASP A 1 392 ? 10.741 44.354 15.872 1.00 9.01 373 ASP A N 1
ATOM 2691 C CA . ASP A 1 392 ? 9.363 43.952 16.070 1.00 7.71 373 ASP A CA 1
ATOM 2692 C C . ASP A 1 392 ? 8.959 44.144 17.538 1.00 7.83 373 ASP A C 1
ATOM 2693 O O . ASP A 1 392 ? 9.806 43.932 18.436 1.00 8.74 373 ASP A O 1
ATOM 2698 N N . PHE A 1 393 ? 7.730 44.601 17.775 1.00 7.33 374 PHE A N 1
ATOM 2699 C CA . PHE A 1 393 ? 7.328 44.921 19.125 1.00 8.27 374 PHE A CA 1
ATOM 2700 C C . PHE A 1 393 ? 6.831 43.739 19.935 1.00 7.71 374 PHE A C 1
ATOM 2701 O O . PHE A 1 393 ? 6.438 43.926 21.094 1.00 10.35 374 PHE A O 1
ATOM 2709 N N . ALA A 1 394 ? 6.842 42.527 19.358 1.00 9.64 375 ALA A N 1
ATOM 2710 C CA . ALA A 1 394 ? 6.378 41.351 20.129 1.00 7.78 375 ALA A CA 1
ATOM 2711 C C . ALA A 1 394 ? 7.103 41.226 21.468 1.00 8.15 375 ALA A C 1
ATOM 2712 O O . ALA A 1 394 ? 8.319 41.381 21.511 1.00 10.19 375 ALA A O 1
ATOM 2714 N N . HIS A 1 395 ? 6.375 40.932 22.549 1.00 9.27 376 HIS A N 1
ATOM 2715 C CA . HIS A 1 395 ? 7.015 40.865 23.873 1.00 8.88 376 HIS A CA 1
ATOM 2716 C C . HIS A 1 395 ? 6.376 39.913 24.836 1.00 9.35 376 HIS A C 1
ATOM 2717 O O . HIS A 1 395 ? 6.655 39.962 26.038 1.00 10.21 376 HIS A O 1
ATOM 2724 N N . HIS A 1 396 ? 5.502 39.068 24.317 1.00 9.99 377 HIS A N 1
ATOM 2725 C CA . HIS A 1 396 ? 4.812 38.059 25.073 1.00 8.05 377 HIS A CA 1
ATOM 2726 C C . HIS A 1 396 ? 4.496 36.880 24.190 1.00 8.28 377 HIS A C 1
ATOM 2727 O O . HIS A 1 396 ? 4.568 36.977 22.981 1.00 6.21 377 HIS A O 1
ATOM 2734 N N . PRO A 1 397 ? 4.203 35.727 24.814 1.00 8.00 378 PRO A N 1
ATOM 2735 C CA . PRO A 1 397 ? 4.168 34.493 24.007 1.00 7.83 378 PRO A CA 1
ATOM 2736 C C . PRO A 1 397 ? 3.312 34.507 22.751 1.00 8.14 378 PRO A C 1
ATOM 2737 O O . PRO A 1 397 ? 3.787 34.125 21.688 1.00 8.65 378 PRO A O 1
ATOM 2741 N N . THR A 1 398 ? 2.058 34.956 22.803 1.00 7.80 379 THR A N 1
ATOM 2742 C CA . THR A 1 398 ? 1.299 34.863 21.557 1.00 8.66 379 THR A CA 1
ATOM 2743 C C . THR A 1 398 ? 1.855 35.761 20.481 1.00 7.14 379 THR A C 1
ATOM 2744 O O . THR A 1 398 ? 1.775 35.434 19.268 1.00 9.37 379 THR A O 1
ATOM 2748 N N . ALA A 1 399 ? 2.363 36.944 20.861 1.00 7.17 380 ALA A N 1
ATOM 2749 C CA . ALA A 1 399 ? 2.957 37.871 19.894 1.00 7.28 380 ALA A CA 1
ATOM 2750 C C . ALA A 1 399 ? 4.276 37.357 19.298 1.00 6.88 380 ALA A C 1
ATOM 2751 O O . ALA A 1 399 ? 4.487 37.495 18.086 1.00 8.15 380 ALA A O 1
ATOM 2753 N N . ILE A 1 400 ? 5.100 36.759 20.143 1.00 8.32 381 ILE A N 1
ATOM 2754 C CA . ILE A 1 400 ? 6.355 36.181 19.668 1.00 7.96 381 ILE A CA 1
ATOM 2755 C C . ILE A 1 400 ? 6.068 35.025 18.671 1.00 7.60 381 ILE A C 1
ATOM 2756 O O . ILE A 1 400 ? 6.699 34.931 17.619 1.00 8.79 381 ILE A O 1
ATOM 2761 N N . THR A 1 401 ? 5.122 34.172 19.015 1.00 7.39 382 THR A N 1
ATOM 2762 C CA . THR A 1 401 ? 4.694 33.103 18.126 1.00 9.68 382 THR A CA 1
ATOM 2763 C C . THR A 1 401 ? 4.266 33.643 16.765 1.00 8.41 382 THR A C 1
ATOM 2764 O O . THR A 1 401 ? 4.726 33.151 15.744 1.00 10.90 382 THR A O 1
ATOM 2768 N N . THR A 1 402 ? 3.379 34.627 16.765 1.00 5.86 383 THR A N 1
ATOM 2769 C CA . THR A 1 402 ? 2.881 35.216 15.542 1.00 9.01 383 THR A CA 1
ATOM 2770 C C . THR A 1 402 ? 3.994 35.855 14.726 1.00 8.67 383 THR A C 1
ATOM 2771 O O . THR A 1 402 ? 4.085 35.652 13.466 1.00 9.60 383 THR A O 1
ATOM 2775 N N . THR A 1 403 ? 4.884 36.566 15.400 1.00 9.30 384 THR A N 1
ATOM 2776 C CA . THR A 1 403 ? 5.975 37.250 14.691 1.00 9.50 384 THR A CA 1
ATOM 2777 C C . THR A 1 403 ? 6.869 36.204 14.051 1.00 7.66 384 THR A C 1
ATOM 2778 O O . THR A 1 403 ? 7.229 36.330 12.886 1.00 7.53 384 THR A O 1
ATOM 2782 N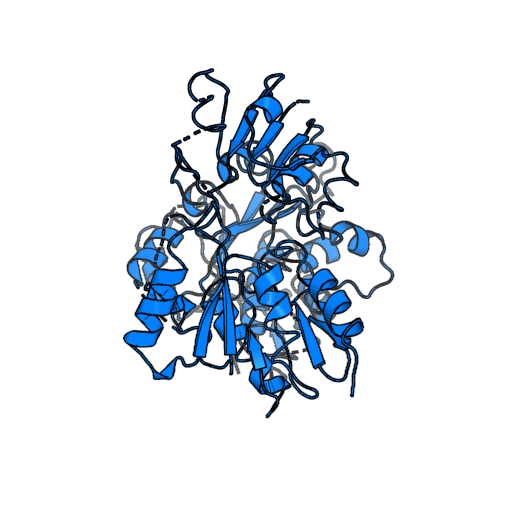 N . LEU A 1 404 ? 7.191 35.144 14.781 1.00 9.07 385 LEU A N 1
ATOM 2783 C CA . LEU A 1 404 ? 8.112 34.131 14.223 1.00 7.87 385 LEU A CA 1
ATOM 2784 C C . LEU A 1 404 ? 7.450 33.318 13.126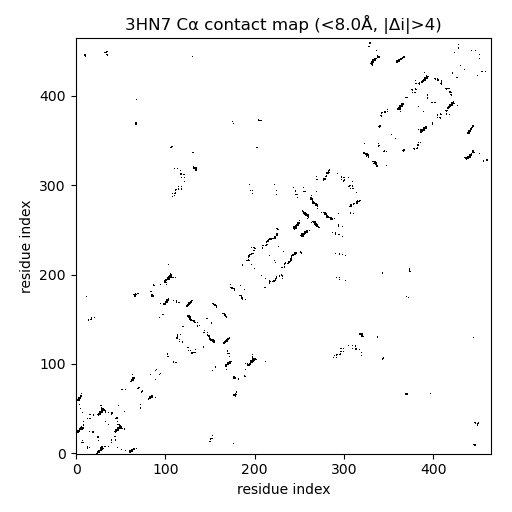 1.00 9.29 385 LEU A C 1
ATOM 2785 O O . LEU A 1 404 ? 8.107 32.905 12.197 1.00 8.76 385 LEU A O 1
ATOM 2790 N N . ASP A 1 405 ? 6.141 33.069 13.222 1.00 9.64 386 ASP A N 1
ATOM 2791 C CA A ASP A 1 405 ? 5.407 32.423 12.123 0.60 10.38 386 ASP A CA 1
ATOM 2792 C CA B ASP A 1 405 ? 5.455 32.407 12.129 0.40 9.92 386 ASP A CA 1
ATOM 2793 C C . ASP A 1 405 ? 5.579 33.230 10.828 1.00 11.84 386 ASP A C 1
ATOM 2794 O O . ASP A 1 405 ? 5.916 32.674 9.748 1.00 11.86 386 ASP A O 1
ATOM 2803 N N . GLY A 1 406 ? 5.334 34.521 10.946 1.00 8.79 387 GLY A N 1
ATOM 2804 C CA . GLY A 1 406 ? 5.467 35.488 9.866 1.00 9.28 387 GLY A CA 1
ATOM 2805 C C . GLY A 1 406 ? 6.893 35.524 9.360 1.00 10.87 387 GLY A C 1
ATOM 2806 O O . GLY A 1 406 ? 7.126 35.481 8.128 1.00 9.48 387 GLY A O 1
ATOM 2807 N N . ALA A 1 407 ? 7.850 35.533 10.287 1.00 8.21 388 ALA A N 1
ATOM 2808 C CA . ALA A 1 407 ? 9.262 35.578 9.882 1.00 8.40 388 ALA A CA 1
ATOM 2809 C C . ALA A 1 407 ? 9.634 34.351 9.072 1.00 10.24 388 ALA A C 1
ATOM 2810 O O . ALA A 1 407 ? 10.300 34.454 8.045 1.00 10.46 388 ALA A O 1
ATOM 2812 N N . LYS A 1 408 ? 9.162 33.181 9.465 1.00 10.94 389 LYS A N 1
ATOM 2813 C CA . LYS A 1 408 ? 9.505 31.980 8.704 1.00 12.48 389 LYS A CA 1
ATOM 2814 C C . LYS A 1 408 ? 8.894 31.984 7.317 1.00 14.63 389 LYS A C 1
ATOM 2815 O O . LYS A 1 408 ? 9.517 31.524 6.351 1.00 16.78 389 LYS A O 1
ATOM 2821 N N . LYS A 1 409 ? 7.674 32.491 7.212 1.00 14.97 390 LYS A N 1
ATOM 2822 C CA . LYS A 1 409 ? 7.013 32.559 5.922 1.00 15.65 390 LYS A CA 1
ATOM 2823 C C . LYS A 1 409 ? 7.784 33.504 4.992 1.00 15.97 390 LYS A C 1
ATOM 2824 O O . LYS A 1 409 ? 7.882 33.257 3.799 1.00 15.59 390 LYS A O 1
ATOM 2830 N N . LYS A 1 410 ? 8.285 34.585 5.561 1.00 12.49 391 LYS A N 1
ATOM 2831 C CA . LYS A 1 410 ? 9.004 35.618 4.832 1.00 11.51 391 LYS A CA 1
ATOM 2832 C C . LYS A 1 410 ? 10.420 35.181 4.419 1.00 9.59 391 LYS A C 1
ATOM 2833 O O . LYS A 1 410 ? 10.801 35.352 3.261 1.00 9.11 391 LYS A O 1
ATOM 2839 N N . LEU A 1 411 ? 11.166 34.577 5.354 1.00 9.56 392 LEU A N 1
ATOM 2840 C CA . LEU A 1 411 ? 12.617 34.400 5.227 1.00 9.26 392 LEU A CA 1
ATOM 2841 C C . LEU A 1 411 ? 13.066 33.012 4.725 1.00 13.35 392 LEU A C 1
ATOM 2842 O O . LEU A 1 411 ? 14.256 32.760 4.601 1.00 16.23 392 LEU A O 1
ATOM 2847 N N . ALA A 1 412 ? 12.122 32.115 4.492 1.00 12.38 393 ALA A N 1
ATOM 2848 C CA . ALA A 1 412 ? 12.404 30.850 3.829 1.00 17.61 393 ALA A CA 1
ATOM 2849 C C . ALA A 1 412 ? 13.443 30.062 4.622 1.00 12.53 393 ALA A C 1
ATOM 2850 O O . ALA A 1 412 ? 13.230 29.816 5.797 1.00 19.61 393 ALA A O 1
ATOM 2852 N N . ASP A 1 413 ? 14.563 29.746 3.990 1.00 13.25 394 ASP A N 1
ATOM 2853 C CA . ASP A 1 413 ? 15.591 28.914 4.629 1.00 18.28 394 ASP A CA 1
ATOM 2854 C C . ASP A 1 413 ? 16.694 29.652 5.344 1.00 17.27 394 ASP A C 1
ATOM 2855 O O . ASP A 1 413 ? 17.618 29.001 5.850 1.00 15.56 394 ASP A O 1
ATOM 2860 N N . ARG A 1 414 ? 16.592 30.980 5.459 1.00 11.86 395 ARG A N 1
ATOM 2861 C CA . ARG A 1 414 ? 17.614 31.723 6.162 1.00 12.78 395 ARG A CA 1
ATOM 2862 C C . ARG A 1 414 ? 17.684 31.324 7.621 1.00 10.89 395 ARG A C 1
ATOM 2863 O O . ARG A 1 414 ? 16.658 31.101 8.236 1.00 11.30 395 ARG A O 1
ATOM 2871 N N . ARG A 1 415 ? 18.900 31.248 8.153 1.00 9.14 396 ARG A N 1
ATOM 2872 C CA . ARG A 1 415 ? 19.060 31.002 9.584 1.00 9.05 396 ARG A CA 1
ATOM 2873 C C . ARG A 1 415 ? 18.544 32.215 10.331 1.00 11.69 396 ARG A C 1
ATOM 2874 O O . ARG A 1 415 ? 18.906 33.342 10.019 1.00 10.30 396 ARG A O 1
ATOM 2882 N N . LEU A 1 416 ? 17.696 31.958 11.324 1.00 11.00 397 LEU A N 1
ATOM 2883 C CA . LEU A 1 416 ? 16.928 32.965 12.029 1.00 9.47 397 LEU A CA 1
ATOM 2884 C C . LEU A 1 416 ? 17.306 33.051 13.501 1.00 10.14 397 LEU A C 1
ATOM 2885 O O . LEU A 1 416 ? 17.174 32.071 14.239 1.00 9.54 397 LEU A O 1
ATOM 2890 N N . TRP A 1 417 ? 17.784 34.221 13.888 1.00 10.52 398 TRP A N 1
ATOM 2891 C CA . TRP A 1 417 ? 18.140 34.543 15.254 1.00 9.56 398 TRP A CA 1
ATOM 2892 C C . TRP A 1 417 ? 17.039 35.379 15.820 1.00 13.15 398 TRP A C 1
ATOM 2893 O O . TRP A 1 417 ? 16.695 36.383 15.238 1.00 13.43 398 TRP A O 1
ATOM 2904 N N . ALA A 1 418 ? 16.450 34.927 16.919 1.00 8.36 399 ALA A N 1
ATOM 2905 C CA . ALA A 1 418 ? 15.492 35.727 17.682 1.00 8.09 399 ALA A CA 1
ATOM 2906 C C . ALA A 1 418 ? 16.232 36.334 18.861 1.00 9.79 399 ALA A C 1
ATOM 2907 O O . ALA A 1 418 ? 16.802 35.604 19.629 1.00 10.44 399 ALA A O 1
ATOM 2909 N N . ILE A 1 419 ? 16.158 37.645 19.036 1.00 9.64 400 ILE A N 1
ATOM 2910 C CA A ILE A 1 419 ? 16.802 38.359 20.126 0.50 9.50 400 ILE A CA 1
ATOM 2911 C CA B ILE A 1 419 ? 16.786 38.340 20.156 0.50 9.58 400 ILE A CA 1
ATOM 2912 C C . ILE A 1 419 ? 15.644 39.022 20.860 1.00 10.17 400 ILE A C 1
ATOM 2913 O O . ILE A 1 419 ? 15.043 39.972 20.312 1.00 10.31 400 ILE A O 1
ATOM 2922 N N . ILE A 1 420 ? 15.316 38.533 22.060 1.00 9.59 401 ILE A N 1
ATOM 2923 C CA . ILE A 1 420 ? 14.071 38.936 22.699 1.00 8.76 401 ILE A CA 1
ATOM 2924 C C . ILE A 1 420 ? 14.222 39.483 24.096 1.00 6.20 401 ILE A C 1
ATOM 2925 O O . ILE A 1 420 ? 14.852 38.877 24.945 1.00 9.05 401 ILE A O 1
ATOM 2930 N N . GLU A 1 421 ? 13.674 40.688 24.318 1.00 6.65 402 GLU A N 1
ATOM 2931 C CA . GLU A 1 421 ? 13.493 41.207 25.655 1.00 9.18 402 GLU A CA 1
ATOM 2932 C C . GLU A 1 421 ? 11.981 41.071 25.962 1.00 9.73 402 GLU A C 1
ATOM 2933 O O . GLU A 1 421 ? 11.175 41.969 25.566 1.00 10.44 402 GLU A O 1
ATOM 2939 N N . PRO A 1 422 ? 11.564 39.965 26.602 1.00 8.52 403 PRO A N 1
ATOM 2940 C CA . PRO A 1 422 ? 10.134 39.849 26.922 1.00 7.36 403 PRO A CA 1
ATOM 2941 C C . PRO A 1 422 ? 9.795 40.865 28.001 1.00 10.64 403 PRO A C 1
ATOM 2942 O O . PRO A 1 422 ? 10.634 41.240 28.813 1.00 10.49 403 PRO A O 1
ATOM 2946 N N . ARG A 1 423 ? 8.557 41.330 28.003 1.00 7.88 404 ARG A N 1
ATOM 2947 C CA . ARG A 1 423 ? 8.112 42.346 28.952 1.00 7.77 404 ARG A CA 1
ATOM 2948 C C . ARG A 1 423 ? 7.991 41.741 30.360 1.00 7.19 404 ARG A C 1
ATOM 2949 O O . ARG A 1 423 ? 7.210 40.803 30.603 1.00 9.58 404 ARG A O 1
ATOM 2957 N N . SER A 1 424 ? 8.808 42.243 31.282 1.00 8.87 405 SER A N 1
ATOM 2958 C CA A SER A 1 424 ? 8.859 41.669 32.629 0.70 9.78 405 SER A CA 1
ATOM 2959 C CA B SER A 1 424 ? 8.890 41.720 32.647 0.30 9.32 405 SER A CA 1
ATOM 2960 C C . SER A 1 424 ? 7.584 41.898 33.397 1.00 9.75 405 SER A C 1
ATOM 2961 O O . SER A 1 424 ? 6.879 42.894 33.200 1.00 10.11 405 SER A O 1
ATOM 2966 N N . ASN A 1 425 ? 7.255 40.972 34.280 1.00 8.30 406 ASN A N 1
ATOM 2967 C CA . ASN A 1 425 ? 6.062 41.091 35.047 1.00 6.30 406 ASN A CA 1
ATOM 2968 C C . ASN A 1 425 ? 6.166 40.211 36.306 1.00 16.90 406 ASN A C 1
ATOM 2969 O O . ASN A 1 425 ? 6.656 39.105 36.275 1.00 15.57 406 ASN A O 1
ATOM 2974 N N . THR A 1 426 ? 5.753 40.769 37.418 1.00 23.28 407 THR A N 1
ATOM 2975 C CA . THR A 1 426 ? 5.698 40.060 38.711 1.00 29.35 407 THR A CA 1
ATOM 2976 C C . THR A 1 426 ? 4.569 39.047 38.861 1.00 37.00 407 THR A C 1
ATOM 2977 O O . THR A 1 426 ? 4.613 38.210 39.756 1.00 42.27 407 THR A O 1
ATOM 2994 N N . LYS A 1 428 ? 1.580 36.306 36.827 1.00 50.71 409 LYS A N 1
ATOM 2995 C CA . LYS A 1 428 ? 1.432 35.435 35.642 1.00 52.14 409 LYS A CA 1
ATOM 2996 C C . LYS A 1 428 ? -0.069 35.441 35.276 1.00 53.82 409 LYS A C 1
ATOM 2997 O O . LYS A 1 428 ? -0.909 35.515 36.186 1.00 54.35 409 LYS A O 1
ATOM 3007 N N . GLY A 1 430 ? -2.763 33.270 32.935 1.00 53.31 411 GLY A N 1
ATOM 3008 C CA . GLY A 1 430 ? -3.221 32.258 31.989 1.00 53.51 411 GLY A CA 1
ATOM 3009 C C . GLY A 1 430 ? -2.138 31.432 31.319 1.00 53.57 411 GLY A C 1
ATOM 3010 O O . GLY A 1 430 ? -2.302 30.221 31.160 1.00 56.23 411 GLY A O 1
ATOM 3011 N N . ILE A 1 431 ? -1.045 32.076 30.911 1.00 51.04 412 ILE A N 1
ATOM 3012 C CA . ILE A 1 431 ? 0.067 31.380 30.265 1.00 50.13 412 ILE A CA 1
ATOM 3013 C C . ILE A 1 431 ? 0.888 30.535 31.250 1.00 48.49 412 ILE A C 1
ATOM 3014 O O . ILE A 1 431 ? 1.337 31.045 32.279 1.00 49.14 412 ILE A O 1
ATOM 3018 N N . HIS A 1 432 ? 1.066 29.248 30.922 1.00 46.65 413 HIS A N 1
ATOM 3019 C CA . HIS A 1 432 ? 1.979 28.345 31.649 1.00 43.50 413 HIS A CA 1
ATOM 3020 C C . HIS A 1 432 ? 3.395 28.950 31.578 1.00 40.85 413 HIS A C 1
ATOM 3021 O O . HIS A 1 432 ? 3.699 29.731 30.656 1.00 37.58 413 HIS A O 1
ATOM 3023 N N . GLN A 1 433 ? 4.252 28.582 32.536 1.00 36.69 414 GLN A N 1
ATOM 3024 C CA . GLN A 1 433 ? 5.643 29.085 32.580 1.00 34.79 414 GLN A CA 1
ATOM 3025 C C . GLN A 1 433 ? 6.372 28.839 31.236 1.00 32.35 414 GLN A C 1
ATOM 3026 O O . GLN A 1 433 ? 7.012 29.735 30.677 1.00 33.51 414 GLN A O 1
ATOM 3028 N N . ASP A 1 434 ? 6.204 27.631 30.698 1.00 26.34 415 ASP A N 1
ATOM 3029 C CA . ASP A 1 434 ? 6.845 27.205 29.451 1.00 23.28 415 ASP A CA 1
ATOM 3030 C C . ASP A 1 434 ? 6.460 27.992 28.177 1.00 21.67 415 ASP A C 1
ATOM 3031 O O . ASP A 1 434 ? 7.062 27.758 27.134 1.00 16.69 415 ASP A O 1
ATOM 3036 N N . SER A 1 435 ? 5.463 28.891 28.273 1.00 17.46 416 SER A N 1
ATOM 3037 C CA . SER A 1 435 ? 4.915 29.618 27.130 1.00 18.35 416 SER A CA 1
ATOM 3038 C C . SER A 1 435 ? 5.937 30.445 26.400 1.00 12.60 416 SER A C 1
ATOM 3039 O O . SER A 1 435 ? 5.951 30.426 25.149 1.00 13.71 416 SER A O 1
ATOM 3042 N N . LEU A 1 436 ? 6.780 31.161 27.148 1.00 12.48 417 LEU A N 1
ATOM 3043 C CA . LEU A 1 436 ? 7.808 31.990 26.489 1.00 12.61 417 LEU A CA 1
ATOM 3044 C C . LEU A 1 436 ? 8.738 31.149 25.647 1.00 8.27 417 LEU A C 1
ATOM 3045 O O . LEU A 1 436 ? 8.929 31.440 24.470 1.00 9.32 417 LEU A O 1
ATOM 3050 N N . ALA A 1 437 ? 9.286 30.080 26.229 1.00 10.89 418 ALA A N 1
ATOM 3051 C CA . ALA A 1 437 ? 10.228 29.248 25.494 1.00 11.50 418 ALA A CA 1
ATOM 3052 C C . ALA A 1 437 ? 9.542 28.588 24.299 1.00 8.40 418 ALA A C 1
ATOM 3053 O O . ALA A 1 437 ? 10.087 28.553 23.158 1.00 9.04 418 ALA A O 1
ATOM 3055 N N . GLN A 1 438 ? 8.309 28.146 24.496 1.00 10.39 419 GLN A N 1
ATOM 3056 C CA A GLN A 1 438 ? 7.580 27.506 23.411 0.50 9.93 419 GLN A CA 1
ATOM 3057 C CA B GLN A 1 438 ? 7.565 27.517 23.401 0.50 9.62 419 GLN A CA 1
ATOM 3058 C C . GLN A 1 438 ? 7.384 28.485 22.251 1.00 5.70 419 GLN A C 1
ATOM 3059 O O . GLN A 1 438 ? 7.457 28.100 21.079 1.00 8.05 419 GLN A O 1
ATOM 3070 N N . SER A 1 439 ? 7.175 29.748 22.566 1.00 7.88 420 SER A N 1
ATOM 3071 C CA . SER A 1 439 ? 6.892 30.733 21.516 1.00 7.71 420 SER A CA 1
ATOM 3072 C C . SER A 1 439 ? 8.060 30.984 20.522 1.00 8.22 420 SER A C 1
ATOM 3073 O O . SER A 1 439 ? 7.858 31.466 19.401 1.00 9.29 420 SER A O 1
ATOM 3076 N N . ALA A 1 440 ? 9.278 30.635 20.951 1.00 8.16 421 ALA A N 1
ATOM 3077 C CA . ALA A 1 440 ? 10.478 30.800 20.137 1.00 7.85 421 ALA A CA 1
ATOM 3078 C C . ALA A 1 440 ? 10.901 29.519 19.403 1.00 8.17 421 ALA A C 1
ATOM 3079 O O . ALA A 1 440 ? 11.993 29.501 18.777 1.00 10.14 421 ALA A O 1
ATOM 3081 N N . THR A 1 441 ? 10.043 28.476 19.398 1.00 7.51 422 THR A N 1
ATOM 3082 C CA A THR A 1 441 ? 10.389 27.204 18.744 0.75 8.04 422 THR A CA 1
ATOM 3083 C CA B THR A 1 441 ? 10.432 27.213 18.754 0.25 7.55 422 THR A CA 1
ATOM 3084 C C . THR A 1 441 ? 10.847 27.346 17.283 1.00 6.62 422 THR A C 1
ATOM 3085 O O . THR A 1 441 ? 11.728 26.586 16.822 1.00 9.97 422 THR A O 1
ATOM 3092 N N . LEU A 1 442 ? 10.220 28.269 16.526 1.00 9.63 423 LEU A N 1
ATOM 3093 C CA . LEU A 1 442 ? 10.555 28.402 15.085 1.00 9.65 423 LEU A CA 1
ATOM 3094 C C . LEU A 1 442 ? 11.882 29.081 14.785 1.00 9.68 423 LEU A C 1
ATOM 3095 O O . LEU A 1 442 ? 12.403 28.918 13.668 1.00 12.55 423 LEU A O 1
ATOM 3100 N N . ALA A 1 443 ? 12.485 29.749 15.771 1.00 8.77 424 ALA A N 1
ATOM 3101 C CA . ALA A 1 443 ? 13.806 30.394 15.563 1.00 9.48 424 ALA A CA 1
ATOM 3102 C C . ALA A 1 443 ? 14.861 29.301 15.539 1.00 11.05 424 ALA A C 1
ATOM 3103 O O . ALA A 1 443 ? 14.652 28.210 16.096 1.00 9.58 424 ALA A O 1
ATOM 3105 N N . ASP A 1 444 ? 15.975 29.564 14.882 1.00 10.08 425 ASP A N 1
ATOM 3106 C CA . ASP A 1 444 ? 17.131 28.628 14.895 1.00 10.90 425 ASP A CA 1
ATOM 3107 C C . ASP A 1 444 ? 17.940 28.795 16.196 1.00 8.15 425 ASP A C 1
ATOM 3108 O O . ASP A 1 444 ? 18.429 27.821 16.813 1.00 9.99 425 ASP A O 1
ATOM 3113 N N . HIS A 1 445 ? 18.134 30.055 16.570 1.00 10.09 426 HIS A N 1
ATOM 3114 C CA . HIS A 1 445 ? 18.764 30.409 17.830 1.00 9.48 426 HIS A CA 1
ATOM 3115 C C . HIS A 1 445 ? 18.010 31.575 18.435 1.00 9.75 426 HIS A C 1
ATOM 3116 O O . HIS A 1 445 ? 17.616 32.513 17.725 1.00 10.89 426 HIS A O 1
ATOM 3123 N N . THR A 1 446 ? 17.875 31.522 19.752 1.00 8.16 427 THR A N 1
ATOM 3124 C CA . THR A 1 446 ? 17.201 32.534 20.530 1.00 8.29 427 THR A CA 1
ATOM 3125 C C . THR A 1 446 ? 18.098 33.001 21.673 1.00 8.60 427 THR A C 1
ATOM 3126 O O . THR A 1 446 ? 18.637 32.198 22.430 1.00 9.30 427 THR A O 1
ATOM 3130 N N . LEU A 1 447 ? 18.275 34.325 21.743 1.00 8.79 428 LEU A N 1
ATOM 3131 C CA . LEU A 1 447 ? 18.985 34.960 22.826 1.00 8.86 428 LEU A CA 1
ATOM 3132 C C . LEU A 1 447 ? 17.944 35.863 23.529 1.00 8.03 428 LEU A C 1
ATOM 3133 O O . LEU A 1 447 ? 17.449 36.836 22.963 1.00 10.67 428 LEU A O 1
ATOM 3138 N N . TRP A 1 448 ? 17.639 35.517 24.773 1.00 8.71 429 TRP A N 1
ATOM 3139 C CA . TRP A 1 448 ? 16.715 36.231 25.614 1.00 6.68 429 TRP A CA 1
ATOM 3140 C C . TRP A 1 448 ? 17.533 37.146 26.502 1.00 7.45 429 TRP A C 1
ATOM 3141 O O . TRP A 1 448 ? 18.662 36.794 26.871 1.00 10.17 429 TRP A O 1
ATOM 3152 N N . TYR A 1 449 ? 16.956 38.285 26.871 1.00 9.72 430 TYR A N 1
ATOM 3153 C CA . TYR A 1 449 ? 17.596 39.235 27.723 1.00 7.31 430 TYR A CA 1
ATOM 3154 C C . TYR A 1 449 ? 16.839 39.415 29.017 1.00 10.67 430 TYR A C 1
ATOM 3155 O O . TYR A 1 449 ? 15.651 39.706 29.016 1.00 9.24 430 TYR A O 1
ATOM 3164 N N . GLU A 1 450 ? 17.593 39.258 30.108 1.00 10.51 431 GLU A N 1
ATOM 3165 C CA . GLU A 1 450 ? 17.150 39.499 31.469 1.00 11.42 431 GLU A CA 1
ATOM 3166 C C . GLU A 1 450 ? 18.144 40.497 32.097 1.00 10.25 431 GLU A C 1
ATOM 3167 O O . GLU A 1 450 ? 19.329 40.174 32.216 1.00 11.87 431 GLU A O 1
ATOM 3173 N N . PRO A 1 451 ? 17.681 41.679 32.543 1.00 11.01 432 PRO A N 1
ATOM 3174 C CA . PRO A 1 451 ? 18.697 42.649 32.978 1.00 14.05 432 PRO A CA 1
ATOM 3175 C C . PRO A 1 451 ? 19.276 42.356 34.344 1.00 13.15 432 PRO A C 1
ATOM 3176 O O . PRO A 1 451 ? 18.541 41.980 35.280 1.00 11.32 432 PRO A O 1
ATOM 3180 N N . THR A 1 452 ? 20.600 42.523 34.432 1.00 13.69 433 THR A N 1
ATOM 3181 C CA . THR A 1 452 ? 21.304 42.397 35.698 1.00 12.63 433 THR A CA 1
ATOM 3182 C C . THR A 1 452 ? 20.740 43.396 36.665 1.00 14.26 433 THR A C 1
ATOM 3183 O O . THR A 1 452 ? 20.550 44.573 36.321 1.00 16.26 433 THR A O 1
ATOM 3187 N N . GLY A 1 453 ? 20.446 42.906 37.855 1.00 14.42 434 GLY A N 1
ATOM 3188 C CA . GLY A 1 453 ? 19.909 43.717 38.931 1.00 16.01 434 GLY A CA 1
ATOM 3189 C C . GLY A 1 453 ? 18.391 43.727 39.008 1.00 14.93 434 GLY A C 1
ATOM 3190 O O . GLY A 1 453 ? 17.814 44.002 40.068 1.00 17.24 434 GLY A O 1
ATOM 3191 N N . LEU A 1 454 ? 17.723 43.424 37.896 1.00 12.45 435 LEU A N 1
ATOM 3192 C CA . LEU A 1 454 ? 16.274 43.345 37.892 1.00 12.94 435 LEU A CA 1
ATOM 3193 C C . LEU A 1 454 ? 15.836 42.003 37.330 1.00 11.74 435 LEU A C 1
ATOM 3194 O O . LEU A 1 454 ? 14.915 41.883 36.518 1.00 13.39 435 LEU A O 1
ATOM 3199 N N . GLU A 1 455 ? 16.507 40.962 37.798 1.00 11.38 436 GLU A N 1
ATOM 3200 C CA . GLU A 1 455 ? 16.178 39.620 37.375 1.00 12.27 436 GLU A CA 1
ATOM 3201 C C . GLU A 1 455 ? 14.778 39.315 37.881 1.00 12.68 436 GLU A C 1
ATOM 3202 O O . GLU A 1 455 ? 14.374 39.744 38.988 1.00 14.61 436 GLU A O 1
ATOM 3208 N N . TRP A 1 456 ? 14.049 38.538 37.092 1.00 13.11 437 TRP A N 1
ATOM 3209 C CA . TRP A 1 456 ? 12.660 38.234 37.399 1.00 14.50 437 TRP A CA 1
ATOM 3210 C C . TRP A 1 456 ? 12.300 36.778 37.099 1.00 13.27 437 TRP A C 1
ATOM 3211 O O . TRP A 1 456 ? 11.152 36.421 36.923 1.00 14.48 437 TRP A O 1
ATOM 3222 N N . GLY A 1 457 ? 13.302 35.914 37.051 1.00 11.70 438 GLY A N 1
ATOM 3223 C CA . GLY A 1 457 ? 13.067 34.489 36.865 1.00 10.17 438 GLY A CA 1
ATOM 3224 C C . GLY A 1 457 ? 13.066 34.010 35.443 1.00 10.25 438 GLY A C 1
ATOM 3225 O O . GLY A 1 457 ? 12.688 32.865 35.195 1.00 11.26 438 GLY A O 1
ATOM 3226 N N . LEU A 1 458 ? 13.477 34.881 34.510 1.00 9.85 439 LEU A N 1
ATOM 3227 C CA . LEU A 1 458 ? 13.464 34.489 33.090 1.00 9.85 439 LEU A CA 1
ATOM 3228 C C . LEU A 1 458 ? 14.390 33.327 32.755 1.00 9.80 439 LEU A C 1
ATOM 3229 O O . LEU A 1 458 ? 14.014 32.377 32.065 1.00 9.67 439 LEU A O 1
ATOM 3234 N N . LYS A 1 459 ? 15.623 33.362 33.253 1.00 9.94 440 LYS A N 1
ATOM 3235 C CA . LYS A 1 459 ? 16.585 32.344 32.888 1.00 10.48 440 LYS A CA 1
ATOM 3236 C C . LYS A 1 459 ? 16.060 30.954 33.314 1.00 7.85 440 LYS A C 1
ATOM 3237 O O . LYS A 1 459 ? 16.167 29.967 32.568 1.00 10.69 440 LYS A O 1
ATOM 3243 N N . GLU A 1 460 ? 15.461 30.885 34.486 1.00 8.55 441 GLU A N 1
ATOM 3244 C CA . GLU A 1 460 ? 14.882 29.623 34.950 1.00 10.15 441 GLU A CA 1
ATOM 3245 C C . GLU A 1 460 ? 13.728 29.144 34.102 1.00 10.27 441 GLU A C 1
ATOM 3246 O O . GLU A 1 460 ? 13.630 27.941 33.806 1.00 13.40 441 GLU A O 1
ATOM 3252 N N . VAL A 1 461 ? 12.834 30.048 33.745 1.00 10.68 442 VAL A N 1
ATOM 3253 C CA . VAL A 1 461 ? 11.661 29.616 32.957 1.00 15.50 442 VAL A CA 1
ATOM 3254 C C . VAL A 1 461 ? 12.117 29.113 31.600 1.00 15.58 442 VAL A C 1
ATOM 3255 O O . VAL A 1 461 ? 11.628 28.072 31.134 1.00 16.04 442 VAL A O 1
ATOM 3259 N N . ILE A 1 462 ? 13.133 29.758 31.010 1.00 12.15 443 ILE A N 1
ATOM 3260 C CA . ILE A 1 462 ? 13.656 29.260 29.714 1.00 12.11 443 ILE A CA 1
ATOM 3261 C C . ILE A 1 462 ? 14.425 27.945 29.825 1.00 12.60 443 ILE A C 1
ATOM 3262 O O . ILE A 1 462 ? 14.157 26.964 29.082 1.00 14.16 443 ILE A O 1
ATOM 3267 N N . ASP A 1 463 ? 15.379 27.900 30.746 1.00 11.00 444 ASP A N 1
ATOM 3268 C CA . ASP A 1 463 ? 16.198 26.720 30.947 1.00 9.21 444 ASP A CA 1
ATOM 3269 C C . ASP A 1 463 ? 15.336 25.534 31.362 1.00 10.99 444 ASP A C 1
ATOM 3270 O O . ASP A 1 463 ? 15.585 24.428 30.905 1.00 12.63 444 ASP A O 1
ATOM 3275 N N . ASN A 1 464 ? 14.367 25.760 32.248 1.00 11.58 445 ASN A N 1
ATOM 3276 C CA . ASN A 1 464 ? 13.492 24.648 32.686 1.00 14.23 445 ASN A CA 1
ATOM 3277 C C . ASN A 1 464 ? 12.658 24.122 31.503 1.00 16.36 445 ASN A C 1
ATOM 3278 O O . ASN A 1 464 ? 12.430 22.901 31.366 1.00 14.41 445 ASN A O 1
ATOM 3283 N N . ALA A 1 465 ? 12.234 25.040 30.641 1.00 11.74 446 ALA A N 1
ATOM 3284 C CA . ALA A 1 465 ? 11.416 24.699 29.474 1.00 16.35 446 ALA A CA 1
ATOM 3285 C C . ALA A 1 465 ? 12.209 23.897 28.447 1.00 16.35 446 ALA A C 1
ATOM 3286 O O . ALA A 1 465 ? 11.731 22.913 27.914 1.00 18.82 446 ALA A O 1
ATOM 3288 N N . THR A 1 466 ? 13.435 24.319 28.174 1.00 17.78 447 THR A N 1
ATOM 3289 C CA . THR A 1 466 ? 14.253 23.637 27.185 1.00 19.77 447 THR A CA 1
ATOM 3290 C C . THR A 1 466 ? 14.697 22.219 27.643 1.00 20.64 447 THR A C 1
ATOM 3291 O O . THR A 1 466 ? 14.870 21.310 26.819 1.00 17.27 447 THR A O 1
ATOM 3295 N N . ILE A 1 467 ? 14.828 21.988 28.945 1.00 18.98 448 ILE A N 1
ATOM 3296 C CA . ILE A 1 467 ? 15.071 20.647 29.433 1.00 19.01 448 ILE A CA 1
ATOM 3297 C C . ILE A 1 467 ? 13.824 19.761 29.327 1.00 16.35 448 ILE A C 1
ATOM 3298 O O . ILE A 1 467 ? 13.898 18.597 28.962 1.00 18.25 448 ILE A O 1
ATOM 3303 N N . ALA A 1 468 ? 12.676 20.337 29.675 1.00 13.11 449 ALA A N 1
ATOM 3304 C CA . ALA A 1 468 ? 11.412 19.608 29.720 1.00 11.92 449 ALA A CA 1
ATOM 3305 C C . ALA A 1 468 ? 10.851 19.325 28.300 1.00 10.67 449 ALA A C 1
ATOM 3306 O O . ALA A 1 468 ? 10.049 18.406 28.133 1.00 8.21 449 ALA A O 1
ATOM 3308 N N . ASN A 1 469 ? 11.259 20.132 27.310 1.00 11.12 450 ASN A N 1
ATOM 3309 C CA A ASN A 1 469 ? 10.807 19.984 25.912 0.50 14.35 450 ASN A CA 1
ATOM 3310 C CA B ASN A 1 469 ? 10.824 19.943 25.916 0.50 15.50 450 ASN A CA 1
ATOM 3311 C C . ASN A 1 469 ? 11.915 20.338 24.931 1.00 13.34 450 ASN A C 1
ATOM 3312 O O . ASN A 1 469 ? 11.959 21.479 24.425 1.00 14.91 450 ASN A O 1
ATOM 3321 N N . PRO A 1 470 ? 12.822 19.393 24.664 1.00 12.07 451 PRO A N 1
ATOM 3322 C CA . PRO A 1 470 ? 13.938 19.622 23.764 1.00 14.55 451 PRO A CA 1
ATOM 3323 C C . PRO A 1 470 ? 13.515 20.114 22.381 1.00 12.99 451 PRO A C 1
ATOM 3324 O O . PRO A 1 470 ? 14.297 20.788 21.730 1.00 15.92 451 PRO A O 1
ATOM 3328 N N . SER A 1 471 ? 12.277 19.837 21.952 1.00 11.90 452 SER A N 1
ATOM 3329 C CA . SER A 1 471 ? 11.837 20.256 20.603 1.00 15.70 452 SER A CA 1
ATOM 3330 C C . SER A 1 471 ? 11.772 21.810 20.490 1.00 14.42 452 SER A C 1
ATOM 3331 O O . SER A 1 471 ? 11.615 22.388 19.374 1.00 13.67 452 SER A O 1
ATOM 3334 N N . ILE A 1 472 ? 11.820 22.503 21.619 1.00 11.66 453 ILE A N 1
ATOM 3335 C CA . ILE A 1 472 ? 11.780 23.975 21.537 1.00 14.69 453 ILE A CA 1
ATOM 3336 C C . ILE A 1 472 ? 13.148 24.574 21.205 1.00 12.14 453 ILE A C 1
ATOM 3337 O O . ILE A 1 472 ? 13.292 25.796 21.024 1.00 10.72 453 ILE A O 1
ATOM 3342 N N . GLY A 1 473 ? 14.143 23.698 21.040 1.00 11.00 454 GLY A N 1
ATOM 3343 C CA . GLY A 1 473 ? 15.392 24.089 20.387 1.00 13.39 454 GLY A CA 1
ATOM 3344 C C . GLY A 1 473 ? 16.362 24.889 21.231 1.00 15.61 454 GLY A C 1
ATOM 3345 O O . GLY A 1 473 ? 16.388 24.786 22.471 1.00 15.37 454 GLY A O 1
ATOM 3346 N N . SER A 1 474 ? 17.167 25.675 20.522 1.00 11.43 455 SER A N 1
ATOM 3347 C CA . SER A 1 474 ? 18.356 26.334 21.069 1.00 11.30 455 SER A CA 1
ATOM 3348 C C . SER A 1 474 ? 18.101 27.732 21.597 1.00 12.12 455 SER A C 1
ATOM 3349 O O . SER A 1 474 ? 17.958 28.679 20.816 1.00 10.17 455 SER A O 1
ATOM 3352 N N . GLN A 1 475 ? 18.078 27.867 22.918 1.00 10.19 456 GLN A N 1
ATOM 3353 C CA . GLN A 1 475 ? 17.731 29.123 23.574 1.00 8.03 456 GLN A CA 1
ATOM 3354 C C . GLN A 1 475 ? 18.601 29.369 24.803 1.00 6.74 456 GLN A C 1
ATOM 3355 O O . GLN A 1 475 ? 18.832 28.424 25.610 1.00 9.08 456 GLN A O 1
ATOM 3361 N N . GLN A 1 476 ? 19.023 30.621 24.970 1.00 7.92 457 GLN A N 1
ATOM 3362 C CA . GLN A 1 476 ? 19.792 30.994 26.123 1.00 8.55 457 GLN A CA 1
ATOM 3363 C C . GLN A 1 476 ? 19.417 32.350 26.585 1.00 10.20 457 GLN A C 1
ATOM 3364 O O . GLN A 1 476 ? 18.976 33.174 25.760 1.00 10.35 457 GLN A O 1
ATOM 3370 N N . VAL A 1 477 ? 19.592 32.572 27.873 1.00 7.90 458 VAL A N 1
ATOM 3371 C CA . VAL A 1 477 ? 19.288 33.857 28.485 1.00 8.27 458 VAL A CA 1
ATOM 3372 C C . VAL A 1 477 ? 20.577 34.532 28.907 1.00 10.15 458 VAL A C 1
ATOM 3373 O O . VAL A 1 477 ? 21.365 33.966 29.688 1.00 10.82 458 VAL A O 1
ATOM 3377 N N . LEU A 1 478 ? 20.774 35.773 28.434 1.00 9.47 459 LEU A N 1
ATOM 3378 C CA . LEU A 1 478 ? 21.969 36.552 28.694 1.00 12.03 459 LEU A CA 1
ATOM 3379 C C . LEU A 1 478 ? 21.582 37.762 29.532 1.00 8.76 459 LEU A C 1
ATOM 3380 O O . LEU A 1 478 ? 20.412 38.187 29.516 1.00 9.76 459 LEU A O 1
ATOM 3385 N N . SER A 1 479 ? 22.578 38.326 30.237 1.00 10.77 460 SER A N 1
ATOM 3386 C CA . SER A 1 479 ? 22.346 39.391 31.202 1.00 11.08 460 SER A CA 1
ATOM 3387 C C . SER A 1 479 ? 22.918 40.747 30.843 1.00 13.06 460 SER A C 1
ATOM 3388 O O . SER A 1 479 ? 22.828 41.684 31.625 1.00 15.08 460 SER A O 1
ATOM 3391 N N . SER A 1 480 ? 23.468 40.853 29.638 1.00 11.36 461 SER A N 1
ATOM 3392 C CA A SER A 1 480 ? 24.079 42.060 29.127 0.70 12.87 461 SER A CA 1
ATOM 3393 C CA B SER A 1 480 ? 23.904 42.142 29.142 0.30 11.11 461 SER A CA 1
ATOM 3394 C C . SER A 1 480 ? 23.722 42.214 27.643 1.00 11.01 461 SER A C 1
ATOM 3395 O O . SER A 1 480 ? 23.931 41.267 26.896 1.00 10.41 461 SER A O 1
ATOM 3400 N N . VAL A 1 481 ? 23.308 43.403 27.231 1.00 12.16 462 VAL A N 1
ATOM 3401 C CA . VAL A 1 481 ? 23.111 43.698 25.826 1.00 10.96 462 VAL A CA 1
ATOM 3402 C C . VAL A 1 481 ? 24.462 43.595 25.095 1.00 11.32 462 VAL A C 1
ATOM 3403 O O . VAL A 1 481 ? 24.521 43.082 23.950 1.00 10.88 462 VAL A O 1
ATOM 3407 N N . ASP A 1 482 ? 25.541 44.058 25.721 1.00 10.51 463 ASP A N 1
ATOM 3408 C CA . ASP A 1 482 ? 26.855 43.900 25.099 1.00 9.90 463 ASP A CA 1
ATOM 3409 C C . ASP A 1 482 ? 27.172 42.416 24.794 1.00 9.58 463 ASP A C 1
ATOM 3410 O O . ASP A 1 482 ? 27.649 42.120 23.694 1.00 10.86 463 ASP A O 1
ATOM 3415 N N . ASP A 1 483 ? 26.884 41.523 25.724 1.00 11.29 464 ASP A N 1
ATOM 3416 C CA . ASP A 1 483 ? 27.163 40.102 25.472 1.00 10.04 464 ASP A CA 1
ATOM 3417 C C . ASP A 1 483 ? 26.303 39.586 24.303 1.00 10.47 464 ASP A C 1
ATOM 3418 O O . ASP A 1 483 ? 26.780 38.784 23.529 1.00 10.55 464 ASP A O 1
ATOM 3423 N N . ILE A 1 484 ? 25.040 40.005 24.243 1.00 9.63 465 ILE A N 1
ATOM 3424 C CA . ILE A 1 484 ? 24.170 39.625 23.138 1.00 7.81 465 ILE A CA 1
ATOM 3425 C C . ILE A 1 484 ? 24.718 40.131 21.826 1.00 7.76 465 ILE A C 1
ATOM 3426 O O . ILE A 1 484 ? 24.818 39.370 20.849 1.00 9.53 465 ILE A O 1
ATOM 3431 N N . ILE A 1 485 ? 25.130 41.396 21.805 1.00 8.75 466 ILE A N 1
ATOM 3432 C CA . ILE A 1 485 ? 25.675 41.939 20.562 1.00 9.54 466 ILE A CA 1
ATOM 3433 C C . ILE A 1 485 ? 26.961 41.200 20.154 1.00 8.11 466 ILE A C 1
ATOM 3434 O O . ILE A 1 485 ? 27.140 40.906 18.981 1.00 9.08 466 ILE A O 1
ATOM 3439 N N . LYS A 1 486 ? 27.857 40.935 21.107 1.00 11.87 467 LYS A N 1
ATOM 3440 C CA . LYS A 1 486 ? 29.074 40.189 20.813 1.00 12.00 467 LYS A CA 1
ATOM 3441 C C . LYS A 1 486 ? 28.727 38.800 20.282 1.00 11.11 467 LYS A C 1
ATOM 3442 O O . LYS A 1 486 ? 29.337 38.290 19.323 1.00 12.99 467 LYS A O 1
ATOM 3448 N N . HIS A 1 487 ? 27.746 38.170 20.906 1.00 9.86 468 HIS A N 1
ATOM 3449 C CA . HIS A 1 487 ? 27.351 36.823 20.471 1.00 9.42 468 HIS A CA 1
ATOM 3450 C C . HIS A 1 487 ? 26.912 36.850 18.997 1.00 9.54 468 HIS A C 1
ATOM 3451 O O . HIS A 1 487 ? 27.333 36.016 18.201 1.00 10.42 468 HIS A O 1
ATOM 3458 N N . ILE A 1 488 ? 26.087 37.820 18.631 1.00 8.65 469 ILE A N 1
ATOM 3459 C CA A ILE A 1 488 ? 25.611 37.963 17.246 0.60 10.36 469 ILE A CA 1
ATOM 3460 C CA B ILE A 1 488 ? 25.616 37.932 17.243 0.40 9.74 469 ILE A CA 1
ATOM 3461 C C . ILE A 1 488 ? 26.785 38.238 16.294 1.00 11.19 469 ILE A C 1
ATOM 3462 O O . ILE A 1 488 ? 26.928 37.594 15.234 1.00 10.33 469 ILE A O 1
ATOM 3471 N N . CYS A 1 489 ? 27.637 39.195 16.660 1.00 12.13 470 CYS A N 1
ATOM 3472 C CA . CYS A 1 489 ? 28.754 39.600 15.779 1.00 9.46 470 CYS A CA 1
ATOM 3473 C C . CYS A 1 489 ? 29.692 38.417 15.559 1.00 11.21 470 CYS A C 1
ATOM 3474 O O . CYS A 1 489 ? 30.213 38.240 14.453 1.00 11.42 470 CYS A O 1
ATOM 3477 N N . THR A 1 490 ? 29.802 37.591 16.592 1.00 9.31 471 THR A N 1
ATOM 3478 C CA . THR A 1 490 ? 30.701 36.454 16.588 1.00 7.64 471 THR A CA 1
ATOM 3479 C C . THR A 1 490 ? 30.172 35.301 15.750 1.00 9.32 471 THR A C 1
ATOM 3480 O O . THR A 1 490 ? 30.911 34.717 14.968 1.00 7.17 471 THR A O 1
ATOM 3484 N N . HIS A 1 491 ? 28.900 34.955 15.941 1.00 7.86 472 HIS A N 1
ATOM 3485 C CA . HIS A 1 491 ? 28.350 33.748 15.372 1.00 9.88 472 HIS A CA 1
ATOM 3486 C C . HIS A 1 491 ? 27.435 33.917 14.154 1.00 10.84 472 HIS A C 1
ATOM 3487 O O . HIS A 1 491 ? 27.245 32.952 13.413 1.00 9.65 472 HIS A O 1
ATOM 3494 N N . ALA A 1 492 ? 26.800 35.078 13.995 1.00 10.41 473 ALA A N 1
ATOM 3495 C CA . ALA A 1 492 ? 25.917 35.273 12.848 1.00 11.41 473 ALA A CA 1
ATOM 3496 C C . ALA A 1 492 ? 26.794 35.410 11.615 1.00 12.53 473 ALA A C 1
ATOM 3497 O O . ALA A 1 492 ? 27.909 35.896 11.693 1.00 13.55 473 ALA A O 1
ATOM 3499 N N . LYS A 1 493 ? 26.290 34.956 10.479 1.00 10.80 474 LYS A N 1
ATOM 3500 C CA . LYS A 1 493 ? 27.039 35.049 9.227 1.00 12.86 474 LYS A CA 1
ATOM 3501 C C . LYS A 1 493 ? 26.158 35.509 8.067 1.00 11.94 474 LYS A C 1
ATOM 3502 O O . LYS A 1 493 ? 24.936 35.524 8.175 1.00 11.71 474 LYS A O 1
ATOM 3508 N N . ALA A 1 494 ? 26.814 35.919 6.976 1.00 11.98 475 ALA A N 1
ATOM 3509 C CA . ALA A 1 494 ? 26.149 36.387 5.734 1.00 13.03 475 ALA A CA 1
ATOM 3510 C C . ALA A 1 494 ? 24.975 35.486 5.412 1.00 12.17 475 ALA A C 1
ATOM 3511 O O . ALA A 1 494 ? 25.140 34.277 5.424 1.00 13.57 475 ALA A O 1
ATOM 3513 N N . GLY A 1 495 ? 23.809 36.078 5.160 1.00 15.69 476 GLY A N 1
ATOM 3514 C CA . GLY A 1 495 ? 22.601 35.323 4.819 1.00 14.97 476 GLY A CA 1
ATOM 3515 C C . GLY A 1 495 ? 21.609 35.209 5.977 1.00 15.05 476 GLY A C 1
ATOM 3516 O O . GLY A 1 495 ? 20.406 35.032 5.769 1.00 16.04 476 GLY A O 1
ATOM 3517 N N . ASP A 1 496 ? 22.120 35.281 7.210 1.00 10.83 477 ASP A N 1
ATOM 3518 C CA . ASP A 1 496 ? 21.275 35.149 8.379 1.00 9.05 477 ASP A CA 1
ATOM 3519 C C . ASP A 1 496 ? 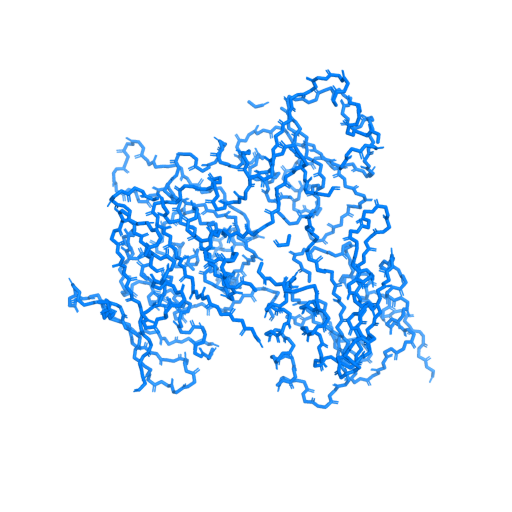20.329 36.318 8.500 1.00 10.59 477 ASP A C 1
ATOM 3520 O O . ASP A 1 496 ? 20.584 37.406 7.970 1.00 10.79 477 ASP A O 1
ATOM 3525 N N . ALA A 1 497 ? 19.283 36.124 9.300 1.00 10.09 478 ALA A N 1
ATOM 3526 C CA . ALA A 1 497 ? 18.332 37.180 9.647 1.00 7.68 478 ALA A CA 1
ATOM 3527 C C . ALA A 1 497 ? 18.236 37.226 11.158 1.00 9.57 478 ALA A C 1
ATOM 3528 O O . ALA A 1 497 ? 18.251 36.189 11.821 1.00 10.92 478 ALA A O 1
ATOM 3530 N N . ILE A 1 498 ? 18.137 38.432 11.681 1.00 9.30 479 ILE A N 1
ATOM 3531 C CA A ILE A 1 498 ? 18.031 38.675 13.104 0.50 10.01 479 ILE A CA 1
ATOM 3532 C CA B ILE A 1 498 ? 18.056 38.702 13.110 0.50 10.16 479 ILE A CA 1
ATOM 3533 C C . ILE A 1 498 ? 16.735 39.399 13.333 1.00 11.92 479 ILE A C 1
ATOM 3534 O O . ILE A 1 498 ? 16.476 40.402 12.684 1.00 11.75 479 ILE A O 1
ATOM 3543 N N . VAL A 1 499 ? 15.921 38.879 14.231 1.00 12.44 480 VAL A N 1
ATOM 3544 C CA . VAL A 1 499 ? 14.666 39.533 14.579 1.00 9.90 480 VAL A CA 1
ATOM 3545 C C . VAL A 1 499 ? 14.729 39.961 16.046 1.00 10.58 480 VAL A C 1
ATOM 3546 O O . VAL A 1 499 ? 14.810 39.143 16.928 1.00 11.42 480 VAL A O 1
ATOM 3550 N N . ILE A 1 500 ? 14.726 41.287 16.275 1.00 9.26 481 ILE A N 1
ATOM 3551 C CA . ILE A 1 500 ? 14.792 41.865 17.601 1.00 8.09 481 ILE A CA 1
ATOM 3552 C C . ILE A 1 500 ? 13.397 42.127 18.041 1.00 10.48 481 ILE A C 1
ATOM 3553 O O . ILE A 1 500 ? 12.678 42.787 17.353 1.00 11.60 481 ILE A O 1
ATOM 3566 N N . SER A 1 502 ? 10.942 43.384 21.309 1.00 8.68 483 SER A N 1
ATOM 3567 C CA A SER A 1 502 ? 10.809 44.078 22.614 0.50 8.81 483 SER A CA 1
ATOM 3568 C CA B SER A 1 502 ? 10.787 44.041 22.613 0.50 9.15 483 SER A CA 1
ATOM 3569 C C . SER A 1 502 ? 9.681 45.067 22.528 1.00 8.90 483 SER A C 1
ATOM 3570 O O . SER A 1 502 ? 9.456 45.672 21.472 1.00 8.43 483 SER A O 1
ATOM 3575 N N . ASN A 1 503 ? 9.010 45.291 23.644 1.00 8.88 484 ASN A N 1
ATOM 3576 C CA . ASN A 1 503 ? 7.972 46.313 23.641 1.00 8.84 484 ASN A CA 1
ATOM 3577 C C . ASN A 1 503 ? 8.563 47.744 23.549 1.00 8.99 484 ASN A C 1
ATOM 3578 O O . ASN A 1 503 ? 7.830 48.718 23.328 1.00 10.52 484 ASN A O 1
ATOM 3583 N N . GLY A 1 504 ? 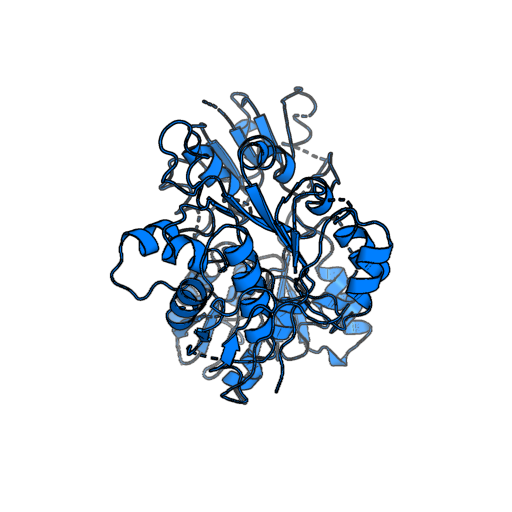9.860 47.882 23.813 1.00 8.57 485 GLY A N 1
ATOM 3584 C CA . GLY A 1 504 ? 10.494 49.192 23.741 1.00 9.19 485 GLY A CA 1
ATOM 3585 C C . GLY A 1 504 ? 11.879 49.186 23.128 1.00 10.20 485 GLY A C 1
ATOM 3586 O O . GLY A 1 504 ? 12.201 48.380 22.237 1.00 8.87 485 GLY A O 1
ATOM 3587 N N . GLY A 1 505 ? 12.718 50.086 23.625 1.00 9.52 486 GLY A N 1
ATOM 3588 C CA . GLY A 1 505 ? 14.052 50.287 23.032 1.00 8.08 486 GLY A CA 1
ATOM 3589 C C . GLY A 1 505 ? 15.135 49.261 23.340 1.00 9.61 486 GLY A C 1
ATOM 3590 O O . GLY A 1 505 ? 16.208 49.337 22.728 1.00 11.24 486 GLY A O 1
ATOM 3591 N N . PHE A 1 506 ? 14.878 48.301 24.251 1.00 9.48 487 PHE A N 1
ATOM 3592 C CA . PHE A 1 506 ? 15.799 47.168 24.473 1.00 10.70 487 PHE A CA 1
ATOM 3593 C C . PHE A 1 506 ? 17.211 47.722 24.692 1.00 8.30 487 PHE A C 1
ATOM 3594 O O . PHE A 1 506 ? 18.191 47.310 24.063 1.00 7.84 487 PHE A O 1
ATOM 3602 N N . GLU A 1 507 ? 17.286 48.665 25.616 1.00 9.90 488 GLU A N 1
ATOM 3603 C CA . GLU A 1 507 ? 18.551 49.332 25.992 1.00 11.25 488 GLU A CA 1
ATOM 3604 C C . GLU A 1 507 ? 19.347 49.915 24.836 1.00 10.12 488 GLU A C 1
ATOM 3605 O O . GLU A 1 507 ? 20.578 50.069 24.931 1.00 9.65 488 GLU A O 1
ATOM 3611 N N . GLY A 1 508 ? 18.662 50.282 23.769 1.00 9.51 489 GLY A N 1
ATOM 3612 C CA . GLY A 1 508 ? 19.301 50.820 22.544 1.00 9.85 489 GLY A CA 1
ATOM 3613 C C . GLY A 1 508 ? 20.026 49.766 21.714 1.00 8.72 489 GLY A C 1
ATOM 3614 O O . GLY A 1 508 ? 20.875 50.083 20.892 1.00 10.24 489 GLY A O 1
ATOM 3615 N N . ILE A 1 509 ? 19.625 48.503 21.869 1.00 9.85 490 ILE A N 1
ATOM 3616 C CA . ILE A 1 509 ? 20.281 47.434 21.109 1.00 8.88 490 ILE A CA 1
ATOM 3617 C C . ILE A 1 509 ? 20.241 47.649 19.600 1.00 10.72 490 ILE A C 1
ATOM 3618 O O . ILE A 1 509 ? 21.176 47.274 18.909 1.00 10.17 490 ILE A O 1
ATOM 3623 N N . HIS A 1 510 ? 19.165 48.253 19.071 1.00 9.03 491 HIS A N 1
ATOM 3624 C CA . HIS A 1 510 ? 18.992 48.393 17.640 1.00 9.91 491 HIS A CA 1
ATOM 3625 C C . HIS A 1 510 ? 20.195 49.036 16.953 1.00 10.75 491 HIS A C 1
ATOM 3626 O O . HIS A 1 510 ? 20.839 48.415 16.103 1.00 10.33 491 HIS A O 1
ATOM 3633 N N . GLN A 1 511 ? 20.492 50.262 17.309 1.00 9.06 492 GLN A N 1
ATOM 3634 C CA . GLN A 1 511 ? 21.642 50.946 16.690 1.00 12.66 492 GLN A CA 1
ATOM 3635 C C . GLN A 1 511 ? 22.961 50.370 17.191 1.00 11.50 492 GLN A C 1
ATOM 3636 O O . GLN A 1 511 ? 23.967 50.379 16.476 1.00 10.90 492 GLN A O 1
ATOM 3642 N N . ARG A 1 512 ? 23.011 49.886 18.436 1.00 9.67 493 ARG A N 1
ATOM 3643 C CA . ARG A 1 512 ? 24.285 49.377 18.959 1.00 9.93 493 ARG A CA 1
ATOM 3644 C C . ARG A 1 512 ? 24.680 48.134 18.141 1.00 9.95 493 ARG A C 1
ATOM 3645 O O . ARG A 1 512 ? 25.868 47.923 17.833 1.00 9.09 493 ARG A O 1
ATOM 3653 N N . LEU A 1 513 ? 23.700 47.315 17.791 1.00 9.67 494 LEU A N 1
ATOM 3654 C CA . LEU A 1 513 ? 23.962 46.125 16.978 1.00 9.12 494 LEU A CA 1
ATOM 3655 C C . LEU A 1 513 ? 24.349 46.489 15.562 1.00 10.74 494 LEU A C 1
ATOM 3656 O O . LEU A 1 513 ? 25.318 45.946 15.010 1.00 10.34 494 LEU A O 1
ATOM 3661 N N . LEU A 1 514 ? 23.612 47.412 14.955 1.00 12.31 495 LEU A N 1
ATOM 3662 C CA . LEU A 1 514 ? 23.934 47.808 13.580 1.00 12.18 495 LEU A CA 1
ATOM 3663 C C . LEU A 1 514 ? 25.344 48.395 13.494 1.00 11.68 495 LEU A C 1
ATOM 3664 O O . LEU A 1 514 ? 26.099 48.095 12.550 1.00 11.27 495 LEU A O 1
ATOM 3669 N N . THR A 1 515 ? 25.700 49.214 14.476 1.00 10.82 496 THR A N 1
ATOM 3670 C CA . THR A 1 515 ? 27.047 49.794 14.524 1.00 9.30 496 THR A CA 1
ATOM 3671 C C . THR A 1 515 ? 28.116 48.705 14.631 1.00 9.17 496 THR A C 1
ATOM 3672 O O . THR A 1 515 ? 29.144 48.727 13.893 1.00 10.14 496 THR A O 1
ATOM 3676 N N . ALA A 1 516 ? 27.896 47.761 15.544 1.00 10.18 497 ALA A N 1
ATOM 3677 C CA . ALA A 1 516 ? 28.873 46.675 15.772 1.00 10.93 497 ALA A CA 1
ATOM 3678 C C . ALA A 1 516 ? 29.029 45.815 14.512 1.00 10.04 497 ALA A C 1
ATOM 3679 O O . ALA A 1 516 ? 30.155 45.550 14.048 1.00 10.79 497 ALA A O 1
ATOM 3681 N N . LEU A 1 517 ? 27.902 45.399 13.940 1.00 10.02 498 LEU A N 1
ATOM 3682 C CA . LEU A 1 517 ? 27.938 44.629 12.703 1.00 11.47 498 LEU A CA 1
ATOM 3683 C C . LEU A 1 517 ? 28.712 45.361 11.602 1.00 10.11 498 LEU A C 1
ATOM 3684 O O . LEU A 1 517 ? 29.493 44.734 10.866 1.00 13.68 498 LEU A O 1
ATOM 3689 N N . GLY A 1 518 ? 28.504 46.678 11.448 1.00 10.32 499 GLY A N 1
ATOM 3690 C CA . GLY A 1 518 ? 29.248 47.435 10.444 1.00 11.32 499 GLY A CA 1
ATOM 3691 C C . GLY A 1 518 ? 30.733 47.629 10.713 1.00 12.86 499 GLY A C 1
ATOM 3692 O O . GLY A 1 518 ? 31.480 48.062 9.823 1.00 10.20 499 GLY A O 1
ATOM 3693 N N . ASN A 1 519 ? 31.175 47.353 11.938 1.00 12.06 500 ASN A N 1
ATOM 3694 C CA . ASN A 1 519 ? 32.587 47.500 12.313 1.00 12.42 500 ASN A CA 1
ATOM 3695 C C . ASN A 1 519 ? 33.367 46.173 12.257 1.00 14.01 500 ASN A C 1
ATOM 3696 O O . ASN A 1 519 ? 34.589 46.163 12.444 1.00 14.76 500 ASN A O 1
ATOM 3701 N N . ILE A 1 520 ? 32.691 45.071 11.957 1.00 15.45 501 ILE A N 1
ATOM 3702 C CA . ILE A 1 520 ? 33.384 43.766 11.874 1.00 18.15 501 ILE A CA 1
ATOM 3703 C C . ILE A 1 520 ? 34.377 43.788 10.726 1.00 22.82 501 ILE A C 1
ATOM 3704 O O . ILE A 1 520 ? 33.997 44.123 9.613 1.00 21.96 501 ILE A O 1
ATOM 3709 N N . VAL A 1 521 ? 35.637 43.418 11.010 1.00 25.42 502 VAL A N 1
ATOM 3710 C CA . VAL A 1 521 ? 36.702 43.350 9.991 1.00 28.22 502 VAL A CA 1
ATOM 3711 C C . VAL A 1 521 ? 36.570 42.014 9.202 1.00 31.05 502 VAL A C 1
ATOM 3712 O O . VAL A 1 521 ? 36.818 40.936 9.749 1.00 30.41 502 VAL A O 1
ATOM 3716 N N . ALA A 1 522 ? 36.152 42.086 7.934 1.00 33.93 503 ALA A N 1
ATOM 3717 C CA . ALA A 1 522 ? 36.014 40.881 7.080 1.00 36.11 503 ALA A CA 1
ATOM 3718 C C . ALA A 1 522 ? 37.394 40.296 6.727 1.00 36.84 503 ALA A C 1
ATOM 3719 O O . ALA A 1 522 ? 38.410 40.974 6.887 1.00 33.47 503 ALA A O 1
ATOM 3721 N N . ILE A 1 523 ? 37.423 39.046 6.252 1.00 39.48 504 ILE A N 1
ATOM 3722 C CA . ILE A 1 523 ? 38.699 38.350 5.942 1.00 40.72 504 ILE A CA 1
ATOM 3723 C C . ILE A 1 523 ? 39.094 38.473 4.457 1.00 42.33 504 ILE A C 1
ATOM 3724 O O . ILE A 1 523 ? 38.597 37.745 3.601 1.00 43.42 504 ILE A O 1
#

Secondary structure (DSSP, 8-state):
--EEEETTTS---HHHHHHHHTT--EEEEES------HHHHHTT-EEEES--GGGG-SPPSEEEE-------TTT--TT---EEEHHHHHHHHTGGGSEEEEEE-SS-HHHHH--HHHHHHTT---EEE-S--B---SS-HHHHHHTTSSEE------SS-TT----EEEEE--S---BTTB---HHHH---SEEEE-------HHHHHHHHH-----TTSEE---S-HHHHHHHHT---S-B--EEEE----SEEEEEEETTTTEEEEEETTEEEEEEEEE----HHHHHHHHHHHHHHHHTT--HHHHHHHHHT---BTT--EEEEETTEEEE-----SHHHHHHHHHHHHHHHTTS-EEEEE-PPP------TTHHHHHTTTSSEEEEE--TT---SHHHHHHHHHHH-GGG--EEEES-HHHHHHHHHHH--TT-EEE---S-GGGHHHHHHHHHHH----

Radius of gyration: 22.29 Å; Cα contacts (8 Å, |Δi|>4): 1034; chains: 1; bounding box: 68×55×57 Å

Foldseek 3Di:
DEEEEEQCQFQLVLLLLLCLVLVYAYEYEHQFCAPPVVSCVVSVYHYDHDLDLVSCVVPTQEYAYWFLDPDPNVVVVVVPHHYDFSLLSCLVRAVVQAQEEEEEEPDDRQLLLLLVLLCVLLVEQEWEQGLFHFDDPDPPVVNVVQRVGNTDRGDGDDPPDPVHQYRYYYYYFDCGGAYPVGNDGSLLSHAHLEYEHLAQDDCLLVVSLVSVLNCLHDLDGEYEADPHVSVVVSCVVHHNYYYAHEEEDVCPHQKYWNDPDPFLQKTKIDGNPDPQQIDMAHADGDPSSNSSLRRSLVSVVRRPRRSHSSSVSNNPGPGTPQLAFDDQFQQETEGGHQDAFQVSLLVSLVVVCVVQPPAQEEEEHEHDDHLDSDDLLRNLQSQQSHQAYEYEAEPPSGRCNQVSNVVNCVVPVSSHHYGYDHDLVVVLVVCLPPPHRRHYYYYHSRCRSVSSVVNVVSSNPDDDD

InterPro domains:
  IPR000713 Mur ligase, N-terminal catalytic domain [PF01225] (2-99)
  IPR004101 Mur ligase, C-terminal [PF02875] (357-485)
  IPR005757 Murein peptide ligase [MF_02020] (1-499)
  IPR005757 Murein peptide ligase [TIGR01081] (2-498)
  IPR013221 Mur ligase, central [PF08245] (108-335)
  IPR036565 Mur-like, catalytic domain superfamily [G3DSA:3.40.1190.10] (91-357)
  IPR036565 Mur-like, catalytic domain superfamily [SSF53623] (99-352)
  IPR036615 Mur ligase, C-terminal domain superfamily [G3DSA:3.90.190.20] (358-505)
  IPR036615 Mur ligase, C-terminal domain superfamily [SSF53244] (354-498)
  IPR050061 Peptidoglycan biosynthesis MurCDEF [PTHR43445] (2-498)

CATH classification: 3.40.50.720 (+2 more: 3.40.1190.10, 3.90.190.20)

Nearest PDB structures (foldseek):
  3hn7-assembly1_A  TM=1.000E+00  e=1.915E-95  Psychrobacter arcticus 273-4
  8egm-assembly1_A  TM=7.743E-01  e=8.175E-20  Pseudomonas aeruginosa PAO1
  7b6g-assembly2_BBB  TM=4.508E-01  e=3.167E-15  Escherichia coli
  7b6i-assembly2_B  TM=4.401E-01  e=1.331E-14  Escherichia coli K-12
  7b6l-assembly2_B  TM=4.552E-01  e=1.674E-14  Escherichia coli K-12

Sequence (465 aa):
GHIHILGICCGTFGSLALLARALGHTVTGSDANIYPPSTQLEQQAGVTTIEEGYLIAHLQPAPDLVVVGNAKRGDVIEYLDTGLRYTSGPQFLSSEQVLQSRHVIAVAGTHGKTTTTTLAWILHYAGIDAGFLIGGVPLVNTTDTNLQQVFAHSSYLGTEKDDSDNSVNTGYFVIEADEYDSAFFDKRSKFVHYRPRTAILNNLEFDDLDAIQTQFHHVRRIPSTGKIIPAATISLEDTLAKGVWWTPIWRTSSSVIDNSSDWQAELISSADGSQQFTVSSFNDNKEATALVNWSSSGLHHNVNNALVAIAAAYNIGVSVKTACAALSAFAGIKRRELIGDVNDILVFDDFAHHPTAITTTLDDGAKKKLADRRLWAIIIEPRSSNTKGIHQDSLAQQSATTLADHTLWYEPTGLEWGLKEVIDNATIANNPSIGSQQVLSSSVDDIIKHIICTHAKAGDAIIVISSNGGFEGIHQRLLTALGNIVAI